Protein AF-A0AAV5GL46-F1 (afdb_monomer)

InterPro domains:
  IPR004274 FCP1 homology domain [PS50969] (1-161)
  IPR023214 HAD superfamily [G3DSA:3.40.50.1000] (2-177)
  IPR023214 HAD superfamily [G3DSA:3.40.50.1000] (284-444)
  IPR036412 HAD-like superfamily [SSF56784] (10-167)
  IPR036412 HAD-like superfamily [SSF56784] (247-428)
  IPR050365 Mitochondrial import inner membrane translocase subunit TIM50 [PTHR12210] (244-424)

Radius of gyration: 35.48 Å; Cα contacts (8 Å, |Δi|>4): 756; chains: 1; bounding box: 122×70×113 Å

Foldseek 3Di:
DDPDDDDDPALFDAFQPVLLLCLQQFPPAPAADEAEEQVFQLVVQVSCVVNVNNVSFFPDPDSPDTHGDRRYQYGGYCCQQPDDNQSDDQPDDGARAVVSVQVVSCVVPVDRDDQQPAADEEQDCRRHVNLSLRYQHDHDDDPVCLVDCQSLLVLLVSVVCSPGRGSSVVCVVQVRSVNHDPVCSVVSNVSSVVVCVVSVRPRGRDDRHPDVVVVVVCVVPDDDDDDPDPPDDAADPVLVVQLQPAKDQAQDDFFEEEEEDDQFVDDHDDPDDDDDEDDEDDGQYEYAYAAQQQVVLCNVVRNVRQQFDNGDDVRATHGRDPSHQYYHYNVLQPDDPSCSVVSDDAAPQVVSVQVVCVVVVVDRDGQFRAAYEECHQVNHSRNLLRYQHEPGQHQDQDDDPSNVVSLVDQVVLLVQLVCVVQNSIRGSSNVSVVVVSSRHDDPVRSPVSNVVSVVVCVVVVNDPPSPDPPPRVPPDDDPDDDDDDDDDDDDDDDDDDDDDDDDDDDDDDDDDDDDDDDDDDDDDDDDDDDDDDDDDDDDDDDDDDDDDDDDDDDDDDDDDDDPPPPVVPPVPPDDDDDDDDDDDDDDDDDDDDDDDDDDDDD

Structure (mmCIF, N/CA/C/O backbone):
data_AF-A0AAV5GL46-F1
#
_entry.id   AF-A0AAV5GL46-F1
#
loop_
_atom_site.group_PDB
_atom_site.id
_atom_site.type_symbol
_atom_site.label_atom_id
_atom_site.label_alt_id
_atom_site.label_comp_id
_atom_site.label_asym_id
_atom_site.label_entity_id
_atom_site.label_seq_id
_atom_site.pdbx_PDB_ins_code
_atom_site.Cartn_x
_atom_site.Cartn_y
_atom_site.Cartn_z
_atom_site.occupancy
_atom_site.B_iso_or_equiv
_atom_site.auth_seq_id
_atom_site.auth_comp_id
_atom_site.auth_asym_id
_atom_site.auth_atom_id
_atom_site.pdbx_PDB_model_num
ATOM 1 N N . MET A 1 1 ? 34.136 -0.329 28.653 1.00 35.94 1 MET A N 1
ATOM 2 C CA . MET A 1 1 ? 34.478 -1.292 27.585 1.00 35.94 1 MET A CA 1
ATOM 3 C C . MET A 1 1 ? 33.293 -2.215 27.367 1.00 35.94 1 MET A C 1
ATOM 5 O O . MET A 1 1 ? 33.027 -3.020 28.242 1.00 35.94 1 MET A O 1
ATOM 9 N N . LEU A 1 2 ? 32.571 -2.008 26.263 1.00 28.75 2 LEU A N 1
ATOM 10 C CA . LEU A 1 2 ? 31.739 -2.950 25.491 1.00 28.75 2 LEU A CA 1
ATOM 11 C C . LEU A 1 2 ? 30.967 -2.078 24.484 1.00 28.75 2 LEU A C 1
ATOM 13 O O . LEU A 1 2 ? 29.809 -1.723 24.680 1.00 28.75 2 LEU A O 1
ATOM 17 N N . HIS A 1 3 ? 31.672 -1.611 23.449 1.00 29.11 3 HIS A N 1
ATOM 18 C CA . HIS A 1 3 ? 31.042 -0.977 22.294 1.00 29.11 3 HIS A CA 1
ATOM 19 C C . HIS A 1 3 ? 30.430 -2.082 21.436 1.00 29.11 3 HIS A C 1
ATOM 21 O O . HIS A 1 3 ? 31.150 -2.842 20.793 1.00 29.11 3 HIS A O 1
ATOM 27 N N . ALA A 1 4 ? 29.103 -2.180 21.453 1.00 31.98 4 ALA A N 1
ATOM 28 C CA . ALA A 1 4 ? 28.363 -2.985 20.495 1.00 31.98 4 ALA A CA 1
ATOM 29 C C . ALA A 1 4 ? 28.577 -2.391 19.092 1.00 31.98 4 ALA A C 1
ATOM 31 O O . ALA A 1 4 ? 28.098 -1.293 18.798 1.00 31.98 4 ALA A O 1
ATOM 32 N N . SER A 1 5 ? 29.324 -3.093 18.238 1.00 31.33 5 SER A N 1
ATOM 33 C CA . SER A 1 5 ? 29.464 -2.733 16.830 1.00 31.33 5 SER A CA 1
ATOM 34 C C . SER A 1 5 ? 28.109 -2.913 16.138 1.00 31.33 5 SER A C 1
ATOM 36 O O . SER A 1 5 ? 27.543 -4.003 16.079 1.00 31.33 5 SER A O 1
ATOM 38 N N . ARG A 1 6 ? 27.534 -1.809 15.652 1.00 42.84 6 ARG A N 1
ATOM 39 C CA . ARG A 1 6 ? 26.289 -1.818 14.874 1.00 42.84 6 ARG A CA 1
ATOM 40 C C . ARG A 1 6 ? 26.639 -1.958 13.393 1.00 42.84 6 ARG A C 1
ATOM 42 O O . ARG A 1 6 ? 27.123 -1.009 12.779 1.00 42.84 6 ARG A O 1
ATOM 49 N N . ALA A 1 7 ? 26.403 -3.144 12.835 1.00 32.12 7 ALA A N 1
ATOM 50 C CA . ALA A 1 7 ? 26.636 -3.453 11.426 1.00 32.12 7 ALA A CA 1
ATOM 51 C C . ALA A 1 7 ? 25.817 -2.520 10.514 1.00 32.12 7 ALA A C 1
ATOM 53 O O . ALA A 1 7 ? 24.587 -2.550 10.519 1.00 32.12 7 ALA A O 1
ATOM 54 N N . HIS A 1 8 ? 26.500 -1.673 9.744 1.00 42.50 8 HIS A N 1
ATOM 55 C CA . HIS A 1 8 ? 25.883 -0.892 8.675 1.00 42.50 8 HIS A CA 1
ATOM 56 C C . HIS A 1 8 ? 25.532 -1.839 7.519 1.00 42.50 8 HIS A C 1
ATOM 58 O O . HIS A 1 8 ? 26.347 -2.676 7.129 1.00 42.50 8 HIS A O 1
ATOM 64 N N . ARG A 1 9 ? 24.311 -1.742 6.977 1.00 50.28 9 ARG A N 1
ATOM 65 C CA . ARG A 1 9 ? 23.935 -2.476 5.760 1.00 50.28 9 ARG A CA 1
ATOM 66 C C . ARG A 1 9 ? 24.549 -1.750 4.566 1.00 50.28 9 ARG A C 1
ATOM 68 O O . ARG A 1 9 ? 24.034 -0.730 4.124 1.00 50.28 9 ARG A O 1
ATOM 75 N N . PHE A 1 10 ? 25.677 -2.255 4.085 1.00 60.19 10 PHE A N 1
ATOM 76 C CA . PHE A 1 10 ? 26.294 -1.793 2.847 1.00 60.19 10 PHE A CA 1
ATOM 77 C C . PHE A 1 10 ? 25.357 -2.089 1.666 1.00 60.19 10 PHE A C 1
ATOM 79 O O . PHE A 1 10 ? 24.924 -3.229 1.497 1.00 60.19 10 PHE A O 1
ATOM 86 N N . LEU A 1 11 ? 25.042 -1.077 0.850 1.00 67.44 11 LEU A N 1
ATOM 87 C CA . LEU A 1 11 ? 24.404 -1.294 -0.450 1.00 67.44 11 LEU A CA 1
ATOM 88 C C . LEU A 1 11 ? 25.487 -1.705 -1.446 1.00 67.44 11 LEU A C 1
ATOM 90 O O . LEU A 1 11 ? 26.385 -0.922 -1.755 1.00 67.44 11 LEU A O 1
ATOM 94 N N . ALA A 1 12 ? 25.407 -2.940 -1.928 1.00 77.44 12 ALA A N 1
ATOM 95 C CA . ALA A 1 12 ? 26.285 -3.453 -2.969 1.00 77.44 12 ALA A CA 1
ATOM 96 C C . ALA A 1 12 ? 25.590 -3.329 -4.328 1.00 77.44 12 ALA A C 1
ATOM 98 O O . ALA A 1 12 ? 24.428 -3.716 -4.472 1.00 77.44 12 ALA A O 1
ATOM 99 N N . GLN A 1 13 ? 26.301 -2.814 -5.333 1.00 86.00 13 GLN A N 1
ATOM 100 C CA . GLN A 1 13 ? 25.808 -2.869 -6.707 1.00 86.00 13 GLN A CA 1
ATOM 101 C C . GLN A 1 13 ? 25.980 -4.285 -7.259 1.00 86.00 13 GLN A C 1
ATOM 103 O O . GLN A 1 13 ? 27.041 -4.895 -7.113 1.00 86.00 13 GLN A O 1
ATOM 108 N N . ARG A 1 14 ? 24.945 -4.800 -7.926 1.00 90.06 14 ARG A N 1
ATOM 109 C CA . ARG A 1 14 ? 25.056 -6.048 -8.684 1.00 90.06 14 ARG A CA 1
ATOM 110 C C . ARG A 1 14 ? 26.047 -5.847 -9.837 1.00 90.06 14 ARG A C 1
ATOM 112 O O . ARG A 1 14 ? 26.004 -4.786 -10.474 1.00 90.06 14 ARG A O 1
ATOM 119 N N . PRO A 1 15 ? 26.943 -6.808 -10.126 1.00 89.62 15 PRO A N 1
ATOM 120 C CA . PRO A 1 15 ? 27.860 -6.668 -11.243 1.00 89.62 15 PRO A CA 1
ATOM 121 C C . PRO A 1 15 ? 27.118 -6.361 -12.547 1.00 89.62 15 PRO A C 1
ATOM 123 O O . PRO A 1 15 ? 26.009 -6.834 -12.783 1.00 89.62 15 PRO A O 1
ATOM 126 N N . TYR A 1 16 ? 27.734 -5.533 -13.384 1.00 94.62 16 TYR A N 1
ATOM 127 C CA . TYR A 1 16 ? 27.197 -5.039 -14.653 1.00 94.62 16 TYR A CA 1
ATOM 128 C C . TYR A 1 16 ? 25.991 -4.096 -14.560 1.00 94.62 16 TYR A C 1
ATOM 130 O O . TYR A 1 16 ? 25.511 -3.678 -15.612 1.00 94.62 16 TYR A O 1
ATOM 138 N N . LEU A 1 17 ? 25.566 -3.651 -13.367 1.00 94.31 17 LEU A N 1
ATOM 139 C CA . LEU A 1 17 ? 24.438 -2.716 -13.206 1.00 94.31 17 LEU A CA 1
ATOM 140 C C . LEU A 1 17 ? 24.542 -1.483 -14.117 1.00 94.31 17 LEU A C 1
ATOM 142 O O . LEU A 1 17 ? 23.612 -1.170 -14.852 1.00 94.31 17 LEU A O 1
ATOM 146 N N . LYS A 1 18 ? 25.705 -0.824 -14.143 1.00 95.44 18 LYS A N 1
ATOM 147 C CA . LYS A 1 18 ? 25.951 0.332 -15.021 1.00 95.44 18 LYS A CA 1
ATOM 148 C C . LYS A 1 18 ? 25.818 -0.011 -16.508 1.00 95.44 18 LYS A C 1
ATOM 150 O O . LYS A 1 18 ? 25.304 0.796 -17.275 1.00 95.44 18 LYS A O 1
ATOM 155 N N . THR A 1 19 ? 26.317 -1.175 -16.920 1.00 97.44 19 THR A N 1
ATOM 156 C CA . THR A 1 19 ? 26.241 -1.639 -18.315 1.00 97.44 19 THR A CA 1
ATOM 157 C C . THR A 1 19 ? 24.789 -1.912 -18.703 1.00 97.44 19 THR A C 1
ATOM 159 O O . THR A 1 19 ? 24.346 -1.469 -19.756 1.00 97.44 19 THR A O 1
ATOM 162 N N . PHE A 1 20 ? 24.037 -2.559 -17.812 1.00 97.88 20 PHE A N 1
ATOM 163 C CA . PHE A 1 20 ? 22.622 -2.873 -17.984 1.00 97.88 20 PHE A CA 1
ATOM 164 C C . PHE A 1 20 ? 21.746 -1.619 -18.089 1.00 97.88 20 PHE A C 1
ATOM 166 O O . PHE A 1 20 ? 20.990 -1.485 -19.047 1.00 97.88 20 PHE A O 1
ATOM 173 N N . ILE A 1 21 ? 21.906 -0.654 -17.174 1.00 97.44 21 ILE A N 1
ATOM 174 C CA . ILE A 1 21 ? 21.161 0.614 -17.228 1.00 97.44 21 ILE A CA 1
ATOM 175 C C . ILE A 1 21 ? 21.493 1.395 -18.502 1.00 97.44 21 ILE A C 1
ATOM 177 O O . ILE A 1 21 ? 20.590 1.928 -19.137 1.00 97.44 21 ILE A O 1
ATOM 181 N N . LYS A 1 22 ? 22.765 1.425 -18.923 1.00 97.00 22 LYS A N 1
ATOM 182 C CA . LYS A 1 22 ? 23.147 2.053 -20.195 1.00 97.00 22 LYS A CA 1
ATOM 183 C C . LYS A 1 22 ? 22.497 1.392 -21.405 1.00 97.00 22 LYS A C 1
ATOM 185 O O . LYS A 1 22 ? 22.174 2.111 -22.335 1.00 97.00 22 LYS A O 1
ATOM 190 N N . TYR A 1 23 ? 22.348 0.066 -21.402 1.00 98.25 23 TYR A N 1
ATOM 191 C CA . TYR A 1 23 ? 21.673 -0.660 -22.475 1.00 98.25 23 TYR A CA 1
ATOM 192 C C . TYR A 1 23 ? 20.192 -0.295 -22.541 1.00 98.25 23 TYR A C 1
ATOM 194 O O . TYR A 1 23 ? 19.757 0.188 -23.575 1.00 98.25 23 TYR A O 1
ATOM 202 N N . ILE A 1 24 ? 19.447 -0.435 -21.439 1.00 97.62 24 ILE A N 1
ATOM 203 C CA . ILE A 1 24 ? 17.999 -0.157 -21.434 1.00 97.62 24 ILE A CA 1
ATOM 204 C C . ILE A 1 24 ? 17.697 1.304 -21.786 1.00 97.62 24 ILE A C 1
ATOM 206 O O . ILE A 1 24 ? 16.718 1.587 -22.461 1.00 97.62 24 ILE A O 1
ATOM 210 N N . MET A 1 25 ? 18.531 2.234 -21.322 1.00 97.38 25 MET A N 1
ATOM 211 C CA . MET A 1 25 ? 18.352 3.668 -21.563 1.00 97.38 25 MET A CA 1
ATOM 212 C C . MET A 1 25 ? 18.953 4.131 -22.903 1.00 97.38 25 MET A C 1
ATOM 214 O O . MET A 1 25 ? 18.999 5.334 -23.165 1.00 97.38 25 MET A O 1
ATOM 218 N N . HIS A 1 26 ? 19.483 3.222 -23.730 1.00 97.75 26 HIS A N 1
ATOM 219 C CA . HIS A 1 26 ? 20.103 3.587 -25.000 1.00 97.75 26 HIS A CA 1
ATOM 220 C C . HIS A 1 26 ? 19.024 3.938 -26.041 1.00 97.75 26 HIS A C 1
ATOM 222 O O . HIS A 1 26 ? 18.097 3.146 -26.218 1.00 97.75 26 HIS A O 1
ATOM 228 N N . PRO A 1 27 ? 19.148 5.057 -26.783 1.00 97.06 27 PRO A N 1
ATOM 229 C CA . PRO A 1 27 ? 18.116 5.516 -27.723 1.00 97.06 27 PRO A CA 1
ATOM 230 C C . PRO A 1 27 ? 17.827 4.533 -28.866 1.00 97.06 27 PRO A C 1
ATOM 232 O O . PRO A 1 27 ? 16.713 4.501 -29.374 1.00 97.06 27 PRO A O 1
ATOM 235 N N . ASP A 1 28 ? 18.809 3.711 -29.244 1.00 97.19 28 ASP A N 1
ATOM 236 C CA . ASP A 1 28 ? 18.645 2.688 -30.291 1.00 97.19 28 ASP A CA 1
ATOM 237 C C . ASP A 1 28 ? 18.067 1.359 -29.772 1.00 97.19 28 ASP A C 1
ATOM 239 O O . ASP A 1 28 ? 17.956 0.394 -30.530 1.00 97.19 28 ASP A O 1
ATOM 243 N N . THR A 1 29 ? 17.730 1.267 -28.482 1.00 96.75 29 THR A N 1
ATOM 244 C CA . THR A 1 29 ? 17.007 0.106 -27.946 1.00 96.75 29 THR A CA 1
ATOM 245 C C . THR A 1 29 ? 15.510 0.392 -27.898 1.00 96.75 29 THR A C 1
ATOM 247 O O . THR A 1 29 ? 15.112 1.534 -27.678 1.00 96.75 29 THR A O 1
ATOM 250 N N . PRO A 1 30 ? 14.648 -0.622 -28.085 1.00 95.62 30 PRO A N 1
ATOM 251 C CA . PRO A 1 30 ? 13.201 -0.412 -28.113 1.00 95.62 30 PRO A CA 1
ATOM 252 C C . PRO A 1 30 ? 12.584 -0.282 -26.713 1.00 95.62 30 PRO A C 1
ATOM 254 O O . PRO A 1 30 ? 11.362 -0.244 -26.584 1.00 95.62 30 PRO A O 1
ATOM 257 N N . TYR A 1 31 ? 13.402 -0.276 -25.660 1.00 96.81 31 TYR A N 1
ATOM 258 C CA . TYR A 1 31 ? 12.925 -0.342 -24.290 1.00 96.81 31 TYR A CA 1
ATOM 259 C C . TYR A 1 31 ? 12.676 1.036 -23.694 1.00 96.81 31 TYR A C 1
ATOM 261 O O . TYR A 1 31 ? 13.405 1.997 -23.926 1.00 96.81 31 TYR A O 1
ATOM 269 N N . GLN A 1 32 ? 11.655 1.086 -22.848 1.00 96.19 32 GLN A N 1
ATOM 270 C CA . GLN A 1 32 ? 11.488 2.121 -21.844 1.00 96.19 32 GLN A CA 1
ATOM 271 C C . GLN A 1 32 ? 11.575 1.464 -20.468 1.00 96.19 32 GLN A C 1
ATOM 273 O O . GLN A 1 32 ? 11.173 0.314 -20.279 1.00 96.19 32 GLN A O 1
ATOM 278 N N . LEU A 1 33 ? 12.147 2.180 -19.508 1.00 96.94 33 LEU A N 1
ATOM 279 C CA . LEU A 1 33 ? 12.385 1.705 -18.158 1.00 96.94 33 LEU A CA 1
ATOM 280 C C . LEU A 1 33 ? 11.327 2.259 -17.212 1.00 96.94 33 LEU A C 1
ATOM 282 O O . LEU A 1 33 ? 11.114 3.467 -17.137 1.00 96.94 33 LEU A O 1
ATOM 286 N N . ALA A 1 34 ? 10.748 1.377 -16.409 1.00 95.88 34 ALA A N 1
ATOM 287 C CA . ALA A 1 34 ? 10.112 1.739 -15.156 1.00 95.88 34 ALA A CA 1
ATOM 288 C C . ALA A 1 34 ? 10.838 1.035 -14.008 1.00 95.88 34 ALA A C 1
ATOM 290 O O . ALA A 1 34 ? 11.228 -0.128 -14.125 1.00 95.88 34 ALA A O 1
ATOM 291 N N . ILE A 1 35 ? 11.036 1.734 -12.892 1.00 96.31 35 ILE A N 1
ATOM 292 C CA . ILE A 1 35 ? 11.627 1.149 -11.684 1.00 96.31 35 ILE A CA 1
ATOM 293 C C . ILE A 1 35 ? 10.534 0.983 -10.646 1.00 96.31 35 ILE A C 1
ATOM 295 O O . ILE A 1 35 ? 9.906 1.967 -10.289 1.00 96.31 35 ILE A O 1
ATOM 299 N N . TRP A 1 36 ? 10.358 -0.224 -10.114 1.00 94.44 36 TRP A N 1
ATOM 300 C CA . TRP A 1 36 ? 9.331 -0.509 -9.115 1.00 94.44 36 TRP A CA 1
ATOM 301 C C . TRP A 1 36 ? 9.934 -1.129 -7.856 1.00 94.44 36 TRP A C 1
ATOM 303 O O . TRP A 1 36 ? 10.448 -2.251 -7.891 1.00 94.44 36 TRP A O 1
ATOM 313 N N . THR A 1 37 ? 9.879 -0.411 -6.735 1.00 90.69 37 THR A N 1
ATOM 314 C CA . THR A 1 37 ? 10.440 -0.850 -5.450 1.00 90.69 37 THR A CA 1
ATOM 315 C C . THR A 1 37 ? 9.377 -0.965 -4.361 1.00 90.69 37 THR A C 1
ATOM 317 O O . THR A 1 37 ? 8.517 -0.105 -4.234 1.00 90.69 37 THR A O 1
ATOM 320 N N . PHE A 1 38 ? 9.476 -1.989 -3.509 1.00 84.62 38 PHE A N 1
ATOM 321 C CA . PHE A 1 38 ? 8.648 -2.095 -2.299 1.00 84.62 38 PHE A CA 1
ATOM 322 C C . PHE A 1 38 ? 9.185 -1.296 -1.109 1.00 84.62 38 PHE A C 1
ATOM 324 O O . PHE A 1 38 ? 8.529 -1.212 -0.079 1.00 84.62 38 PHE A O 1
ATOM 331 N N . SER A 1 39 ? 10.373 -0.697 -1.218 1.00 77.19 39 SER A N 1
ATOM 332 C CA . SER A 1 39 ? 10.931 0.147 -0.152 1.00 77.19 39 SER A CA 1
ATOM 333 C C . SER A 1 39 ? 10.352 1.565 -0.140 1.00 77.19 39 SER A C 1
ATOM 335 O O . SER A 1 39 ? 10.667 2.335 0.759 1.00 77.19 39 SER A O 1
ATOM 337 N N . GLY A 1 40 ? 9.538 1.915 -1.136 1.00 81.12 40 GLY A N 1
ATOM 338 C CA . GLY A 1 40 ? 8.998 3.255 -1.342 1.00 81.12 40 GLY A CA 1
ATOM 339 C C . GLY A 1 40 ? 9.817 4.080 -2.327 1.00 81.12 40 GLY A C 1
ATOM 340 O O . GLY A 1 40 ? 11.026 3.860 -2.480 1.00 81.12 40 GLY A O 1
ATOM 341 N N . ARG A 1 41 ? 9.168 5.017 -3.022 1.00 87.06 41 ARG A N 1
ATOM 342 C CA . ARG A 1 41 ? 9.735 5.713 -4.188 1.00 87.06 41 ARG A CA 1
ATOM 343 C C . ARG A 1 41 ? 10.977 6.506 -3.810 1.00 87.06 41 ARG A C 1
ATOM 345 O O . ARG A 1 41 ? 12.031 6.343 -4.422 1.00 87.06 41 ARG A O 1
ATOM 352 N N . MET A 1 42 ? 10.877 7.298 -2.743 1.00 83.88 42 MET A N 1
ATOM 353 C CA . MET A 1 42 ? 11.981 8.121 -2.240 1.00 83.88 42 MET A CA 1
ATOM 354 C C . MET A 1 42 ? 13.210 7.271 -1.874 1.00 83.88 42 MET A C 1
ATOM 356 O O . MET A 1 42 ? 14.335 7.617 -2.239 1.00 83.88 42 MET A O 1
ATOM 360 N N . TYR A 1 43 ? 13.008 6.130 -1.204 1.00 81.44 43 TYR A N 1
ATOM 361 C CA . TYR A 1 43 ? 14.094 5.210 -0.855 1.00 81.44 43 TYR A CA 1
ATOM 362 C C . TYR A 1 43 ? 14.698 4.543 -2.094 1.00 81.44 43 TYR A C 1
ATOM 364 O O . TYR A 1 43 ? 15.920 4.435 -2.195 1.00 81.44 43 TYR A O 1
ATOM 372 N N . GLY A 1 44 ? 13.867 4.152 -3.064 1.00 86.56 44 GLY A N 1
ATOM 373 C CA . GLY A 1 44 ? 14.325 3.640 -4.356 1.00 86.56 44 GLY A CA 1
ATOM 374 C C . GLY A 1 44 ? 15.230 4.630 -5.087 1.00 86.56 44 GLY A C 1
ATOM 375 O O . GLY A 1 44 ? 16.344 4.276 -5.477 1.00 86.56 44 GLY A O 1
ATOM 376 N N . ILE A 1 45 ? 14.795 5.887 -5.209 1.00 86.75 45 ILE A N 1
ATOM 377 C CA . ILE A 1 45 ? 15.572 6.963 -5.843 1.00 86.75 45 ILE A CA 1
ATOM 378 C C . ILE A 1 45 ? 16.891 7.192 -5.095 1.00 86.75 45 ILE A C 1
ATOM 380 O O . ILE A 1 45 ? 17.953 7.272 -5.723 1.00 86.75 45 ILE A O 1
ATOM 384 N N . ALA A 1 46 ? 16.852 7.261 -3.761 1.00 81.69 46 ALA A N 1
ATOM 385 C CA . ALA A 1 46 ? 18.048 7.432 -2.940 1.00 81.69 46 ALA A CA 1
ATOM 386 C C . ALA A 1 46 ? 19.050 6.281 -3.141 1.00 81.69 46 ALA A C 1
ATOM 388 O O . ALA A 1 46 ? 20.235 6.535 -3.369 1.00 81.69 46 ALA A O 1
ATOM 389 N N . HIS A 1 47 ? 18.584 5.027 -3.147 1.00 85.62 47 HIS A N 1
ATOM 390 C CA . HIS A 1 47 ? 19.432 3.859 -3.391 1.00 85.62 47 HIS A CA 1
ATOM 391 C C . HIS A 1 47 ? 20.063 3.889 -4.784 1.00 85.62 47 HIS A C 1
ATOM 393 O O . HIS A 1 47 ? 21.270 3.684 -4.900 1.00 85.62 47 HIS A O 1
ATOM 399 N N . LEU A 1 48 ? 19.292 4.206 -5.831 1.00 89.81 48 LEU A N 1
ATOM 400 C CA . LEU A 1 48 ? 19.810 4.331 -7.199 1.00 89.81 48 LEU A CA 1
ATOM 401 C C . LEU A 1 48 ? 20.914 5.384 -7.294 1.00 89.81 48 LEU A C 1
ATOM 403 O O . LEU A 1 48 ? 21.932 5.163 -7.951 1.00 89.81 48 LEU A O 1
ATOM 407 N N . ARG A 1 49 ? 20.747 6.526 -6.623 1.00 87.62 49 ARG A N 1
ATOM 408 C CA . ARG A 1 49 ? 21.791 7.556 -6.552 1.00 87.62 49 ARG A CA 1
ATOM 409 C C . ARG A 1 49 ? 23.023 7.064 -5.809 1.00 87.62 49 ARG A C 1
ATOM 411 O O . ARG A 1 49 ? 24.128 7.246 -6.313 1.00 87.62 49 ARG A O 1
ATOM 418 N N . GLN A 1 50 ? 22.834 6.399 -4.673 1.00 84.31 50 GLN A N 1
ATOM 419 C CA . GLN A 1 50 ? 23.926 5.862 -3.865 1.00 84.31 50 GLN A CA 1
ATOM 420 C C . GLN A 1 50 ? 24.767 4.829 -4.627 1.00 84.31 50 GLN A C 1
ATOM 422 O O . GLN A 1 50 ? 25.988 4.825 -4.493 1.00 84.31 50 GLN A O 1
ATOM 427 N N . VAL A 1 51 ? 24.149 4.005 -5.479 1.00 85.75 51 VAL A N 1
ATOM 428 C CA . VAL A 1 51 ? 24.869 3.052 -6.347 1.00 85.75 51 VAL A CA 1
ATOM 429 C C . VAL A 1 51 ? 25.310 3.666 -7.687 1.00 85.75 51 VAL A C 1
ATOM 431 O O . VAL A 1 51 ? 25.641 2.955 -8.634 1.00 85.75 51 VAL A O 1
ATOM 434 N N . GLY A 1 52 ? 25.318 4.999 -7.792 1.00 88.19 52 GLY A N 1
ATOM 435 C CA . GLY A 1 52 ? 25.844 5.736 -8.943 1.00 88.19 52 GLY A CA 1
ATOM 436 C C . GLY A 1 52 ? 24.960 5.716 -10.193 1.00 88.19 52 GLY A C 1
ATOM 437 O O . GLY A 1 52 ? 25.411 6.144 -11.258 1.00 88.19 52 GLY A O 1
ATOM 438 N N . MET A 1 53 ? 23.717 5.230 -10.093 1.00 93.56 53 MET A N 1
ATOM 439 C CA . MET A 1 53 ? 22.767 5.184 -11.212 1.00 93.56 53 MET A CA 1
ATOM 440 C C . MET A 1 53 ? 22.031 6.505 -11.430 1.00 93.56 53 MET A C 1
ATOM 442 O O . MET A 1 53 ? 21.511 6.739 -12.517 1.00 93.56 53 MET A O 1
ATOM 446 N N . GLY A 1 54 ? 22.046 7.405 -10.443 1.00 90.56 54 GLY A N 1
ATOM 447 C CA . GLY A 1 54 ? 21.318 8.674 -10.501 1.00 90.56 54 GLY A CA 1
ATOM 448 C C . GLY A 1 54 ? 21.574 9.488 -11.772 1.00 90.56 54 GLY A C 1
ATOM 449 O O . GLY A 1 54 ? 20.630 9.894 -12.439 1.00 90.56 54 GLY A O 1
ATOM 450 N N . LYS A 1 55 ? 22.844 9.634 -12.171 1.00 92.31 55 LYS A N 1
ATOM 451 C CA . LYS A 1 55 ? 23.237 10.382 -13.378 1.00 92.31 55 LYS A CA 1
ATOM 452 C C . LYS A 1 55 ? 22.820 9.738 -14.702 1.00 92.31 55 LYS A C 1
ATOM 454 O O . LYS A 1 55 ? 22.945 10.379 -15.737 1.00 92.31 55 LYS A O 1
ATOM 459 N N . TYR A 1 56 ? 22.398 8.475 -14.691 1.00 94.69 56 TYR A N 1
ATOM 460 C CA . TYR A 1 56 ? 21.907 7.769 -15.878 1.00 94.69 56 TYR A CA 1
ATOM 461 C C . TYR A 1 56 ? 20.380 7.781 -15.971 1.00 94.69 56 TYR A C 1
ATOM 463 O O . TYR A 1 56 ? 19.846 7.538 -17.045 1.00 94.69 56 TYR A O 1
ATOM 471 N N . LEU A 1 57 ? 19.691 8.088 -14.870 1.00 96.44 57 LEU A N 1
ATOM 472 C CA . LEU A 1 57 ? 18.240 7.956 -14.744 1.00 96.44 57 LEU A CA 1
ATOM 473 C C . LEU A 1 57 ? 17.525 9.301 -14.565 1.00 96.44 57 LEU A C 1
ATOM 475 O O . LEU A 1 57 ? 16.390 9.456 -15.008 1.00 96.44 57 LEU A O 1
ATOM 479 N N . PHE A 1 58 ? 18.182 10.288 -13.952 1.00 95.94 58 PHE A N 1
ATOM 480 C CA . PHE A 1 58 ? 17.554 11.546 -13.553 1.00 95.94 58 PHE A CA 1
ATOM 481 C C . PHE A 1 58 ? 18.319 12.762 -14.094 1.00 95.94 58 PHE A C 1
ATOM 483 O O . PHE A 1 58 ? 19.550 12.781 -14.104 1.00 95.94 58 PHE A O 1
ATOM 490 N N . ASP A 1 59 ? 17.574 13.790 -14.500 1.00 93.38 59 ASP A N 1
ATOM 491 C CA . ASP A 1 59 ? 18.069 15.123 -14.885 1.00 93.38 59 ASP A CA 1
ATOM 492 C C . ASP A 1 59 ? 18.026 16.125 -13.721 1.00 93.38 59 ASP A C 1
ATOM 494 O O . ASP A 1 59 ? 18.320 17.307 -13.884 1.00 93.38 59 ASP A O 1
ATOM 498 N N . SER A 1 60 ? 17.638 15.670 -12.531 1.00 91.38 60 SER A N 1
ATOM 499 C CA . SER A 1 60 ? 17.549 16.514 -11.342 1.00 91.38 60 SER A CA 1
ATOM 500 C C . SER A 1 60 ? 17.961 15.764 -10.081 1.00 91.38 60 SER A C 1
ATOM 502 O O . SER A 1 60 ? 17.921 14.531 -10.020 1.00 91.38 60 SER A O 1
ATOM 504 N N . ASN A 1 61 ? 18.317 16.546 -9.060 1.00 81.19 61 ASN A N 1
ATOM 505 C CA . ASN A 1 61 ? 18.660 16.074 -7.721 1.00 81.19 61 ASN A CA 1
ATOM 506 C C . ASN A 1 61 ? 17.455 16.052 -6.760 1.00 81.19 61 ASN A C 1
ATOM 508 O O . ASN A 1 61 ? 17.632 15.787 -5.573 1.00 81.19 61 ASN A O 1
ATOM 512 N N . ASP A 1 62 ? 16.231 16.256 -7.245 1.00 79.19 62 ASP A N 1
ATOM 513 C CA . ASP A 1 62 ? 15.021 16.149 -6.423 1.00 79.19 62 ASP A CA 1
ATOM 514 C C . ASP A 1 62 ? 14.765 14.675 -6.043 1.00 79.19 62 ASP A C 1
ATOM 516 O O . ASP A 1 62 ? 14.828 13.798 -6.900 1.00 79.19 62 ASP A O 1
ATOM 520 N N . LEU A 1 63 ? 14.589 14.372 -4.754 1.00 70.31 63 LEU A N 1
ATOM 521 C CA . LEU A 1 63 ? 14.342 13.007 -4.264 1.00 70.31 63 LEU A CA 1
ATOM 522 C C . LEU A 1 63 ? 12.856 12.633 -4.243 1.00 70.31 63 LEU A C 1
ATOM 524 O O . LEU A 1 63 ? 12.545 11.444 -4.180 1.00 70.31 63 LEU A O 1
ATOM 528 N N . THR A 1 64 ? 11.956 13.614 -4.264 1.00 70.12 64 THR A N 1
ATOM 529 C CA . THR A 1 64 ? 10.507 13.395 -4.206 1.00 70.12 64 THR A CA 1
ATOM 530 C C . THR A 1 64 ? 9.897 13.438 -5.600 1.00 70.12 64 THR A C 1
ATOM 532 O O . THR A 1 64 ? 9.039 12.610 -5.908 1.00 70.12 64 THR A O 1
ATOM 535 N N . ASN A 1 65 ? 10.384 14.339 -6.458 1.00 81.56 65 ASN A N 1
ATOM 536 C CA . ASN A 1 65 ? 9.906 14.497 -7.828 1.00 81.56 65 ASN A CA 1
ATOM 537 C C . ASN A 1 65 ? 11.055 14.693 -8.839 1.00 81.56 65 ASN A C 1
ATOM 539 O O . ASN A 1 65 ? 11.191 15.763 -9.442 1.00 81.56 65 ASN A O 1
ATOM 543 N N . PRO A 1 66 ? 11.931 13.689 -9.031 1.00 88.50 66 PRO A N 1
ATOM 544 C CA . PRO A 1 66 ? 13.017 13.822 -9.985 1.00 88.50 66 PRO A CA 1
ATOM 545 C C . PRO A 1 66 ? 12.496 13.933 -11.419 1.00 88.50 66 PRO A C 1
ATOM 547 O O . PRO A 1 66 ? 11.768 13.072 -11.903 1.00 88.50 66 PRO A O 1
ATOM 550 N N . LYS A 1 67 ? 12.992 14.926 -12.156 1.00 94.62 67 LYS A N 1
ATOM 551 C CA . LYS A 1 67 ? 12.914 14.944 -13.619 1.00 94.62 67 LYS A CA 1
ATOM 552 C C . LYS A 1 67 ? 13.630 13.717 -14.196 1.00 94.62 67 LYS A C 1
ATOM 554 O O . LYS A 1 67 ? 14.829 13.540 -13.957 1.00 94.62 67 LYS A O 1
ATOM 559 N N . PHE A 1 68 ? 12.907 12.883 -14.936 1.00 96.25 68 PHE A N 1
ATOM 560 C CA . PHE A 1 68 ? 13.442 11.680 -15.575 1.00 96.25 68 PHE A CA 1
ATOM 561 C C . PHE A 1 68 ? 14.221 12.009 -16.849 1.00 96.25 68 PHE A C 1
ATOM 563 O O . PHE A 1 68 ? 13.867 12.934 -17.582 1.00 96.25 68 PHE A O 1
ATOM 570 N N . LYS A 1 69 ? 15.270 11.226 -17.118 1.00 96.94 69 LYS A N 1
ATOM 571 C CA . LYS A 1 69 ? 15.941 11.225 -18.422 1.00 96.94 69 LYS A CA 1
ATOM 572 C C . LYS A 1 69 ? 15.0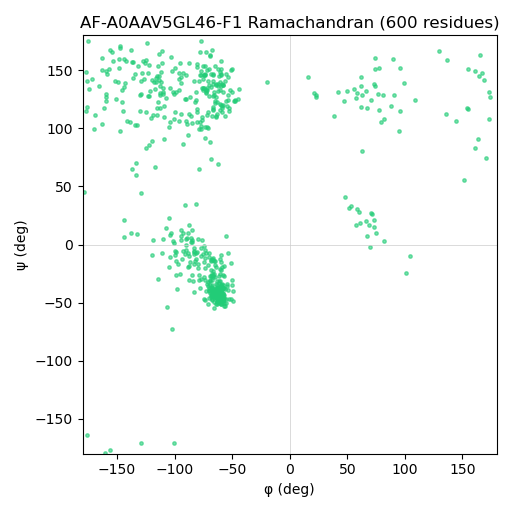83 10.512 -19.474 1.00 96.94 69 LYS A C 1
ATOM 574 O O . LYS A 1 69 ? 14.331 9.603 -19.110 1.00 96.94 69 LYS A O 1
ATOM 579 N N . PRO A 1 70 ? 15.235 10.848 -20.771 1.00 95.81 70 PRO A N 1
ATOM 580 C CA . PRO A 1 70 ? 14.597 10.101 -21.851 1.00 95.81 70 PRO A CA 1
ATOM 581 C C . PRO A 1 70 ? 14.858 8.598 -21.714 1.00 95.81 70 PRO A C 1
ATOM 583 O O . PRO A 1 70 ? 15.996 8.189 -21.493 1.00 95.81 70 PRO A O 1
ATOM 586 N N . GLY A 1 71 ? 13.797 7.798 -21.808 1.00 94.56 71 GLY A N 1
ATOM 587 C CA . GLY A 1 71 ? 13.837 6.347 -21.612 1.00 94.56 71 GLY A CA 1
ATOM 588 C C . GLY A 1 71 ? 13.346 5.878 -20.240 1.00 94.56 71 GLY A C 1
ATOM 589 O O . GLY A 1 71 ? 12.846 4.765 -20.156 1.00 94.56 71 GLY A O 1
ATOM 590 N N . LEU A 1 72 ? 13.395 6.702 -19.184 1.00 96.94 72 LEU A N 1
ATOM 591 C CA . LEU A 1 72 ? 12.804 6.373 -17.880 1.00 96.94 72 LEU A CA 1
ATOM 592 C C . LEU A 1 72 ? 11.395 6.971 -17.808 1.00 96.94 72 LEU A C 1
ATOM 594 O O . LEU A 1 72 ? 11.242 8.189 -17.763 1.00 96.94 72 LEU A O 1
ATOM 598 N N . VAL A 1 73 ? 10.372 6.119 -17.786 1.00 95.25 73 VAL A N 1
ATOM 599 C CA . VAL A 1 73 ? 8.966 6.556 -17.775 1.00 95.25 73 VAL A CA 1
ATOM 600 C C . VAL A 1 73 ? 8.356 6.634 -16.389 1.00 95.25 73 VAL A C 1
ATOM 602 O O . VAL A 1 73 ? 7.420 7.399 -16.179 1.00 95.25 73 VAL A O 1
ATOM 605 N N . ALA A 1 74 ? 8.879 5.866 -15.435 1.00 93.88 74 ALA A N 1
ATOM 606 C CA . ALA A 1 74 ? 8.358 5.862 -14.080 1.00 93.88 74 ALA A CA 1
ATOM 607 C C . ALA A 1 74 ? 9.381 5.388 -13.049 1.00 93.88 74 ALA A C 1
ATOM 609 O O . ALA A 1 74 ? 10.235 4.536 -13.309 1.00 93.88 74 ALA A O 1
ATOM 610 N N . CYS A 1 75 ? 9.232 5.900 -11.831 1.00 94.12 75 CYS A N 1
ATOM 611 C CA . CYS A 1 75 ? 9.822 5.322 -10.637 1.00 94.12 75 CYS A CA 1
ATOM 612 C C . CYS A 1 75 ? 8.721 5.206 -9.586 1.00 94.12 75 CYS A C 1
ATOM 614 O O . CYS A 1 75 ? 8.180 6.216 -9.140 1.00 94.12 75 CYS A O 1
ATOM 616 N N . TRP A 1 76 ? 8.394 3.974 -9.225 1.00 90.88 76 TRP A N 1
ATOM 617 C CA . TRP A 1 76 ? 7.308 3.614 -8.337 1.00 90.88 76 TRP A CA 1
ATOM 618 C C . TRP A 1 76 ? 7.809 3.009 -7.039 1.00 90.88 76 TRP A C 1
ATOM 620 O O . TRP A 1 76 ? 8.775 2.235 -7.006 1.00 90.88 76 TRP A O 1
ATOM 630 N N . GLY A 1 77 ? 7.125 3.382 -5.972 1.00 87.56 77 GLY A N 1
ATOM 631 C CA . GLY A 1 77 ? 7.277 2.838 -4.640 1.00 87.56 77 GLY A CA 1
ATOM 632 C C . GLY A 1 77 ? 6.204 1.815 -4.298 1.00 87.56 77 GLY A C 1
ATOM 633 O O . GLY A 1 77 ? 5.408 1.415 -5.145 1.00 87.56 77 GLY A O 1
ATOM 634 N N . TYR A 1 78 ? 6.166 1.414 -3.027 1.00 81.12 78 TYR A N 1
ATOM 635 C CA . TYR A 1 78 ? 5.051 0.611 -2.536 1.00 81.12 78 TYR A CA 1
ATOM 636 C C . TYR A 1 78 ? 3.771 1.452 -2.519 1.00 81.12 78 TYR A C 1
ATOM 638 O O . TYR A 1 78 ? 2.691 0.923 -2.684 1.00 81.12 78 TYR A O 1
ATOM 646 N N . GLU A 1 79 ? 3.873 2.769 -2.377 1.00 75.12 79 GLU A N 1
ATOM 647 C CA . GLU A 1 79 ? 2.753 3.702 -2.473 1.00 75.12 79 GLU A CA 1
ATOM 648 C C . GLU A 1 79 ? 2.038 3.665 -3.836 1.00 75.12 79 GLU A C 1
ATOM 650 O O . GLU A 1 79 ? 0.922 4.157 -3.947 1.00 75.12 79 GLU A O 1
ATOM 655 N N . ASP A 1 80 ? 2.659 3.062 -4.854 1.00 78.00 80 ASP A N 1
ATOM 656 C CA . ASP A 1 80 ? 2.138 2.987 -6.217 1.00 78.00 80 ASP A CA 1
ATOM 657 C C . ASP A 1 80 ? 1.562 1.605 -6.578 1.00 78.00 80 ASP A C 1
ATOM 659 O O . ASP A 1 80 ? 0.930 1.467 -7.623 1.00 78.00 80 ASP A O 1
ATOM 663 N N . SER A 1 81 ? 1.769 0.556 -5.764 1.00 66.81 81 SER A N 1
ATOM 664 C CA . SER A 1 81 ? 1.490 -0.829 -6.195 1.00 66.81 81 SER A CA 1
ATOM 665 C C . SER A 1 81 ? 0.053 -1.326 -6.121 1.00 66.81 81 SER A C 1
ATOM 667 O O . SER A 1 81 ? -0.171 -2.499 -5.835 1.00 66.81 81 SER A O 1
ATOM 669 N N . GLY A 1 82 ? -0.934 -0.461 -6.371 1.00 54.38 82 GLY A N 1
ATOM 670 C CA . GLY A 1 82 ? -2.351 -0.837 -6.251 1.00 54.38 82 GLY A CA 1
ATOM 671 C C . GLY A 1 82 ? -2.697 -1.356 -4.856 1.00 54.38 82 GLY A C 1
ATOM 672 O O . GLY A 1 82 ? -3.710 -2.022 -4.656 1.00 54.38 82 GLY A O 1
ATOM 673 N N . PHE A 1 83 ? -1.824 -1.082 -3.887 1.00 51.06 83 PHE A N 1
ATOM 674 C CA . PHE A 1 83 ? -2.134 -1.303 -2.504 1.00 51.06 83 PHE A CA 1
ATOM 675 C C . PHE A 1 83 ? -3.314 -0.400 -2.179 1.00 51.06 83 PHE A C 1
ATOM 677 O O . PHE A 1 83 ? -3.313 0.785 -2.524 1.00 51.06 83 PHE A O 1
ATOM 684 N N . GLU A 1 84 ? -4.283 -0.939 -1.446 1.00 45.84 84 GLU A N 1
ATOM 685 C CA . GLU A 1 84 ? -5.100 -0.076 -0.605 1.00 45.84 84 GLU A CA 1
ATOM 686 C C . GLU A 1 84 ? -4.137 0.783 0.212 1.00 45.84 84 GLU A C 1
ATOM 688 O O . GLU A 1 84 ? -3.008 0.362 0.494 1.00 45.84 84 GLU A O 1
ATOM 693 N N . THR A 1 85 ? -4.553 1.987 0.577 1.00 39.81 85 THR A N 1
ATOM 694 C CA . THR A 1 85 ? -3.709 3.103 1.024 1.00 39.81 85 THR A CA 1
ATOM 695 C C . THR A 1 85 ? -2.755 2.735 2.202 1.00 39.81 85 THR A C 1
ATOM 697 O O . THR A 1 85 ? -1.884 3.520 2.589 1.00 39.81 85 THR A O 1
ATOM 700 N N . TYR A 1 86 ? -2.882 1.534 2.786 1.00 40.69 86 TYR A N 1
ATOM 701 C CA . TYR A 1 86 ? -2.099 0.894 3.854 1.00 40.69 86 TYR A CA 1
ATOM 702 C C . TYR A 1 86 ? -1.160 -0.261 3.470 1.00 40.69 86 TYR A C 1
ATOM 704 O O . TYR A 1 86 ? -0.703 -0.994 4.355 1.00 40.69 86 TYR A O 1
ATOM 712 N N . GLY A 1 87 ? -0.846 -0.479 2.196 1.00 40.88 87 GLY A N 1
ATOM 713 C CA . GLY A 1 87 ? 0.128 -1.520 1.852 1.00 40.88 87 GLY A CA 1
ATOM 714 C C . GLY A 1 87 ? -0.414 -2.951 2.001 1.00 40.88 87 GLY A C 1
ATOM 715 O O . GLY A 1 87 ? 0.370 -3.898 2.121 1.00 40.88 87 GLY A O 1
ATOM 716 N N . ARG A 1 88 ? -1.742 -3.143 1.982 1.00 38.09 88 ARG A N 1
ATOM 717 C CA . ARG A 1 88 ? -2.365 -4.470 1.861 1.00 38.09 88 ARG A CA 1
ATOM 718 C C . ARG A 1 88 ? -3.117 -4.604 0.544 1.00 38.09 88 ARG A C 1
ATOM 720 O O . ARG A 1 88 ? -3.713 -3.665 0.040 1.00 38.09 88 ARG A O 1
ATOM 727 N N . MET A 1 89 ? -3.060 -5.819 0.017 1.00 45.50 89 MET A N 1
ATOM 728 C CA . MET A 1 89 ? -3.994 -6.311 -0.979 1.00 45.50 89 MET A CA 1
ATOM 729 C C . MET A 1 89 ? -4.998 -7.231 -0.298 1.00 45.50 89 MET A C 1
ATOM 731 O O . MET A 1 89 ? -4.610 -7.962 0.622 1.00 45.50 89 MET A O 1
ATOM 735 N N . ALA A 1 90 ? -6.226 -7.280 -0.815 1.00 41.59 90 ALA A N 1
ATOM 736 C CA . ALA A 1 90 ? -7.318 -8.136 -0.342 1.00 41.59 90 ALA A CA 1
ATOM 737 C C . ALA A 1 90 ? -6.957 -9.637 -0.185 1.00 41.59 90 ALA A C 1
ATOM 739 O O . ALA A 1 90 ? -7.666 -10.374 0.492 1.00 41.59 90 ALA A O 1
ATOM 740 N N . SER A 1 91 ? -5.844 -10.108 -0.768 1.00 41.28 91 SER A N 1
ATOM 741 C CA . SER A 1 91 ? -5.412 -11.517 -0.759 1.00 41.28 91 SER A CA 1
ATOM 742 C C . SER A 1 91 ? -4.057 -11.812 -0.089 1.00 41.28 91 SER A C 1
ATOM 744 O O . SER A 1 91 ? -3.620 -12.963 -0.082 1.00 41.28 91 SER A O 1
ATOM 746 N N . GLY A 1 92 ? -3.387 -10.826 0.518 1.00 60.62 92 GLY A N 1
ATOM 747 C CA . GLY A 1 92 ? -2.071 -11.040 1.129 1.00 60.62 92 GLY A CA 1
ATOM 748 C C . GLY A 1 92 ? -0.911 -11.107 0.120 1.00 60.62 92 GLY A C 1
ATOM 749 O O . GLY A 1 92 ? -1.070 -11.481 -1.041 1.00 60.62 92 GLY A O 1
ATOM 750 N N . LYS A 1 93 ? 0.275 -10.713 0.611 1.00 62.28 93 LYS A N 1
ATOM 751 C CA . LYS A 1 93 ? 1.519 -10.390 -0.121 1.00 62.28 93 LYS A CA 1
ATOM 752 C C . LYS A 1 93 ? 1.384 -9.201 -1.083 1.00 62.28 93 LYS A C 1
ATOM 754 O O . LYS A 1 93 ? 0.360 -9.003 -1.721 1.00 62.28 93 LYS A O 1
ATOM 759 N N . ALA A 1 94 ? 2.429 -8.397 -1.205 1.00 70.06 94 ALA A N 1
ATOM 760 C CA . ALA A 1 94 ? 2.467 -7.305 -2.172 1.00 70.06 94 ALA A CA 1
ATOM 761 C C . ALA A 1 94 ? 2.483 -7.842 -3.616 1.00 70.06 94 ALA A C 1
ATOM 763 O O . ALA A 1 94 ? 3.045 -8.912 -3.844 1.00 70.06 94 ALA A O 1
ATOM 764 N N . VAL A 1 95 ? 1.864 -7.152 -4.580 1.00 83.38 95 VAL A N 1
ATOM 765 C CA . VAL A 1 95 ? 1.987 -7.461 -6.021 1.00 83.38 95 VAL A CA 1
ATOM 766 C C . VAL A 1 95 ? 2.422 -6.217 -6.778 1.00 83.38 95 VAL A C 1
ATOM 768 O O . VAL A 1 95 ? 2.221 -5.096 -6.321 1.00 83.38 95 VAL A O 1
ATOM 771 N N . LYS A 1 96 ? 3.033 -6.434 -7.932 1.00 89.56 96 LYS A N 1
ATOM 772 C CA . LYS A 1 96 ? 3.338 -5.437 -8.944 1.00 89.56 96 LYS A CA 1
ATOM 773 C C . LYS A 1 96 ? 2.410 -5.706 -10.121 1.00 89.56 96 LYS A C 1
ATOM 775 O O . LYS A 1 96 ? 2.701 -6.554 -10.959 1.00 89.56 96 LYS A O 1
ATOM 780 N N . ASP A 1 97 ? 1.254 -5.052 -10.094 1.00 89.38 97 ASP A N 1
ATOM 781 C CA . ASP A 1 97 ? 0.200 -5.225 -11.089 1.00 89.38 97 ASP A CA 1
ATOM 782 C C . ASP A 1 97 ? 0.511 -4.418 -12.357 1.00 89.38 97 ASP A C 1
ATOM 784 O O . ASP A 1 97 ? 0.415 -3.188 -12.378 1.00 89.38 97 ASP A O 1
ATOM 788 N N . LEU A 1 98 ? 0.915 -5.106 -13.423 1.00 89.69 98 LEU A N 1
ATOM 789 C CA . LEU A 1 98 ? 1.226 -4.465 -14.696 1.00 89.69 98 LEU A CA 1
ATOM 790 C C . LEU A 1 98 ? -0.009 -3.847 -15.358 1.00 89.69 98 LEU A C 1
ATOM 792 O O . LEU A 1 98 ? 0.159 -2.877 -16.087 1.00 89.69 98 LEU A O 1
ATOM 796 N N . GLU A 1 99 ? -1.225 -4.334 -15.095 1.00 85.75 99 GLU A N 1
ATOM 797 C CA . GLU A 1 99 ? -2.443 -3.744 -15.668 1.00 85.75 99 GLU A CA 1
ATOM 798 C C . GLU A 1 99 ? -2.642 -2.314 -15.155 1.00 85.75 99 GLU A C 1
ATOM 800 O O . GLU A 1 99 ? -2.831 -1.388 -15.945 1.00 85.75 99 GLU A O 1
ATOM 805 N N . LEU A 1 100 ? -2.423 -2.103 -13.853 1.00 83.75 100 LEU A N 1
ATOM 806 C CA . LEU A 1 100 ? -2.418 -0.770 -13.248 1.00 83.75 100 LEU A CA 1
ATOM 807 C C . LEU A 1 100 ? -1.353 0.147 -13.873 1.00 83.75 100 LEU A C 1
ATOM 809 O O . LEU A 1 100 ? -1.614 1.325 -14.134 1.00 83.75 100 LEU A O 1
ATOM 813 N N . MET A 1 101 ? -0.149 -0.380 -14.130 1.00 87.50 101 MET A N 1
ATOM 814 C CA . MET A 1 101 ? 0.888 0.392 -14.821 1.00 87.50 101 MET A CA 1
ATOM 815 C C . MET A 1 101 ? 0.469 0.770 -16.235 1.00 87.50 101 MET A C 1
ATOM 817 O O . MET A 1 101 ? 0.704 1.905 -16.652 1.00 87.50 101 MET A O 1
ATOM 821 N N . TRP A 1 102 ? -0.066 -0.189 -16.992 1.00 90.50 102 TRP A N 1
ATOM 822 C CA . TRP A 1 102 ? -0.451 0.012 -18.381 1.00 90.50 102 TRP A CA 1
ATOM 823 C C . TRP A 1 102 ? -1.508 1.092 -18.472 1.00 90.50 102 TRP A C 1
ATOM 825 O O . TRP A 1 102 ? -1.319 2.036 -19.233 1.00 90.50 102 TRP A O 1
ATOM 835 N N . ASP A 1 103 ? -2.547 1.022 -17.646 1.00 85.44 103 ASP A N 1
ATOM 836 C CA . ASP A 1 103 ? -3.601 2.032 -17.612 1.00 85.44 103 ASP A CA 1
ATOM 837 C C . ASP A 1 103 ? -3.027 3.430 -17.370 1.00 85.44 103 ASP A C 1
ATOM 839 O O . ASP A 1 103 ? -3.275 4.361 -18.143 1.00 85.44 103 ASP A O 1
ATOM 843 N N . MET A 1 104 ? -2.185 3.583 -16.347 1.00 83.44 104 MET A N 1
ATOM 844 C CA . MET A 1 104 ? -1.614 4.884 -16.014 1.00 83.44 104 MET A CA 1
ATOM 845 C C . MET A 1 104 ? -0.639 5.395 -17.082 1.00 83.44 104 MET A C 1
ATOM 847 O O . MET A 1 104 ? -0.706 6.563 -17.480 1.00 83.44 104 MET A O 1
ATOM 851 N N . LEU A 1 105 ? 0.285 4.556 -17.554 1.00 87.62 105 LEU A N 1
ATOM 852 C CA . LEU A 1 105 ? 1.278 4.966 -18.546 1.00 87.62 105 LEU A CA 1
ATOM 853 C C . LEU A 1 105 ? 0.644 5.215 -19.912 1.00 87.62 105 LEU A C 1
ATOM 855 O O . LEU A 1 105 ? 1.020 6.178 -20.577 1.00 87.62 105 LEU A O 1
ATOM 859 N N . ASN A 1 106 ? -0.327 4.408 -20.335 1.00 90.44 106 ASN A N 1
ATOM 860 C CA . ASN A 1 106 ? -1.008 4.599 -21.616 1.00 90.44 106 ASN A CA 1
ATOM 861 C C . ASN A 1 106 ? -1.776 5.921 -21.630 1.00 90.44 106 ASN A C 1
ATOM 863 O O . ASN A 1 106 ? -1.684 6.668 -22.603 1.00 90.44 106 ASN A O 1
ATOM 867 N N . VAL A 1 107 ? -2.443 6.268 -20.523 1.00 82.06 107 VAL A N 1
ATOM 868 C CA . VAL A 1 107 ? -3.120 7.566 -20.378 1.00 82.06 107 VAL A CA 1
ATOM 869 C C . VAL A 1 107 ? -2.124 8.728 -20.365 1.00 82.06 107 VAL A C 1
ATOM 871 O O . VAL A 1 107 ? -2.336 9.724 -21.052 1.00 82.06 107 VAL A O 1
ATOM 874 N N . THR A 1 108 ? -1.036 8.623 -19.599 1.00 80.50 108 THR A N 1
ATOM 875 C CA . THR A 1 108 ? -0.106 9.751 -19.394 1.00 80.50 108 THR A CA 1
ATOM 876 C C . THR A 1 108 ? 0.862 9.976 -20.551 1.00 80.50 108 THR A C 1
ATOM 878 O O . THR A 1 108 ? 1.260 11.112 -20.801 1.00 80.50 108 THR A O 1
ATOM 881 N N . THR A 1 109 ? 1.242 8.920 -21.269 1.00 83.75 109 THR A N 1
ATOM 882 C CA . THR A 1 109 ? 2.250 8.986 -22.342 1.00 83.75 109 THR A CA 1
ATOM 883 C C . THR A 1 109 ? 1.668 8.781 -23.740 1.00 83.75 109 THR A C 1
ATOM 885 O O . THR A 1 109 ? 2.390 8.943 -24.721 1.00 83.75 109 THR A O 1
ATOM 888 N N . GLY A 1 110 ? 0.385 8.415 -23.856 1.00 88.00 110 GLY A N 1
ATOM 889 C CA . GLY A 1 110 ? -0.229 8.029 -25.131 1.00 88.00 110 GLY A CA 1
ATOM 890 C C . GLY A 1 110 ? 0.292 6.698 -25.688 1.00 88.00 110 GLY A C 1
ATOM 891 O O . GLY A 1 110 ? 0.135 6.426 -26.878 1.00 88.00 110 GLY A O 1
ATOM 892 N N . SER A 1 111 ? 0.948 5.891 -24.851 1.00 91.06 111 SER A N 1
ATOM 893 C CA . SER A 1 111 ? 1.480 4.578 -25.224 1.00 91.06 111 SER A CA 1
ATOM 894 C C . SER A 1 111 ? 0.384 3.507 -25.305 1.00 91.06 111 SER A C 1
ATOM 896 O O . SER A 1 111 ? -0.780 3.745 -24.985 1.00 91.06 111 SER A O 1
ATOM 898 N N . ASN A 1 112 ? 0.763 2.303 -25.738 1.00 93.94 112 ASN A N 1
ATOM 899 C CA . ASN A 1 112 ? -0.098 1.121 -25.834 1.00 93.94 112 ASN A CA 1
ATOM 900 C C . ASN A 1 112 ? 0.541 -0.107 -25.153 1.00 93.94 112 ASN A C 1
ATOM 902 O O . ASN A 1 112 ? 0.567 -1.214 -25.704 1.00 93.94 112 ASN A O 1
ATOM 906 N N . TRP A 1 113 ? 1.105 0.100 -23.965 1.00 95.00 113 TRP A N 1
ATOM 907 C CA . TRP A 1 113 ? 1.674 -0.954 -23.134 1.00 95.00 113 TRP A CA 1
ATOM 908 C C . TRP A 1 113 ? 0.618 -2.003 -22.781 1.00 95.00 113 TRP A C 1
ATOM 910 O O . TRP A 1 113 ? -0.528 -1.672 -22.476 1.00 95.00 113 TRP A O 1
ATOM 920 N N . SER A 1 114 ? 1.009 -3.270 -22.880 1.00 95.31 114 SER A N 1
ATOM 921 C CA . SER A 1 114 ? 0.201 -4.457 -22.591 1.00 95.31 114 SER A CA 1
ATOM 922 C C . SER A 1 114 ? 1.113 -5.668 -22.353 1.00 95.31 114 SER A C 1
ATOM 924 O O . SER A 1 114 ? 2.335 -5.580 -22.508 1.00 95.31 114 SER A O 1
ATOM 926 N N . ALA A 1 115 ? 0.531 -6.840 -22.085 1.00 93.94 115 ALA A N 1
ATOM 927 C CA . ALA A 1 115 ? 1.266 -8.109 -21.987 1.00 93.94 115 ALA A CA 1
ATOM 928 C C . ALA A 1 115 ? 2.067 -8.465 -23.261 1.00 93.94 115 ALA A C 1
ATOM 930 O O . ALA A 1 115 ? 2.985 -9.284 -23.230 1.00 93.94 115 ALA A O 1
ATOM 931 N N . LEU A 1 116 ? 1.735 -7.855 -24.406 1.00 96.00 116 LEU A N 1
ATOM 932 C CA . LEU A 1 116 ? 2.413 -8.123 -25.675 1.00 96.00 116 LEU A CA 1
ATOM 933 C C . LEU A 1 116 ? 3.811 -7.498 -25.753 1.00 96.00 116 LEU A C 1
ATOM 935 O O . LEU A 1 116 ? 4.658 -8.018 -26.474 1.00 96.00 116 LEU A O 1
ATOM 939 N N . ASN A 1 117 ? 4.049 -6.395 -25.043 1.00 96.00 117 ASN A N 1
ATOM 940 C CA . ASN A 1 117 ? 5.246 -5.557 -25.195 1.00 96.00 117 ASN A CA 1
ATOM 941 C C . ASN A 1 117 ? 5.835 -5.079 -23.858 1.00 96.00 117 ASN A C 1
ATOM 943 O O . ASN A 1 117 ? 6.717 -4.223 -23.845 1.00 96.00 117 ASN A O 1
ATOM 947 N N . SER A 1 118 ? 5.349 -5.615 -22.738 1.00 96.75 118 SER A N 1
ATOM 948 C CA . SER A 1 118 ? 5.822 -5.288 -21.394 1.00 96.75 118 SER A CA 1
ATOM 949 C C . SER A 1 118 ? 6.285 -6.546 -20.675 1.00 96.75 118 SER A C 1
ATOM 951 O O . SER A 1 118 ? 5.736 -7.626 -20.876 1.00 96.75 118 SER A O 1
ATOM 953 N N . LEU A 1 119 ? 7.290 -6.400 -19.817 1.00 97.06 119 LEU A N 1
ATOM 954 C CA . LEU A 1 119 ? 7.704 -7.438 -18.882 1.00 97.06 119 LEU A CA 1
ATOM 955 C C . LEU A 1 119 ? 8.116 -6.814 -17.554 1.00 97.06 119 LEU A C 1
ATOM 957 O O . LEU A 1 119 ? 8.509 -5.647 -17.501 1.00 97.06 119 LEU A O 1
ATOM 961 N N . ILE A 1 120 ? 8.083 -7.615 -16.498 1.00 95.94 120 ILE A N 1
ATOM 962 C CA . ILE A 1 120 ? 8.644 -7.285 -15.196 1.00 95.94 120 ILE A CA 1
ATOM 963 C C . ILE A 1 120 ? 9.837 -8.188 -14.897 1.00 95.94 120 ILE A C 1
ATOM 965 O O . ILE A 1 120 ? 9.785 -9.394 -15.115 1.00 95.94 120 ILE A O 1
ATOM 969 N N . GLN A 1 121 ? 10.915 -7.611 -14.373 1.00 96.62 121 GLN A N 1
ATOM 970 C CA . GLN A 1 121 ? 12.043 -8.368 -13.843 1.00 96.62 121 GLN A CA 1
ATOM 971 C C . GLN A 1 121 ? 12.067 -8.247 -12.322 1.00 96.62 121 GLN A C 1
ATOM 973 O O . GLN A 1 121 ? 12.199 -7.144 -11.790 1.00 96.62 121 GLN A O 1
ATOM 978 N N . ASP A 1 122 ? 11.952 -9.375 -11.629 1.00 95.62 122 ASP A N 1
ATOM 979 C CA . ASP A 1 122 ? 11.850 -9.425 -10.169 1.00 95.62 122 ASP A CA 1
ATOM 980 C C . ASP A 1 122 ? 12.492 -10.712 -9.632 1.00 95.62 122 ASP A C 1
ATOM 982 O O . ASP A 1 122 ? 12.575 -11.702 -10.357 1.00 95.62 122 ASP A O 1
ATOM 986 N N . ASP A 1 123 ? 13.010 -10.702 -8.404 1.00 92.50 123 ASP A N 1
ATOM 987 C CA . ASP A 1 123 ? 13.610 -11.881 -7.762 1.00 92.50 123 ASP A CA 1
ATOM 988 C C . ASP A 1 123 ? 12.588 -12.743 -7.008 1.00 92.50 123 ASP A C 1
ATOM 990 O O . ASP A 1 123 ? 12.895 -13.862 -6.585 1.00 92.50 123 ASP A O 1
ATOM 994 N N . GLN A 1 124 ? 11.360 -12.244 -6.852 1.00 90.25 124 GLN A N 1
ATOM 995 C CA . GLN A 1 124 ? 10.247 -12.991 -6.284 1.00 90.25 124 GLN A CA 1
ATOM 996 C C . GLN A 1 124 ? 9.129 -13.110 -7.315 1.00 90.25 124 GLN A C 1
ATOM 998 O O . GLN A 1 124 ? 8.426 -12.150 -7.620 1.00 90.25 124 GLN A O 1
ATOM 1003 N N . VAL A 1 125 ? 8.907 -14.331 -7.805 1.00 88.44 125 VAL A N 1
ATOM 1004 C CA . VAL A 1 125 ? 7.853 -14.631 -8.793 1.00 88.44 125 VAL A CA 1
ATOM 1005 C C . VAL A 1 125 ? 6.471 -14.169 -8.318 1.00 88.44 125 VAL A C 1
ATOM 1007 O O . VAL A 1 125 ? 5.682 -13.656 -9.107 1.00 88.44 125 VAL A O 1
ATOM 1010 N N . ASP A 1 126 ? 6.204 -14.277 -7.013 1.00 87.31 126 ASP A N 1
ATOM 1011 C CA . ASP A 1 126 ? 4.949 -13.840 -6.393 1.00 87.31 126 ASP A CA 1
ATOM 1012 C C . ASP A 1 126 ? 4.648 -12.351 -6.644 1.00 87.31 126 ASP A C 1
ATOM 1014 O O . ASP A 1 126 ? 3.475 -11.967 -6.681 1.00 87.31 126 ASP A O 1
ATOM 1018 N N . ASN A 1 127 ? 5.669 -11.512 -6.851 1.00 88.38 127 ASN A N 1
ATOM 1019 C CA . ASN A 1 127 ? 5.485 -10.088 -7.123 1.00 88.38 127 ASN A CA 1
ATOM 1020 C C . ASN A 1 127 ? 4.821 -9.849 -8.481 1.00 88.38 127 ASN A C 1
ATOM 1022 O O . ASN A 1 127 ? 4.065 -8.896 -8.605 1.00 88.38 127 ASN A O 1
ATOM 1026 N N . GLY A 1 128 ? 5.031 -10.722 -9.466 1.00 88.19 128 GLY A N 1
ATOM 1027 C CA . GLY A 1 128 ? 4.396 -10.642 -10.786 1.00 88.19 128 GLY A CA 1
ATOM 1028 C C . GLY A 1 128 ? 3.125 -11.481 -10.923 1.00 88.19 128 GLY A C 1
ATOM 1029 O O . GLY A 1 128 ? 2.674 -11.704 -12.038 1.00 88.19 128 GLY A O 1
ATOM 1030 N N . ARG A 1 129 ? 2.542 -11.997 -9.831 1.00 90.12 129 ARG A N 1
ATOM 1031 C CA . ARG A 1 129 ? 1.448 -12.990 -9.913 1.00 90.12 129 ARG A CA 1
ATOM 1032 C C . ARG A 1 129 ? 0.146 -12.494 -10.554 1.00 90.12 129 ARG A C 1
ATOM 1034 O O . ARG A 1 129 ? -0.697 -13.326 -10.868 1.00 90.12 129 ARG A O 1
ATOM 1041 N N . ALA A 1 130 ? -0.031 -11.183 -10.716 1.00 85.94 130 ALA A N 1
ATOM 1042 C CA . ALA A 1 130 ? -1.152 -10.619 -11.467 1.00 85.94 130 ALA A CA 1
ATOM 1043 C C . ALA A 1 130 ? -0.997 -10.866 -12.983 1.00 85.94 130 ALA A C 1
ATOM 1045 O O . ALA A 1 130 ? -1.980 -11.123 -13.670 1.00 85.94 130 ALA A O 1
ATOM 1046 N N . GLN A 1 131 ? 0.243 -10.889 -13.487 1.00 93.75 131 GLN A N 1
ATOM 1047 C CA . GLN A 1 131 ? 0.594 -11.200 -14.877 1.00 93.75 131 GLN A CA 1
ATOM 1048 C C . GLN A 1 131 ? 1.773 -12.192 -14.898 1.00 93.75 131 GLN A C 1
ATOM 1050 O O . GLN A 1 131 ? 2.904 -11.834 -15.246 1.00 93.75 131 GLN A O 1
ATOM 1055 N N . PRO A 1 132 ? 1.542 -13.457 -14.491 1.00 92.31 132 PRO A N 1
ATOM 1056 C CA . PRO A 1 132 ? 2.604 -14.450 -14.292 1.00 92.31 132 PRO A CA 1
ATOM 1057 C C . PRO A 1 132 ? 3.304 -14.868 -15.594 1.00 92.31 132 PRO A C 1
ATOM 1059 O O . PRO A 1 132 ? 4.329 -15.540 -15.565 1.00 92.31 132 PRO A O 1
ATOM 1062 N N . ASP A 1 133 ? 2.745 -14.499 -16.740 1.00 94.50 133 ASP A N 1
ATOM 1063 C CA . ASP A 1 133 ? 3.306 -14.700 -18.070 1.00 94.50 133 ASP A CA 1
ATOM 1064 C C . ASP A 1 133 ? 4.246 -13.572 -18.507 1.00 94.50 133 ASP A C 1
ATOM 1066 O O . ASP A 1 133 ? 5.026 -13.751 -19.436 1.00 94.50 133 ASP A O 1
ATOM 1070 N N . SER A 1 134 ? 4.213 -12.439 -17.811 1.00 96.69 134 SER A N 1
ATOM 1071 C CA . SER A 1 134 ? 4.980 -11.238 -18.131 1.00 96.69 134 SER A CA 1
ATOM 1072 C C . SER A 1 134 ? 6.191 -11.053 -17.207 1.00 96.69 134 SER A C 1
ATOM 1074 O O . SER A 1 134 ? 6.846 -10.016 -17.258 1.00 96.69 134 SER A O 1
ATOM 1076 N N . ILE A 1 135 ? 6.518 -12.035 -16.359 1.00 96.44 135 ILE A N 1
ATOM 1077 C CA . ILE A 1 135 ? 7.655 -11.975 -15.429 1.00 96.44 135 ILE A CA 1
ATOM 1078 C C . ILE A 1 135 ? 8.886 -12.718 -15.958 1.00 96.44 135 ILE A C 1
ATOM 1080 O O . ILE A 1 135 ? 8.820 -13.881 -16.346 1.00 96.44 135 ILE A O 1
ATOM 1084 N N . VAL A 1 136 ? 10.042 -12.060 -15.899 1.00 96.75 136 VAL A N 1
ATOM 1085 C CA . VAL A 1 136 ? 11.361 -12.686 -16.010 1.00 96.75 136 VAL A CA 1
ATOM 1086 C C . VAL A 1 136 ? 11.965 -12.749 -14.613 1.00 96.75 136 VAL A C 1
ATOM 1088 O O . VAL A 1 136 ? 12.393 -11.735 -14.059 1.00 96.75 136 VAL A O 1
ATOM 1091 N N . ASN A 1 137 ? 11.988 -13.942 -14.024 1.00 94.69 137 ASN A N 1
ATOM 1092 C CA . ASN A 1 137 ? 12.508 -14.116 -12.671 1.00 94.69 137 ASN A CA 1
ATOM 1093 C C . ASN A 1 137 ? 14.036 -13.968 -12.660 1.00 94.69 137 ASN A C 1
ATOM 1095 O O . ASN A 1 137 ? 14.733 -14.531 -13.509 1.00 94.69 137 ASN A O 1
ATOM 1099 N N . CYS A 1 138 ? 14.575 -13.228 -11.697 1.00 92.12 138 CYS A N 1
ATOM 1100 C CA . CYS A 1 138 ? 16.012 -13.071 -11.530 1.00 92.12 138 CYS A CA 1
ATOM 1101 C C . CYS A 1 138 ? 16.523 -13.757 -10.254 1.00 92.12 138 CYS A C 1
ATOM 1103 O O . CYS A 1 138 ? 15.830 -13.808 -9.244 1.00 92.12 138 CYS A O 1
ATOM 1105 N N . PRO A 1 139 ? 17.762 -14.276 -10.244 1.00 86.12 139 PRO A N 1
ATOM 1106 C CA . PRO A 1 139 ? 18.344 -14.816 -9.027 1.00 86.12 139 PRO A CA 1
ATOM 1107 C C . PRO A 1 139 ? 18.478 -13.715 -7.975 1.00 86.12 139 PRO A C 1
ATOM 1109 O O . PRO A 1 139 ? 18.957 -12.618 -8.299 1.00 86.12 139 PRO A O 1
ATOM 1112 N N . VAL A 1 140 ? 18.146 -14.046 -6.725 1.00 85.56 140 VAL A N 1
ATOM 1113 C CA . VAL A 1 140 ? 18.393 -13.192 -5.557 1.00 85.56 140 VAL A CA 1
ATOM 1114 C C . VAL A 1 140 ? 19.877 -12.835 -5.513 1.00 85.56 140 VAL A C 1
ATOM 1116 O O . VAL A 1 140 ? 20.744 -13.707 -5.408 1.00 85.56 140 VAL A O 1
ATOM 1119 N N . PHE A 1 141 ? 20.181 -11.541 -5.586 1.00 82.06 141 PHE A N 1
ATOM 1120 C CA . PHE A 1 141 ? 21.552 -11.061 -5.486 1.00 82.06 141 PHE A CA 1
ATOM 1121 C C . PHE A 1 141 ? 21.961 -10.958 -4.016 1.00 82.06 141 PHE A C 1
ATOM 1123 O O . PHE A 1 141 ? 21.332 -10.257 -3.224 1.00 82.06 141 PHE A O 1
ATOM 1130 N N . THR A 1 142 ? 23.036 -11.650 -3.644 1.00 75.56 142 THR A N 1
ATOM 1131 C CA . THR A 1 142 ? 23.596 -11.593 -2.290 1.00 75.56 142 THR A CA 1
ATOM 1132 C C . THR A 1 142 ? 25.080 -11.260 -2.347 1.00 75.56 142 THR A C 1
ATOM 1134 O O . THR A 1 142 ? 25.758 -11.547 -3.334 1.00 75.56 142 THR A O 1
ATOM 1137 N N . ALA A 1 143 ? 25.626 -10.741 -1.245 1.00 65.06 143 ALA A N 1
ATOM 1138 C CA . ALA A 1 143 ? 27.058 -10.453 -1.119 1.00 65.06 143 ALA A CA 1
ATOM 1139 C C . ALA A 1 143 ? 27.971 -11.692 -1.285 1.00 65.06 143 ALA A C 1
ATOM 1141 O O . ALA A 1 143 ? 29.188 -11.552 -1.358 1.00 65.06 143 ALA A O 1
ATOM 1142 N N . LYS A 1 144 ? 27.402 -12.907 -1.345 1.00 61.94 144 LYS A N 1
ATOM 1143 C CA . LYS A 1 144 ? 28.129 -14.171 -1.538 1.00 61.94 144 LYS A CA 1
ATOM 1144 C C . LYS A 1 144 ? 28.297 -14.568 -3.011 1.00 61.94 144 LYS A C 1
ATOM 1146 O O . LYS A 1 144 ? 28.898 -15.604 -3.273 1.00 61.94 144 LYS A O 1
ATOM 1151 N N . CYS A 1 145 ? 27.793 -13.772 -3.956 1.00 57.66 145 CYS A N 1
ATOM 1152 C CA . CYS A 1 145 ? 27.828 -14.077 -5.390 1.00 57.66 145 CYS A CA 1
ATOM 1153 C C . CYS A 1 145 ? 28.654 -13.034 -6.173 1.00 57.66 145 CYS A C 1
ATOM 1155 O O . CYS A 1 145 ? 28.089 -12.278 -6.961 1.00 57.66 145 CYS A O 1
ATOM 1157 N N . PRO A 1 146 ? 29.985 -12.946 -5.965 1.00 56.88 146 PRO A N 1
ATOM 1158 C CA . PRO A 1 146 ? 30.831 -11.986 -6.686 1.00 56.88 146 PRO A CA 1
ATOM 1159 C C . PRO A 1 146 ? 30.913 -12.282 -8.196 1.00 56.88 146 PRO A C 1
ATOM 1161 O O . PRO A 1 146 ? 31.087 -11.361 -9.000 1.00 56.88 146 PRO A O 1
ATOM 1164 N N . ASP A 1 147 ? 30.711 -13.544 -8.585 1.00 64.69 147 ASP A N 1
ATOM 1165 C CA . ASP A 1 147 ? 30.765 -14.040 -9.966 1.00 64.69 147 ASP A CA 1
ATOM 1166 C C . ASP A 1 147 ? 29.402 -13.996 -10.684 1.00 64.69 147 ASP A C 1
ATOM 1168 O O . ASP A 1 147 ? 29.064 -14.854 -11.492 1.00 64.69 147 ASP A O 1
ATOM 1172 N N . ASP A 1 148 ? 28.589 -12.986 -10.375 1.00 83.31 148 ASP A N 1
ATOM 1173 C CA . ASP A 1 148 ? 27.252 -12.831 -10.941 1.00 83.31 148 ASP A CA 1
ATOM 1174 C C . ASP A 1 148 ? 27.270 -12.120 -12.306 1.00 83.31 148 ASP A C 1
ATOM 1176 O O . ASP A 1 148 ? 27.427 -10.903 -12.391 1.00 83.31 148 ASP A O 1
ATOM 1180 N N . ASP A 1 149 ? 27.079 -12.887 -13.379 1.00 91.38 149 ASP A N 1
ATOM 1181 C CA . ASP A 1 149 ? 26.978 -12.377 -14.754 1.00 91.38 149 ASP A CA 1
ATOM 1182 C C . ASP A 1 149 ? 25.525 -12.142 -15.204 1.00 91.38 149 ASP A C 1
ATOM 1184 O O . ASP A 1 149 ? 25.275 -11.831 -16.372 1.00 91.38 149 ASP A O 1
ATOM 1188 N N . PHE A 1 150 ? 24.549 -12.261 -14.298 1.00 92.75 150 PHE A N 1
ATOM 1189 C CA . PHE A 1 150 ? 23.130 -12.247 -14.646 1.00 92.75 150 PHE A CA 1
ATOM 1190 C C . PHE A 1 150 ? 22.696 -10.971 -15.368 1.00 92.75 150 PHE A C 1
ATOM 1192 O O . PHE A 1 150 ? 22.056 -11.066 -16.407 1.00 92.75 150 PHE A O 1
ATOM 1199 N N . LEU A 1 151 ? 23.054 -9.779 -14.871 1.00 95.31 151 LEU A N 1
ATOM 1200 C CA . LEU A 1 151 ? 22.640 -8.529 -15.527 1.00 95.31 151 LEU A CA 1
ATOM 1201 C C . LEU A 1 151 ? 23.252 -8.366 -16.920 1.00 95.31 151 LEU A C 1
ATOM 1203 O O . LEU A 1 151 ? 22.646 -7.726 -17.772 1.00 95.31 151 LEU A O 1
ATOM 1207 N N . LEU A 1 152 ? 24.427 -8.952 -17.169 1.00 96.94 152 LEU A N 1
ATOM 1208 C CA . LEU A 1 152 ? 24.993 -8.984 -18.512 1.00 96.94 152 LEU A CA 1
ATOM 1209 C C . LEU A 1 152 ? 24.230 -9.983 -19.385 1.00 96.94 152 LEU A C 1
ATOM 1211 O O . LEU A 1 152 ? 23.810 -9.615 -20.472 1.00 96.94 152 LEU A O 1
ATOM 1215 N N . ALA A 1 153 ? 23.974 -11.202 -18.904 1.00 96.56 153 ALA A N 1
ATOM 1216 C CA . ALA A 1 153 ? 23.154 -12.181 -19.620 1.00 96.56 153 ALA A CA 1
ATOM 1217 C C . ALA A 1 153 ? 21.751 -11.643 -19.952 1.00 96.56 153 ALA A C 1
ATOM 1219 O O . ALA A 1 153 ? 21.228 -11.865 -21.041 1.00 96.56 153 ALA A O 1
ATOM 1220 N N . GLN A 1 154 ? 21.160 -10.882 -19.035 1.00 97.69 154 GLN A N 1
ATOM 1221 C CA . GLN A 1 154 ? 19.835 -10.306 -19.192 1.00 97.69 154 GLN A CA 1
ATOM 1222 C C . GLN A 1 154 ? 19.751 -9.340 -20.379 1.00 97.69 154 GLN A C 1
ATOM 1224 O O . GLN A 1 154 ? 18.715 -9.290 -21.028 1.00 97.69 154 GLN A O 1
ATOM 1229 N N . ILE A 1 155 ? 20.831 -8.630 -20.727 1.00 98.50 155 ILE A N 1
ATOM 1230 C CA . ILE A 1 155 ? 20.884 -7.834 -21.968 1.00 98.50 155 ILE A CA 1
ATOM 1231 C C . ILE A 1 155 ? 20.655 -8.734 -23.187 1.00 98.50 155 ILE A C 1
ATOM 1233 O O . ILE A 1 155 ? 19.903 -8.368 -24.082 1.00 98.50 155 ILE A O 1
ATOM 1237 N N . GLY A 1 156 ? 21.265 -9.922 -23.208 1.00 98.19 156 GLY A N 1
ATOM 1238 C CA . GLY A 1 156 ? 21.074 -10.884 -24.290 1.00 98.19 156 GLY A CA 1
ATOM 1239 C C . GLY A 1 156 ? 19.648 -11.440 -24.339 1.00 98.19 156 GLY A C 1
ATOM 1240 O O . GLY A 1 156 ? 19.080 -11.575 -25.417 1.00 98.19 156 GLY A O 1
ATOM 1241 N N . VAL A 1 157 ? 19.043 -11.707 -23.176 1.00 97.88 157 VAL A N 1
ATOM 1242 C CA . VAL A 1 157 ? 17.632 -12.123 -23.080 1.00 97.88 157 VAL A CA 1
ATOM 1243 C C . VAL A 1 157 ? 16.701 -11.036 -23.622 1.00 97.88 157 VAL A C 1
ATOM 1245 O O . VAL A 1 157 ? 15.802 -11.343 -24.401 1.00 97.88 157 VAL A O 1
ATOM 1248 N N . LEU A 1 158 ? 16.919 -9.780 -23.225 1.00 98.12 158 LEU A N 1
ATOM 1249 C CA . LEU A 1 158 ? 16.130 -8.642 -23.689 1.00 98.12 158 LEU A CA 1
ATOM 1250 C C . LEU A 1 158 ? 16.295 -8.442 -25.202 1.00 98.12 158 LEU A C 1
ATOM 1252 O O . LEU A 1 158 ? 15.303 -8.420 -25.914 1.00 98.12 158 LEU A O 1
ATOM 1256 N N . ASP A 1 159 ? 17.516 -8.415 -25.735 1.00 98.25 159 ASP A N 1
ATOM 1257 C CA . ASP A 1 159 ? 17.725 -8.260 -27.184 1.00 98.25 159 ASP A CA 1
ATOM 1258 C C . ASP A 1 159 ? 17.013 -9.354 -28.006 1.00 98.25 159 ASP A C 1
ATOM 1260 O O . ASP A 1 159 ? 16.401 -9.056 -29.027 1.00 98.25 159 ASP A O 1
ATOM 1264 N N . GLU A 1 160 ? 16.978 -10.604 -27.528 1.00 97.56 160 GLU A N 1
ATOM 1265 C CA . GLU A 1 160 ? 16.183 -11.650 -28.183 1.00 97.56 160 GLU A CA 1
ATOM 1266 C C . GLU A 1 160 ? 14.664 -11.423 -28.078 1.00 97.56 160 GLU A C 1
ATOM 1268 O O . GLU A 1 160 ? 13.948 -11.716 -29.037 1.00 97.56 160 GLU A O 1
ATOM 1273 N N . LEU A 1 161 ? 14.159 -10.940 -26.936 1.00 97.06 161 LEU A N 1
ATOM 1274 C CA . LEU A 1 161 ? 12.734 -10.634 -26.749 1.00 97.06 161 LEU A CA 1
ATOM 1275 C C . LEU A 1 161 ? 12.291 -9.423 -27.574 1.00 97.06 161 LEU A C 1
ATOM 1277 O O . LEU A 1 161 ? 11.157 -9.398 -28.039 1.00 97.06 161 LEU A O 1
ATOM 1281 N N . ALA A 1 162 ? 13.172 -8.451 -27.809 1.00 96.50 162 ALA A N 1
ATOM 1282 C CA . ALA A 1 162 ? 12.897 -7.271 -28.629 1.00 96.50 162 ALA A CA 1
ATOM 1283 C C . ALA A 1 162 ? 12.484 -7.604 -30.076 1.00 96.50 162 ALA A C 1
ATOM 1285 O O . ALA A 1 162 ? 11.893 -6.770 -30.761 1.00 96.50 162 ALA A O 1
ATOM 1286 N N . HIS A 1 163 ? 12.789 -8.816 -30.546 1.00 96.62 163 HIS A N 1
ATOM 1287 C CA . HIS A 1 163 ? 12.396 -9.317 -31.863 1.00 96.62 163 HIS A CA 1
ATOM 1288 C C . HIS A 1 163 ? 11.069 -10.090 -31.862 1.00 96.62 163 HIS A C 1
ATOM 1290 O O . HIS A 1 163 ? 10.577 -10.456 -32.932 1.00 96.62 163 HIS A O 1
ATOM 1296 N N . ASP A 1 164 ? 10.479 -10.329 -30.691 1.0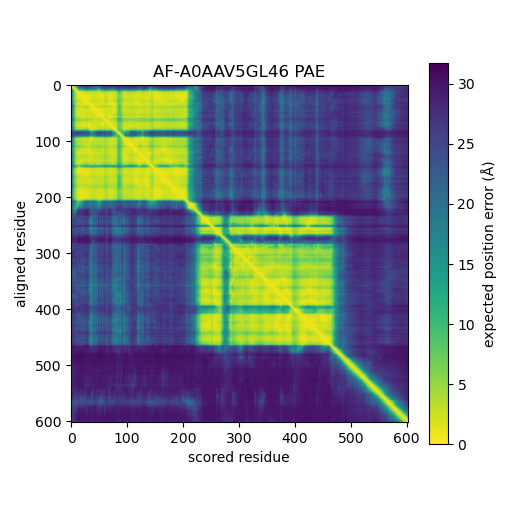0 97.19 164 ASP A N 1
ATOM 1297 C CA . ASP A 1 164 ? 9.218 -11.044 -30.540 1.00 97.19 164 ASP A CA 1
ATOM 1298 C C . ASP A 1 164 ? 8.036 -10.062 -30.479 1.00 97.19 164 ASP A C 1
ATOM 1300 O O . ASP A 1 164 ? 8.076 -9.037 -29.806 1.00 97.19 164 ASP A O 1
ATOM 1304 N N . SER A 1 165 ? 6.932 -10.397 -31.152 1.00 96.12 165 SER A N 1
ATOM 1305 C CA . SER A 1 165 ? 5.716 -9.566 -31.164 1.00 96.12 165 SER A CA 1
ATOM 1306 C C . SER A 1 165 ? 4.802 -9.776 -29.949 1.00 96.12 165 SER A C 1
ATOM 1308 O O . SER A 1 165 ? 3.755 -9.139 -29.852 1.00 96.12 165 SER A O 1
ATOM 1310 N N . ASN A 1 166 ? 5.125 -10.742 -29.085 1.00 97.31 166 ASN A N 1
ATOM 1311 C CA . ASN A 1 166 ? 4.352 -11.086 -27.895 1.00 97.31 166 ASN A CA 1
ATOM 1312 C C . ASN A 1 166 ? 5.299 -11.577 -26.793 1.00 97.31 166 ASN A C 1
ATOM 1314 O O . ASN A 1 166 ? 5.697 -12.747 -26.774 1.00 97.31 166 ASN A O 1
ATOM 1318 N N . PHE A 1 167 ? 5.653 -10.671 -25.885 1.00 97.12 167 PHE A N 1
ATOM 1319 C CA . PHE A 1 167 ? 6.579 -10.943 -24.789 1.00 97.12 167 PHE A CA 1
ATOM 1320 C C . PHE A 1 167 ? 6.071 -12.059 -23.881 1.00 97.12 167 PHE A C 1
ATOM 1322 O O . PHE A 1 167 ? 6.820 -13.004 -23.638 1.00 97.12 167 PHE A O 1
ATOM 1329 N N . ALA A 1 168 ? 4.808 -12.006 -23.452 1.00 95.56 168 ALA A N 1
ATOM 1330 C CA . ALA A 1 168 ? 4.228 -13.011 -22.566 1.00 95.56 168 ALA A CA 1
ATOM 1331 C C . ALA A 1 168 ? 4.346 -14.443 -23.125 1.00 95.56 168 ALA A C 1
ATOM 1333 O O . ALA A 1 168 ? 4.820 -15.363 -22.450 1.00 95.56 168 ALA A O 1
ATOM 1334 N N . ALA A 1 169 ? 4.005 -14.631 -24.404 1.00 96.56 169 ALA A N 1
ATOM 1335 C CA . ALA A 1 169 ? 4.130 -15.931 -25.064 1.00 96.56 169 ALA A CA 1
ATOM 1336 C C . ALA A 1 169 ? 5.593 -16.403 -25.150 1.00 96.56 169 ALA A C 1
ATOM 1338 O O . ALA A 1 169 ? 5.888 -17.586 -24.948 1.00 96.56 169 ALA A O 1
ATOM 1339 N N . SER A 1 170 ? 6.522 -15.488 -25.435 1.00 97.69 170 SER A N 1
ATOM 1340 C CA . SER A 1 170 ? 7.948 -15.803 -25.515 1.00 97.69 170 SER A CA 1
ATOM 1341 C C . SER A 1 170 ? 8.570 -16.126 -24.163 1.00 97.69 170 SER A C 1
ATOM 1343 O O . SER A 1 170 ? 9.356 -17.073 -24.082 1.00 97.69 170 SER A O 1
ATOM 1345 N N . ILE A 1 171 ? 8.203 -15.398 -23.108 1.00 97.12 171 ILE A N 1
ATOM 1346 C CA . ILE A 1 171 ? 8.636 -15.651 -21.729 1.00 97.12 171 ILE A CA 1
ATOM 1347 C C . ILE A 1 171 ? 8.247 -17.073 -21.324 1.00 97.12 171 ILE A C 1
ATOM 1349 O O . ILE A 1 171 ? 9.133 -17.861 -20.983 1.00 97.12 171 ILE A O 1
ATOM 1353 N N . GLN A 1 172 ? 6.971 -17.440 -21.490 1.00 96.31 172 GLN A N 1
ATOM 1354 C CA . GLN A 1 172 ? 6.479 -18.790 -21.193 1.00 96.31 172 GLN A CA 1
ATOM 1355 C C . GLN A 1 172 ? 7.181 -19.866 -22.030 1.00 96.31 172 GLN A C 1
ATOM 1357 O O . GLN A 1 172 ? 7.656 -20.872 -21.503 1.00 96.31 172 GLN A O 1
ATOM 1362 N N . LYS A 1 173 ? 7.287 -19.660 -23.351 1.00 96.88 173 LYS A N 1
ATOM 1363 C CA . LYS A 1 173 ? 7.914 -20.628 -24.267 1.00 96.88 173 LYS A CA 1
ATOM 1364 C C . LYS A 1 173 ? 9.376 -20.903 -23.907 1.00 96.88 173 LYS A C 1
ATOM 1366 O O . LYS A 1 173 ? 9.868 -22.013 -24.114 1.00 96.88 173 LYS A O 1
ATOM 1371 N N . ARG A 1 174 ? 10.086 -19.885 -23.421 1.00 96.50 174 ARG A N 1
ATOM 1372 C CA . ARG A 1 174 ? 11.511 -19.952 -23.076 1.00 96.50 174 ARG A CA 1
ATOM 1373 C C . ARG A 1 174 ? 11.746 -20.356 -21.612 1.00 96.50 174 ARG A C 1
ATOM 1375 O O . ARG A 1 174 ? 12.895 -20.634 -21.267 1.00 96.50 174 ARG A O 1
ATOM 1382 N N . GLY A 1 175 ? 10.696 -20.429 -20.788 1.00 95.38 175 GLY A N 1
ATOM 1383 C CA . GLY A 1 175 ? 10.783 -20.751 -19.362 1.00 95.38 175 GLY A CA 1
ATOM 1384 C C . GLY A 1 175 ? 11.398 -19.630 -18.519 1.00 95.38 175 GLY A C 1
ATOM 1385 O O . GLY A 1 175 ? 12.037 -19.910 -17.503 1.00 95.38 175 GLY A O 1
ATOM 1386 N N . LEU A 1 176 ? 11.296 -18.374 -18.972 1.00 95.94 176 LEU A N 1
ATOM 1387 C CA . LEU A 1 176 ? 11.954 -17.228 -18.332 1.00 95.94 176 LEU A CA 1
ATOM 1388 C C . LEU A 1 176 ? 11.270 -16.800 -17.025 1.00 95.94 176 LEU A C 1
ATOM 1390 O O . LEU A 1 176 ? 11.903 -16.136 -16.203 1.00 95.94 176 LEU A O 1
ATOM 1394 N N . GLU A 1 177 ? 10.042 -17.251 -16.763 1.00 93.75 177 GLU A N 1
ATOM 1395 C CA . GLU A 1 177 ? 9.342 -17.051 -15.486 1.00 93.75 177 GLU A CA 1
ATOM 1396 C C . GLU A 1 177 ? 10.036 -17.765 -14.314 1.00 93.75 177 GLU A C 1
ATOM 1398 O O . GLU A 1 177 ? 9.828 -17.439 -13.146 1.00 93.75 177 GLU A O 1
ATOM 1403 N N . ARG A 1 178 ? 10.914 -18.728 -14.620 1.00 90.88 178 ARG A N 1
ATOM 1404 C CA . ARG A 1 178 ? 11.787 -19.426 -13.656 1.00 90.88 178 ARG A CA 1
ATOM 1405 C C . ARG A 1 178 ? 13.224 -18.905 -13.679 1.00 90.88 178 ARG A C 1
ATOM 1407 O O . ARG A 1 178 ? 14.077 -19.423 -12.961 1.00 90.88 178 ARG A O 1
ATOM 1414 N N . GLY A 1 179 ? 13.466 -17.886 -14.494 1.00 90.88 179 GLY A N 1
ATOM 1415 C CA . GLY A 1 179 ? 14.759 -17.309 -14.802 1.00 90.88 179 GLY A CA 1
ATOM 1416 C C . GLY A 1 179 ? 15.446 -17.970 -16.000 1.00 90.88 179 GLY A C 1
ATOM 1417 O O . GLY A 1 179 ? 15.111 -19.095 -16.380 1.00 90.88 179 GLY A O 1
ATOM 1418 N N . PRO A 1 180 ? 16.418 -17.278 -16.622 1.00 89.44 180 PRO A N 1
ATOM 1419 C CA . PRO A 1 180 ? 17.201 -17.812 -17.726 1.00 89.44 180 PRO A CA 1
ATOM 1420 C C . PRO A 1 180 ? 17.833 -19.156 -17.337 1.00 89.44 180 PRO A C 1
ATOM 1422 O O . PRO A 1 180 ? 18.500 -19.239 -16.300 1.00 89.44 180 PRO A O 1
ATOM 1425 N N . PRO A 1 181 ? 17.665 -20.216 -18.149 1.00 86.44 181 PRO A N 1
ATOM 1426 C CA . PRO A 1 181 ? 18.249 -21.508 -17.833 1.00 86.44 181 PRO A CA 1
ATOM 1427 C C . PRO A 1 181 ? 19.767 -21.396 -17.676 1.00 86.44 181 PRO A C 1
ATOM 1429 O O . PRO A 1 181 ? 20.441 -20.854 -18.551 1.00 86.44 181 PRO A O 1
ATOM 1432 N N . VAL A 1 182 ? 20.315 -21.949 -16.591 1.00 84.44 182 VAL A N 1
ATOM 1433 C CA . VAL A 1 182 ? 21.744 -21.815 -16.238 1.00 84.44 182 VAL A CA 1
ATOM 1434 C C . VAL A 1 182 ? 22.666 -22.228 -17.392 1.00 84.44 182 VAL A C 1
ATOM 1436 O O . VAL A 1 182 ? 23.642 -21.544 -17.679 1.00 84.44 182 VAL A O 1
ATOM 1439 N N . TYR A 1 183 ? 22.318 -23.292 -18.122 1.00 88.69 183 TYR A N 1
ATOM 1440 C CA . TYR A 1 183 ? 23.096 -23.780 -19.268 1.00 88.69 183 TYR A CA 1
ATOM 1441 C C . TYR A 1 183 ? 23.098 -22.832 -20.484 1.00 88.69 183 TYR A C 1
ATOM 1443 O O . TYR A 1 183 ? 23.884 -23.031 -21.405 1.00 88.69 183 TYR A O 1
ATOM 1451 N N . LYS A 1 184 ? 22.224 -21.816 -20.514 1.00 92.94 184 LYS A N 1
ATOM 1452 C CA . LYS A 1 184 ? 22.187 -20.769 -21.549 1.00 92.94 184 LYS A CA 1
ATOM 1453 C C . LYS A 1 184 ? 22.856 -19.468 -21.115 1.00 92.94 184 LYS A C 1
ATOM 1455 O O . LYS A 1 184 ? 23.027 -18.586 -21.951 1.00 92.94 184 LYS A O 1
ATOM 1460 N N . LEU A 1 185 ? 23.235 -19.328 -19.842 1.00 89.62 185 LEU A N 1
ATOM 1461 C CA . LEU A 1 185 ? 23.742 -18.066 -19.300 1.00 89.62 185 LEU A CA 1
ATOM 1462 C C . LEU A 1 185 ? 24.979 -17.572 -20.064 1.00 89.62 185 LEU A C 1
ATOM 1464 O O . LEU A 1 185 ? 25.040 -16.408 -20.439 1.00 89.62 185 LEU A O 1
ATOM 1468 N N . GLU A 1 186 ? 25.921 -18.465 -20.373 1.00 92.19 186 GLU A N 1
ATOM 1469 C CA . GLU A 1 186 ? 27.128 -18.125 -21.137 1.00 92.19 186 GLU A CA 1
ATOM 1470 C C . GLU A 1 186 ? 26.807 -17.653 -22.565 1.00 92.19 186 GLU A C 1
ATOM 1472 O O . GLU A 1 186 ? 27.375 -16.667 -23.038 1.00 92.19 186 GLU A O 1
ATOM 1477 N N . ALA A 1 187 ? 25.849 -18.303 -23.235 1.00 96.75 187 ALA A N 1
ATOM 1478 C CA . ALA A 1 187 ? 25.396 -17.893 -24.561 1.00 96.75 187 ALA A CA 1
ATOM 1479 C C . ALA A 1 187 ? 24.761 -16.494 -24.522 1.00 96.75 187 ALA A C 1
ATOM 1481 O O . ALA A 1 187 ? 25.093 -15.648 -25.352 1.00 96.75 187 ALA A O 1
ATOM 1482 N N . TYR A 1 188 ? 23.931 -16.218 -23.512 1.00 97.62 188 TYR A N 1
ATOM 1483 C CA . TYR A 1 188 ? 23.346 -14.896 -23.299 1.00 97.62 188 TYR A CA 1
ATOM 1484 C C . TYR A 1 188 ? 24.393 -13.826 -22.974 1.00 97.62 188 TYR A C 1
ATOM 1486 O O . TYR A 1 188 ? 24.307 -12.716 -23.493 1.00 97.62 188 TYR A O 1
ATOM 1494 N N . VAL A 1 189 ? 25.413 -14.143 -22.170 1.00 97.12 189 VAL A N 1
ATOM 1495 C CA . VAL A 1 189 ? 26.535 -13.229 -21.890 1.00 97.12 189 VAL A CA 1
ATOM 1496 C C . VAL A 1 189 ? 27.321 -12.915 -23.161 1.00 97.12 189 VAL A C 1
ATOM 1498 O O . VAL A 1 189 ? 27.701 -11.761 -23.379 1.00 97.12 189 VAL A O 1
ATOM 1501 N N . LYS A 1 190 ? 27.579 -13.919 -24.006 1.00 97.94 190 LYS A N 1
ATOM 1502 C CA . LYS A 1 190 ? 28.252 -13.715 -25.292 1.00 97.94 190 LYS A CA 1
ATOM 1503 C C . LYS A 1 190 ? 27.425 -12.796 -26.195 1.00 97.94 190 LYS A C 1
ATOM 1505 O O . LYS A 1 190 ? 27.957 -11.786 -26.654 1.00 97.94 190 LYS A O 1
ATOM 1510 N N . HIS A 1 191 ? 26.136 -13.097 -26.358 1.00 98.31 191 HIS A N 1
ATOM 1511 C CA . HIS A 1 191 ? 25.202 -12.282 -27.143 1.00 98.31 191 HIS A CA 1
ATOM 1512 C C . HIS A 1 191 ? 25.147 -10.837 -26.630 1.00 98.31 191 HIS A C 1
ATOM 1514 O O . HIS A 1 191 ? 25.330 -9.885 -27.383 1.00 98.31 191 HIS A O 1
ATOM 1520 N N . ALA A 1 192 ? 25.042 -10.652 -25.314 1.00 98.38 192 ALA A N 1
ATOM 1521 C CA . ALA A 1 192 ? 25.043 -9.335 -24.685 1.00 98.38 192 ALA A CA 1
ATOM 1522 C C . ALA A 1 192 ? 26.299 -8.506 -24.988 1.00 98.38 192 ALA A C 1
ATOM 1524 O O . ALA A 1 192 ? 26.210 -7.294 -25.176 1.00 98.38 192 ALA A O 1
ATOM 1525 N N . ARG A 1 193 ? 27.482 -9.130 -25.054 1.00 98.38 193 ARG A N 1
ATOM 1526 C CA . ARG A 1 193 ? 28.724 -8.426 -25.415 1.00 98.38 193 ARG A CA 1
ATOM 1527 C C . ARG A 1 193 ? 28.709 -7.958 -26.866 1.00 98.38 193 ARG A C 1
ATOM 1529 O O . ARG A 1 193 ? 29.177 -6.853 -27.134 1.00 98.38 193 ARG A O 1
ATOM 1536 N N . GLU A 1 194 ? 28.166 -8.765 -27.771 1.00 98.50 194 GLU A N 1
ATOM 1537 C CA . GLU A 1 194 ? 27.997 -8.407 -29.184 1.00 98.50 194 GLU A CA 1
ATOM 1538 C C . GLU A 1 194 ? 27.015 -7.231 -29.327 1.00 98.50 194 GLU A C 1
ATOM 1540 O O . GLU A 1 194 ? 27.329 -6.237 -29.989 1.00 98.50 194 GLU A O 1
ATOM 1545 N N . VAL A 1 195 ? 25.886 -7.279 -28.611 1.00 98.31 195 VAL A N 1
ATOM 1546 C CA . VAL A 1 195 ? 24.894 -6.191 -28.542 1.00 98.31 195 VAL A CA 1
ATOM 1547 C C . VAL A 1 195 ? 25.511 -4.907 -27.983 1.00 98.31 195 VAL A C 1
ATOM 1549 O O . VAL A 1 195 ? 25.434 -3.859 -28.625 1.00 98.31 195 VAL A O 1
ATOM 1552 N N . CYS A 1 196 ? 26.186 -4.972 -26.832 1.00 98.44 196 CYS A N 1
ATOM 1553 C CA . CYS A 1 196 ? 26.859 -3.812 -26.251 1.00 98.44 196 CYS A CA 1
ATOM 1554 C C . CYS A 1 196 ? 27.935 -3.243 -27.186 1.00 98.44 196 CYS A C 1
ATOM 1556 O O . CYS A 1 196 ? 28.038 -2.025 -27.306 1.00 98.44 196 CYS A O 1
ATOM 1558 N N . SER A 1 197 ? 28.702 -4.090 -27.881 1.00 98.19 197 SER A N 1
ATOM 1559 C CA . SER A 1 197 ? 29.698 -3.638 -28.859 1.00 98.19 197 SER A CA 1
ATOM 1560 C C . SER A 1 197 ? 29.053 -2.885 -30.024 1.00 98.19 197 SER A C 1
ATOM 1562 O O . SER A 1 197 ? 29.567 -1.843 -30.424 1.00 98.19 197 SER A O 1
ATOM 1564 N N . ARG A 1 198 ? 27.929 -3.385 -30.554 1.00 98.38 198 ARG A N 1
ATOM 1565 C CA . ARG A 1 198 ? 27.172 -2.744 -31.643 1.00 98.38 198 ARG A CA 1
ATOM 1566 C C . ARG A 1 198 ? 26.615 -1.377 -31.236 1.00 98.38 198 ARG A C 1
ATOM 1568 O O . ARG A 1 198 ? 26.632 -0.461 -32.047 1.00 98.38 198 ARG A O 1
ATOM 1575 N N . LEU A 1 199 ? 26.175 -1.241 -29.987 1.00 97.81 199 LEU A N 1
ATOM 1576 C CA . LEU A 1 199 ? 25.645 0.007 -29.423 1.00 97.81 199 LEU A CA 1
ATOM 1577 C C . LEU A 1 199 ? 26.736 0.947 -28.873 1.00 97.81 199 LEU A C 1
ATOM 1579 O O . LEU A 1 199 ? 26.425 1.970 -28.275 1.00 97.81 199 LEU A O 1
ATOM 1583 N N . GLY A 1 200 ? 28.024 0.598 -28.989 1.00 97.94 200 GLY A N 1
ATOM 1584 C CA . GLY A 1 200 ? 29.111 1.405 -28.417 1.00 97.94 200 GLY A CA 1
ATOM 1585 C C . GLY A 1 200 ? 29.115 1.462 -26.880 1.00 97.94 200 GLY A C 1
ATOM 1586 O O . GLY A 1 200 ? 29.722 2.348 -26.276 1.00 97.94 200 GLY A O 1
ATOM 1587 N N . ILE A 1 201 ? 28.458 0.515 -26.208 1.00 97.62 201 ILE A N 1
ATOM 1588 C CA . ILE A 1 201 ? 28.386 0.440 -24.748 1.00 97.62 201 ILE A CA 1
ATOM 1589 C C . ILE A 1 201 ? 29.593 -0.342 -24.224 1.00 97.62 201 ILE A C 1
ATOM 1591 O O . ILE A 1 201 ? 29.699 -1.559 -24.376 1.00 97.62 201 ILE A O 1
ATOM 1595 N N . LYS A 1 202 ? 30.499 0.344 -23.519 1.00 97.31 202 LYS A N 1
ATOM 1596 C CA . LYS A 1 202 ? 31.610 -0.312 -22.813 1.00 97.31 202 LYS A CA 1
ATOM 1597 C C . LYS A 1 202 ? 31.079 -1.245 -21.720 1.00 97.31 202 LYS A C 1
ATOM 1599 O O . LYS A 1 202 ? 30.577 -0.781 -20.692 1.00 97.31 202 LYS A O 1
ATOM 1604 N N . VAL A 1 203 ? 31.262 -2.552 -21.911 1.00 97.12 203 VAL A N 1
ATOM 1605 C CA . VAL A 1 203 ? 30.927 -3.569 -20.907 1.00 97.12 203 VAL A CA 1
ATOM 1606 C C . VAL A 1 203 ? 31.852 -3.414 -19.704 1.00 97.12 203 VAL A C 1
ATOM 1608 O O . VAL A 1 203 ? 33.066 -3.590 -19.796 1.00 97.12 203 VAL A O 1
ATOM 1611 N N . SER A 1 204 ? 31.267 -3.087 -18.558 1.00 93.75 204 SER A N 1
ATOM 1612 C CA . SER A 1 204 ? 31.977 -2.925 -17.291 1.00 93.75 204 SER A CA 1
ATOM 1613 C C . SER A 1 204 ? 31.277 -3.715 -16.194 1.00 93.75 204 SER A C 1
ATOM 1615 O O . SER A 1 204 ? 30.068 -3.584 -15.999 1.00 93.75 204 SER A O 1
ATOM 1617 N N . ARG A 1 205 ? 32.047 -4.535 -15.473 1.00 86.56 205 ARG A N 1
ATOM 1618 C CA . ARG A 1 205 ? 31.544 -5.318 -14.336 1.00 86.56 205 ARG A CA 1
ATOM 1619 C C . ARG A 1 205 ? 31.146 -4.425 -13.157 1.00 86.56 205 ARG A C 1
ATOM 1621 O O . ARG A 1 205 ? 30.261 -4.787 -12.398 1.00 86.56 205 ARG A O 1
ATOM 1628 N N . GLY A 1 206 ? 31.737 -3.233 -13.050 1.00 79.44 206 GLY A N 1
ATOM 1629 C CA . GLY A 1 206 ? 31.621 -2.385 -11.863 1.00 79.44 206 GLY A CA 1
ATOM 1630 C C . GLY A 1 206 ? 32.459 -2.935 -10.705 1.00 79.44 206 GLY A C 1
ATOM 1631 O O . GLY A 1 206 ? 32.860 -4.097 -10.712 1.00 79.44 206 GLY A O 1
ATOM 1632 N N . ALA A 1 207 ? 32.760 -2.086 -9.723 1.00 62.59 207 ALA A N 1
ATOM 1633 C CA . ALA A 1 207 ? 33.361 -2.536 -8.474 1.00 62.59 207 ALA A CA 1
ATOM 1634 C C . ALA A 1 207 ? 32.237 -3.072 -7.571 1.00 62.59 207 ALA A C 1
ATOM 1636 O O . ALA A 1 207 ? 31.290 -2.330 -7.316 1.00 62.59 207 ALA A O 1
ATOM 1637 N N . PRO A 1 208 ? 32.290 -4.316 -7.072 1.00 55.12 208 PRO A N 1
ATOM 1638 C CA . PRO A 1 208 ? 31.233 -4.849 -6.206 1.00 55.12 208 PRO A CA 1
ATOM 1639 C C . PRO A 1 208 ? 31.042 -4.040 -4.905 1.00 55.12 208 PRO A C 1
ATOM 1641 O O . PRO A 1 208 ? 30.019 -4.189 -4.241 1.00 55.12 208 PRO A O 1
ATOM 1644 N N . TYR A 1 209 ? 31.981 -3.141 -4.577 1.00 53.75 209 TYR A N 1
ATOM 1645 C CA . TYR A 1 209 ? 31.962 -2.275 -3.402 1.00 53.75 209 TYR A CA 1
ATOM 1646 C C . TYR A 1 209 ? 32.375 -0.839 -3.768 1.00 53.75 209 TYR A C 1
ATOM 1648 O O . TYR A 1 209 ? 33.256 -0.672 -4.618 1.00 53.75 209 TYR A O 1
ATOM 1656 N N . PRO A 1 210 ? 31.770 0.200 -3.159 1.00 46.81 210 PRO A N 1
ATOM 1657 C CA . PRO A 1 210 ? 32.334 1.542 -3.222 1.00 46.81 210 PRO A CA 1
ATOM 1658 C C . PRO A 1 210 ? 33.730 1.549 -2.582 1.00 46.81 210 PRO A C 1
ATOM 1660 O O . PRO A 1 210 ? 34.009 0.765 -1.676 1.00 46.81 210 PRO A O 1
ATOM 1663 N N . ASP A 1 211 ? 34.595 2.423 -3.093 1.00 47.72 211 ASP A N 1
ATOM 1664 C CA . ASP A 1 211 ? 35.960 2.653 -2.618 1.00 47.72 211 ASP A CA 1
ATOM 1665 C C . ASP A 1 211 ? 36.008 2.746 -1.074 1.00 47.72 211 ASP A C 1
ATOM 1667 O O . ASP A 1 211 ? 35.265 3.551 -0.497 1.00 47.72 211 ASP A O 1
ATOM 1671 N N . PRO A 1 212 ? 36.846 1.940 -0.390 1.00 46.69 212 PRO A N 1
ATOM 1672 C CA . PRO A 1 212 ? 37.024 2.009 1.059 1.00 46.69 212 PRO A CA 1
ATOM 1673 C C . PRO A 1 212 ? 37.296 3.426 1.585 1.00 46.69 212 PRO A C 1
ATOM 1675 O O . PRO A 1 212 ? 36.865 3.752 2.689 1.00 46.69 212 PRO A O 1
ATOM 1678 N N . GLU A 1 213 ? 37.938 4.300 0.804 1.00 46.09 213 GLU A N 1
ATOM 1679 C CA . GLU A 1 213 ? 38.201 5.685 1.215 1.00 46.09 213 GLU A CA 1
ATOM 1680 C C . GLU A 1 213 ? 36.928 6.545 1.257 1.00 46.09 213 GLU A C 1
ATOM 1682 O O . GLU A 1 213 ? 36.758 7.372 2.160 1.00 46.09 213 GLU A O 1
ATOM 1687 N N . VAL A 1 214 ? 35.992 6.313 0.329 1.00 45.69 214 VAL A N 1
ATOM 1688 C CA . VAL A 1 214 ? 34.660 6.943 0.325 1.00 45.69 214 VAL A CA 1
ATOM 1689 C C . VAL A 1 214 ? 33.841 6.438 1.514 1.00 45.69 214 VAL A C 1
ATOM 1691 O O . VAL A 1 214 ? 33.141 7.221 2.160 1.00 45.69 214 VAL A O 1
ATOM 1694 N N . ILE A 1 215 ? 33.985 5.154 1.860 1.00 41.88 215 ILE A N 1
ATOM 1695 C CA . ILE A 1 215 ? 33.398 4.559 3.069 1.00 41.88 215 ILE A CA 1
ATOM 1696 C C . ILE A 1 215 ? 33.970 5.222 4.330 1.00 41.88 215 ILE A C 1
ATOM 1698 O O . ILE A 1 215 ? 33.202 5.644 5.192 1.00 41.88 215 ILE A O 1
ATOM 1702 N N . ASP A 1 216 ? 35.286 5.405 4.421 1.00 43.59 216 ASP A N 1
ATOM 1703 C CA . ASP A 1 216 ? 35.928 6.048 5.571 1.00 43.59 216 ASP A CA 1
ATOM 1704 C C . ASP A 1 216 ? 35.618 7.548 5.671 1.00 43.59 216 ASP A C 1
ATOM 1706 O O . ASP A 1 216 ? 35.565 8.112 6.767 1.00 43.59 216 ASP A O 1
ATOM 1710 N N . HIS A 1 217 ? 35.403 8.231 4.548 1.00 47.06 217 HIS A N 1
ATOM 1711 C CA . HIS A 1 217 ? 34.923 9.614 4.534 1.00 47.06 217 HIS A CA 1
ATOM 1712 C C . HIS A 1 217 ? 33.474 9.718 5.046 1.00 47.06 217 HIS A C 1
ATOM 1714 O O . HIS A 1 217 ? 33.174 10.579 5.874 1.00 47.06 217 HIS A O 1
ATOM 1720 N N . LEU A 1 218 ? 32.591 8.803 4.630 1.00 41.84 218 LEU A N 1
ATOM 1721 C CA . LEU A 1 218 ? 31.207 8.729 5.112 1.00 41.84 218 LEU A CA 1
ATOM 1722 C C . LEU A 1 218 ? 31.129 8.301 6.588 1.00 41.84 218 LEU A C 1
ATOM 1724 O O . LEU A 1 218 ? 30.347 8.878 7.339 1.00 41.84 218 LEU A O 1
ATOM 1728 N N . HIS A 1 219 ? 31.986 7.377 7.039 1.00 42.69 219 HIS A N 1
ATOM 1729 C CA . HIS A 1 219 ? 32.126 6.990 8.451 1.00 42.69 219 HIS A CA 1
ATOM 1730 C C . HIS A 1 219 ? 32.528 8.162 9.354 1.00 42.69 219 HIS A C 1
ATOM 1732 O O . HIS A 1 219 ? 32.104 8.229 10.506 1.00 42.69 219 HIS A O 1
ATOM 1738 N N . ARG A 1 220 ? 33.358 9.081 8.843 1.00 46.53 220 ARG A N 1
ATOM 1739 C CA . ARG A 1 220 ? 33.831 10.253 9.593 1.00 46.53 220 ARG A CA 1
ATOM 1740 C C . ARG A 1 220 ? 32.800 11.381 9.662 1.00 46.53 220 ARG A C 1
ATOM 1742 O O . ARG A 1 220 ? 32.826 12.141 10.625 1.00 46.53 220 ARG A O 1
ATOM 1749 N N . ASN A 1 221 ? 31.894 11.468 8.683 1.00 41.25 221 ASN A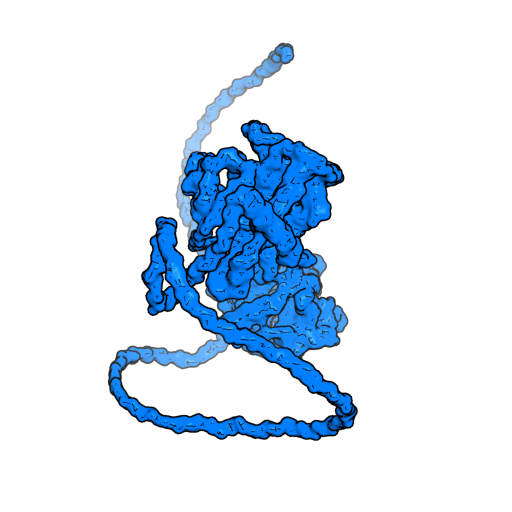 N 1
ATOM 1750 C CA . ASN A 1 221 ? 31.042 12.645 8.483 1.00 41.25 221 ASN A CA 1
ATOM 1751 C C . ASN A 1 221 ? 29.525 12.385 8.584 1.00 41.25 221 ASN A C 1
ATOM 1753 O O . ASN A 1 221 ? 28.762 13.349 8.624 1.00 41.25 221 ASN A O 1
ATOM 1757 N N . ALA A 1 222 ? 29.056 11.134 8.655 1.00 36.00 222 ALA A N 1
ATOM 1758 C CA . ALA A 1 222 ? 27.626 10.817 8.721 1.00 36.00 222 ALA A CA 1
ATOM 1759 C C . ALA A 1 222 ? 27.220 10.179 10.062 1.00 36.00 222 ALA A C 1
ATOM 1761 O O . ALA A 1 222 ? 27.713 9.122 10.452 1.00 36.00 222 ALA A O 1
ATOM 1762 N N . SER A 1 223 ? 26.261 10.801 10.757 1.00 30.61 223 SER A N 1
ATOM 1763 C CA . SER A 1 223 ? 25.573 10.189 11.903 1.00 30.61 223 SER A CA 1
ATOM 1764 C C . SER A 1 223 ? 24.452 9.251 11.414 1.00 30.61 223 SER A C 1
ATOM 1766 O O . SER A 1 223 ? 23.648 9.676 10.584 1.00 30.61 223 SER A O 1
ATOM 1768 N N . PRO A 1 224 ? 24.332 8.001 11.906 1.00 32.84 224 PRO A N 1
ATOM 1769 C CA . PRO A 1 224 ? 23.386 7.027 11.353 1.00 32.84 224 PRO A CA 1
ATOM 1770 C C . PRO A 1 224 ? 21.918 7.328 11.693 1.00 32.84 224 PRO A C 1
ATOM 1772 O O . PRO A 1 224 ? 21.552 7.509 12.857 1.00 32.84 224 PRO A O 1
ATOM 1775 N N . VAL A 1 225 ? 21.042 7.265 10.684 1.00 37.41 225 VAL A N 1
ATOM 1776 C CA . VAL A 1 225 ? 19.590 7.464 10.806 1.00 37.41 225 VAL A CA 1
ATOM 1777 C C . VAL A 1 225 ? 18.839 6.240 10.238 1.00 37.41 225 VAL A C 1
ATOM 1779 O O . VAL A 1 225 ? 18.394 6.261 9.106 1.00 37.41 225 VAL A O 1
ATOM 1782 N N . GLY A 1 226 ? 18.665 5.163 11.023 1.00 32.69 226 GLY A N 1
ATOM 1783 C CA . GLY A 1 226 ? 17.621 4.129 10.800 1.00 32.69 226 GLY A CA 1
ATOM 1784 C C . GLY A 1 226 ? 16.791 3.846 12.072 1.00 32.69 226 GLY A C 1
ATOM 1785 O O . GLY A 1 226 ? 17.371 3.961 13.158 1.00 32.69 226 GLY A O 1
ATOM 1786 N N . PRO A 1 227 ? 15.463 3.630 11.997 1.00 32.12 227 PRO A N 1
ATOM 1787 C CA . PRO A 1 227 ? 14.598 3.463 13.169 1.00 32.12 227 PRO A CA 1
ATOM 1788 C C . PRO A 1 227 ? 14.873 2.127 13.875 1.00 32.12 227 PRO A C 1
ATOM 1790 O O . PRO A 1 227 ? 15.063 1.097 13.235 1.00 32.12 227 PRO A O 1
ATOM 1793 N N . ALA A 1 228 ? 14.927 2.152 15.208 1.00 36.53 228 ALA A N 1
ATOM 1794 C CA . ALA A 1 228 ? 15.149 0.974 16.053 1.00 36.53 228 ALA A CA 1
ATOM 1795 C C . ALA A 1 228 ? 13.835 0.270 16.455 1.00 36.53 228 ALA A C 1
ATOM 1797 O O . ALA A 1 228 ? 13.872 -0.658 17.256 1.00 36.53 228 ALA A O 1
ATOM 1798 N N . HIS A 1 229 ? 12.688 0.722 15.937 1.00 40.66 229 HIS A N 1
ATOM 1799 C CA . HIS A 1 229 ? 11.379 0.444 16.533 1.00 40.66 229 HIS A CA 1
ATOM 1800 C C . HIS A 1 229 ? 10.470 -0.507 15.726 1.00 40.66 229 HIS A C 1
ATOM 1802 O O . HIS A 1 229 ? 9.346 -0.766 16.147 1.00 40.66 229 HIS A O 1
ATOM 1808 N N . ASP A 1 230 ? 10.949 -1.077 14.611 1.00 36.53 230 ASP A N 1
ATOM 1809 C CA . ASP A 1 230 ? 10.171 -2.040 13.803 1.00 36.53 230 ASP A CA 1
ATOM 1810 C C . ASP A 1 230 ? 9.953 -3.401 14.486 1.00 36.53 230 ASP A C 1
ATOM 1812 O O . ASP A 1 230 ? 9.114 -4.186 14.046 1.00 36.53 230 ASP A O 1
ATOM 1816 N N . ALA A 1 231 ? 10.633 -3.676 15.601 1.00 40.22 231 ALA A N 1
ATOM 1817 C CA . ALA A 1 231 ? 10.254 -4.766 16.493 1.00 40.22 231 ALA A CA 1
ATOM 1818 C C . ALA A 1 231 ? 9.070 -4.322 17.368 1.00 40.22 231 ALA A C 1
ATOM 1820 O O . ALA A 1 231 ? 9.217 -4.150 18.573 1.00 40.22 231 ALA A O 1
ATOM 1821 N N . ALA A 1 232 ? 7.910 -4.061 16.765 1.00 45.91 232 ALA A N 1
ATOM 1822 C CA . ALA A 1 232 ? 6.705 -3.934 17.576 1.00 45.91 232 ALA A CA 1
ATOM 1823 C C . ALA A 1 232 ? 6.259 -5.318 18.055 1.00 45.91 232 ALA A C 1
ATOM 1825 O O . ALA A 1 232 ? 6.435 -6.310 17.347 1.00 45.91 232 ALA A O 1
ATOM 1826 N N . GLU A 1 233 ? 5.704 -5.346 19.257 1.00 56.72 233 GLU A N 1
ATOM 1827 C CA . GLU A 1 233 ? 5.406 -6.551 20.019 1.00 56.72 233 GLU A CA 1
ATOM 1828 C C . GLU A 1 233 ? 4.315 -7.389 19.328 1.00 56.72 233 GLU A C 1
ATOM 1830 O O . GLU A 1 233 ? 3.266 -6.878 18.932 1.00 56.72 233 GLU A O 1
ATOM 1835 N N . GLU A 1 234 ? 4.596 -8.682 19.141 1.00 71.12 234 GLU A N 1
ATOM 1836 C CA . GLU A 1 234 ? 3.583 -9.700 18.836 1.00 71.12 234 GLU A CA 1
ATOM 1837 C C . GLU A 1 234 ? 2.547 -9.751 19.971 1.00 71.12 234 GLU A C 1
ATOM 1839 O O . GLU A 1 234 ? 2.877 -9.356 21.096 1.00 71.12 234 GLU A O 1
ATOM 1844 N N . PRO A 1 235 ? 1.322 -10.260 19.729 1.00 76.94 235 PRO A N 1
ATOM 1845 C CA . PRO A 1 235 ? 0.311 -10.364 20.770 1.00 76.94 235 PRO A CA 1
ATOM 1846 C C . PRO A 1 235 ? 0.866 -10.984 22.049 1.00 76.94 235 PRO A C 1
ATOM 1848 O O . PRO A 1 235 ? 1.406 -12.096 22.043 1.00 76.94 235 PRO A O 1
ATOM 1851 N N . LEU A 1 236 ? 0.717 -10.269 23.166 1.00 83.62 236 LEU A N 1
ATOM 1852 C CA . LEU A 1 236 ? 1.144 -10.783 24.459 1.00 83.62 236 LEU A CA 1
ATOM 1853 C C . LEU A 1 236 ? 0.390 -12.083 24.768 1.00 83.62 236 LEU A C 1
ATOM 1855 O O . LEU A 1 236 ? -0.788 -12.260 24.438 1.00 83.62 236 LEU A O 1
ATOM 1859 N N . ALA A 1 237 ? 1.065 -13.009 25.449 1.00 85.12 237 ALA A N 1
ATOM 1860 C CA . ALA A 1 237 ? 0.451 -14.274 25.842 1.00 85.12 237 ALA A CA 1
ATOM 1861 C C . ALA A 1 237 ? -0.805 -14.056 26.706 1.00 85.12 237 ALA A C 1
ATOM 1863 O O . ALA A 1 237 ? -1.771 -14.803 26.568 1.00 85.12 237 ALA A O 1
ATOM 1864 N N . LEU A 1 238 ? -0.804 -13.016 27.551 1.00 88.31 238 LEU A N 1
ATOM 1865 C CA . LEU A 1 238 ? -1.954 -12.633 28.372 1.00 88.31 238 LEU A CA 1
ATOM 1866 C C . LEU A 1 238 ? -3.143 -12.200 27.507 1.00 88.31 238 LEU A C 1
ATOM 1868 O O . LEU A 1 238 ? -4.217 -12.779 27.634 1.00 88.31 238 LEU A O 1
ATOM 1872 N N . TYR A 1 239 ? -2.922 -11.276 26.566 1.00 91.81 239 TYR A N 1
ATOM 1873 C CA . TYR A 1 239 ? -3.945 -10.849 25.610 1.00 91.81 239 TYR A CA 1
ATOM 1874 C C . TYR A 1 239 ? -4.563 -12.044 24.878 1.00 91.81 239 TYR A C 1
ATOM 1876 O O . TYR A 1 239 ? -5.780 -12.178 24.788 1.00 91.81 239 TYR A O 1
ATOM 1884 N N . THR A 1 240 ? -3.718 -12.954 24.387 1.00 90.00 240 THR A N 1
ATOM 1885 C CA . THR A 1 240 ? -4.175 -14.135 23.644 1.00 90.00 240 THR A CA 1
ATOM 1886 C C . THR A 1 240 ? -5.052 -15.044 24.510 1.00 90.00 240 THR A C 1
ATOM 1888 O O . THR A 1 240 ? -6.031 -15.602 24.018 1.00 90.00 240 THR A O 1
ATOM 1891 N N . GLN A 1 241 ? -4.736 -15.182 25.802 1.00 91.62 241 GLN A N 1
ATOM 1892 C CA . GLN A 1 241 ? -5.554 -15.948 26.747 1.00 91.62 241 GLN A CA 1
ATOM 1893 C C . GLN A 1 241 ? -6.905 -15.275 27.009 1.00 91.62 241 GLN A C 1
ATOM 1895 O O . GLN A 1 241 ? -7.931 -15.951 26.971 1.00 91.62 241 GLN A O 1
ATOM 1900 N N . GLU A 1 242 ? -6.922 -13.961 27.231 1.00 91.81 242 GLU A N 1
ATOM 1901 C CA . GLU A 1 242 ? -8.145 -13.187 27.481 1.00 91.81 242 GLU A CA 1
ATOM 1902 C C . GLU A 1 242 ? -9.065 -13.163 26.253 1.00 91.81 242 GLU A C 1
ATOM 1904 O O . GLU A 1 242 ? -10.266 -13.423 26.360 1.00 91.81 242 GLU A O 1
ATOM 1909 N N . ALA A 1 243 ? -8.501 -12.945 25.063 1.00 93.62 243 ALA A N 1
ATOM 1910 C CA . ALA A 1 243 ? -9.233 -12.960 23.800 1.00 93.62 243 ALA A CA 1
ATOM 1911 C C . ALA A 1 243 ? -9.772 -14.355 23.430 1.00 93.62 243 ALA A C 1
ATOM 1913 O O . ALA A 1 243 ? -10.733 -14.458 22.670 1.00 93.62 243 ALA A O 1
ATOM 1914 N N . ALA A 1 244 ? -9.187 -15.433 23.965 1.00 92.94 244 ALA A N 1
ATOM 1915 C CA . ALA A 1 244 ? -9.655 -16.801 23.741 1.00 92.94 244 ALA A CA 1
ATOM 1916 C C . ALA A 1 244 ? -10.836 -17.205 24.643 1.00 92.94 244 ALA A C 1
ATOM 1918 O O . ALA A 1 244 ? -11.455 -18.245 24.398 1.00 92.94 244 ALA A O 1
ATOM 1919 N N . VAL A 1 245 ? -11.166 -16.423 25.680 1.00 94.31 245 VAL A N 1
ATOM 1920 C CA . VAL A 1 245 ? -12.308 -16.715 26.561 1.00 94.31 245 VAL A CA 1
ATOM 1921 C C . VAL A 1 245 ? -13.613 -16.562 25.768 1.00 94.31 245 VAL A C 1
ATOM 1923 O O . VAL A 1 245 ? -13.914 -15.453 25.330 1.00 94.31 245 VAL A O 1
ATOM 1926 N N . PRO A 1 246 ? -14.431 -17.619 25.599 1.00 95.12 246 PRO A N 1
ATOM 1927 C CA . PRO A 1 246 ? -15.630 -17.545 24.770 1.00 95.12 246 PRO A CA 1
ATOM 1928 C C . PRO A 1 246 ? -16.605 -16.461 25.225 1.00 95.12 246 PRO A C 1
ATOM 1930 O O . PRO A 1 246 ? -16.900 -16.334 26.416 1.00 95.12 246 PRO A O 1
ATOM 1933 N N . SER A 1 247 ? -17.152 -15.733 24.257 1.00 94.06 247 SER A N 1
ATOM 1934 C CA . SER A 1 247 ? -18.160 -14.712 24.516 1.00 94.06 247 SER A CA 1
ATOM 1935 C C . SER A 1 247 ? -19.539 -15.318 24.776 1.00 94.06 247 SER A C 1
ATOM 1937 O O . SER A 1 247 ? -19.897 -16.357 24.213 1.00 94.06 247 SER A O 1
ATOM 1939 N N . ARG A 1 248 ? -20.316 -14.680 25.651 1.00 93.25 248 ARG A N 1
ATOM 1940 C CA . ARG A 1 248 ? -21.697 -15.041 25.994 1.00 93.25 248 ARG A CA 1
ATOM 1941 C C . ARG A 1 248 ? -22.537 -13.777 26.053 1.00 93.25 248 ARG A C 1
ATOM 1943 O O . ARG A 1 248 ? -22.007 -12.709 26.324 1.00 93.25 248 ARG A O 1
ATOM 1950 N N . LEU A 1 249 ? -23.848 -13.901 25.879 1.00 92.88 249 LEU A N 1
ATOM 1951 C CA . LEU A 1 249 ? -24.741 -12.771 26.115 1.00 92.88 249 LEU A CA 1
ATOM 1952 C C . LEU A 1 249 ? -24.749 -12.428 27.613 1.00 92.88 249 LEU A C 1
ATOM 1954 O O . LEU A 1 249 ? -25.241 -13.216 28.422 1.00 92.88 249 LEU A O 1
ATOM 1958 N N . ASP A 1 250 ? -24.180 -11.279 27.971 1.00 85.69 250 ASP A N 1
ATOM 1959 C CA . ASP A 1 250 ? -24.135 -10.738 29.332 1.00 85.69 250 ASP A CA 1
ATOM 1960 C C . ASP A 1 250 ? -24.026 -9.205 29.294 1.00 85.69 250 ASP A C 1
ATOM 1962 O O . ASP A 1 250 ? -23.587 -8.603 28.312 1.00 85.69 250 ASP A O 1
ATOM 1966 N N . LYS A 1 251 ? -24.422 -8.532 30.374 1.00 72.81 251 LYS A N 1
ATOM 1967 C CA . LYS A 1 251 ? -24.361 -7.073 30.442 1.00 72.81 251 LYS A CA 1
ATOM 1968 C C . LYS A 1 251 ? -22.914 -6.611 30.613 1.00 72.81 251 LYS A C 1
ATOM 1970 O O . LYS A 1 251 ? -22.394 -6.572 31.732 1.00 72.81 251 LYS A O 1
ATOM 1975 N N . VAL A 1 252 ? -22.303 -6.160 29.521 1.00 69.88 252 VAL A N 1
ATOM 1976 C CA . VAL A 1 252 ? -20.981 -5.529 29.561 1.00 69.88 252 VAL A CA 1
ATOM 1977 C C . VAL A 1 252 ? -21.005 -4.282 30.426 1.00 69.88 252 VAL A C 1
ATOM 1979 O O . VAL A 1 252 ? -21.877 -3.412 30.328 1.00 69.88 252 VAL A O 1
ATOM 1982 N N . ARG A 1 253 ? -20.010 -4.183 31.306 1.00 67.62 253 ARG A N 1
ATOM 1983 C CA . ARG A 1 253 ? -19.806 -3.005 32.140 1.00 67.62 253 ARG A CA 1
ATOM 1984 C C . ARG A 1 253 ? -18.913 -2.033 31.379 1.00 67.62 253 ARG A C 1
ATOM 1986 O O . ARG A 1 253 ? -17.705 -2.218 31.352 1.00 67.62 253 ARG A O 1
ATOM 1993 N N . LYS A 1 254 ? -19.536 -0.978 30.840 1.00 83.44 254 LYS A N 1
ATOM 1994 C CA . LYS A 1 254 ? -18.879 0.183 30.210 1.00 83.44 254 LYS A CA 1
ATOM 1995 C C . LYS A 1 254 ? -18.067 -0.197 28.956 1.00 83.44 254 LYS A C 1
ATOM 1997 O O . LYS A 1 254 ? -16.854 -0.337 29.063 1.00 83.44 254 LYS A O 1
ATOM 2002 N N . PRO A 1 255 ? -18.717 -0.365 27.791 1.00 92.62 255 PRO A N 1
ATOM 2003 C CA . PRO A 1 255 ? -17.995 -0.591 26.542 1.00 92.62 255 PRO A CA 1
ATOM 2004 C C . PRO A 1 255 ? -17.109 0.613 26.195 1.00 92.62 255 PRO A C 1
ATOM 2006 O O . PRO A 1 255 ? -17.445 1.741 26.558 1.00 92.62 255 PRO A O 1
ATOM 2009 N N . LEU A 1 256 ? -16.006 0.374 25.490 1.00 95.75 256 LEU A N 1
ATOM 2010 C CA . LEU A 1 256 ? -15.148 1.395 24.893 1.00 95.75 256 LEU A CA 1
ATOM 2011 C C . LEU A 1 256 ? -15.047 1.153 23.391 1.00 95.75 256 LEU A C 1
ATOM 2013 O O . LEU A 1 256 ? -14.682 0.057 22.965 1.00 95.75 256 LEU A O 1
ATOM 2017 N N . VAL A 1 257 ? -15.323 2.191 22.605 1.00 96.19 257 VAL A N 1
ATOM 2018 C CA . VAL A 1 257 ? -15.056 2.195 21.163 1.00 96.19 257 VAL A CA 1
ATOM 2019 C C . VAL A 1 257 ? -13.912 3.161 20.884 1.00 96.19 257 VAL A C 1
ATOM 2021 O O . VAL A 1 257 ? -13.929 4.301 21.348 1.00 96.19 257 VAL A O 1
ATOM 2024 N N . ILE A 1 258 ? -12.904 2.709 20.150 1.00 96.38 258 ILE A N 1
ATOM 2025 C CA . ILE A 1 258 ? -11.773 3.533 19.722 1.00 96.38 258 ILE A CA 1
ATOM 2026 C C . ILE A 1 258 ? -11.859 3.694 18.208 1.00 96.38 258 ILE A C 1
ATOM 2028 O O . ILE A 1 258 ? -11.988 2.695 17.513 1.00 96.38 258 ILE A O 1
ATOM 2032 N N . PHE A 1 259 ? -11.768 4.912 17.689 1.00 94.19 259 PHE A N 1
ATOM 2033 C CA . PHE A 1 259 ? -11.745 5.154 16.245 1.00 94.19 259 PHE A CA 1
ATOM 2034 C C . PHE A 1 259 ? -10.366 5.622 15.789 1.00 94.19 259 PHE A C 1
ATOM 2036 O O . PHE A 1 259 ? -9.772 6.511 16.409 1.00 94.19 259 PHE A O 1
ATOM 2043 N N . ASP A 1 260 ? -9.869 5.050 14.693 1.00 92.88 260 ASP A N 1
ATOM 2044 C CA . ASP A 1 260 ? -8.918 5.758 13.841 1.00 92.88 260 ASP A CA 1
ATOM 2045 C C . ASP A 1 260 ? -9.612 6.913 13.111 1.00 92.88 260 ASP A C 1
ATOM 2047 O O . ASP A 1 260 ? -10.837 6.971 13.016 1.00 92.88 260 ASP A O 1
ATOM 2051 N N . LEU A 1 261 ? -8.813 7.847 12.611 1.00 86.69 261 LEU A N 1
ATOM 2052 C CA . LEU A 1 261 ? -9.287 9.000 11.860 1.00 86.69 261 LEU A CA 1
ATOM 2053 C C . LEU A 1 261 ? -9.064 8.810 10.363 1.00 86.69 261 LEU A C 1
ATOM 2055 O O . LEU A 1 261 ? -10.010 8.577 9.610 1.00 86.69 261 LEU A O 1
ATOM 2059 N N . ASP A 1 262 ? -7.800 8.896 9.955 1.00 79.12 262 ASP A N 1
ATOM 2060 C CA . ASP A 1 262 ? -7.389 8.920 8.559 1.00 79.12 262 ASP A CA 1
ATOM 2061 C C . ASP A 1 262 ? -7.779 7.613 7.870 1.00 79.12 262 ASP A C 1
ATOM 2063 O O . ASP A 1 262 ? -7.390 6.543 8.326 1.00 79.12 262 ASP A O 1
ATOM 2067 N N . GLY A 1 263 ? -8.556 7.712 6.792 1.00 75.25 263 GLY A N 1
ATOM 2068 C CA . GLY A 1 263 ? -9.085 6.587 6.018 1.00 75.25 263 GLY A CA 1
ATOM 2069 C C . GLY A 1 263 ? -10.156 5.742 6.729 1.00 75.25 263 GLY A C 1
ATOM 2070 O O . GLY A 1 263 ? -10.700 4.833 6.112 1.00 75.25 263 GLY A O 1
ATOM 2071 N N . THR A 1 264 ? -10.503 6.040 7.986 1.00 85.31 264 THR A N 1
ATOM 2072 C CA . THR A 1 264 ? -11.587 5.356 8.717 1.00 85.31 264 THR A CA 1
ATOM 2073 C C . THR A 1 264 ? -12.822 6.242 8.850 1.00 85.31 264 THR A C 1
ATOM 2075 O O . THR A 1 264 ? -13.913 5.831 8.467 1.00 85.31 264 THR A O 1
ATOM 2078 N N . LEU A 1 265 ? -12.666 7.461 9.378 1.00 81.62 265 LEU A N 1
ATOM 2079 C CA . LEU A 1 265 ? -13.763 8.426 9.527 1.00 81.62 265 LEU A CA 1
ATOM 2080 C C . LEU A 1 265 ? -13.785 9.479 8.414 1.00 81.62 265 LEU A C 1
ATOM 2082 O O . LEU A 1 265 ? -14.840 10.032 8.125 1.00 81.62 265 LEU A O 1
ATOM 2086 N N . TYR A 1 266 ? -12.641 9.771 7.792 1.00 73.62 266 TYR A N 1
ATOM 2087 C CA . TYR A 1 266 ? -12.550 10.706 6.669 1.00 73.62 266 TYR A CA 1
ATOM 2088 C C . TYR A 1 266 ? -11.438 10.306 5.695 1.00 73.62 266 TYR A C 1
ATOM 2090 O O . TYR A 1 266 ? -10.531 9.547 6.041 1.00 73.62 266 TYR A O 1
ATOM 2098 N N . THR A 1 267 ? -11.516 10.800 4.454 1.00 66.00 267 THR A N 1
ATOM 2099 C CA . THR A 1 267 ? -10.532 10.457 3.418 1.00 66.00 267 THR A CA 1
ATOM 2100 C C . THR A 1 267 ? -9.186 11.027 3.799 1.00 66.00 267 THR A C 1
ATOM 2102 O O . THR A 1 267 ? -9.120 12.165 4.255 1.00 66.00 267 THR A O 1
ATOM 2105 N N . ARG A 1 268 ? -8.092 10.301 3.569 1.00 63.84 268 ARG A N 1
ATOM 2106 C CA . ARG A 1 268 ? -6.776 10.900 3.805 1.00 63.84 268 ARG A CA 1
ATOM 2107 C C . ARG A 1 268 ? -6.652 12.162 2.953 1.00 63.84 268 ARG A C 1
ATOM 2109 O O . ARG A 1 268 ? -6.741 12.052 1.726 1.00 63.84 268 ARG A O 1
ATOM 2116 N N . PRO A 1 269 ? -6.452 13.347 3.548 1.00 46.38 269 PRO A N 1
ATOM 2117 C CA . PRO A 1 269 ? -6.203 14.519 2.738 1.00 46.38 269 PRO A CA 1
ATOM 2118 C C . PRO A 1 269 ? -4.918 14.264 1.928 1.00 46.38 269 PRO A C 1
ATOM 2120 O O . PRO A 1 269 ? -3.946 13.712 2.467 1.00 46.38 269 PRO A O 1
ATOM 2123 N N . PRO A 1 270 ? -4.847 14.665 0.642 1.00 40.75 270 PRO A N 1
ATOM 2124 C CA . PRO A 1 270 ? -3.546 14.954 0.047 1.00 40.75 270 PRO A CA 1
ATOM 2125 C C . PRO A 1 270 ? -2.825 15.916 0.999 1.00 40.75 270 PRO A C 1
ATOM 2127 O O . PRO A 1 270 ? -3.495 16.703 1.661 1.00 40.75 270 PRO A O 1
ATOM 2130 N N . GLN A 1 271 ? -1.489 15.906 1.068 1.00 42.25 271 GLN A N 1
ATOM 2131 C CA . GLN A 1 271 ? -0.699 16.719 2.023 1.00 42.25 271 GLN A CA 1
ATOM 2132 C C . GLN A 1 271 ? -0.960 18.254 1.988 1.00 42.25 271 GLN A C 1
ATOM 2134 O O . GLN A 1 271 ? -0.215 19.009 2.601 1.00 42.25 271 GLN A O 1
ATOM 2139 N N . HIS A 1 272 ? -1.952 18.742 1.241 1.00 35.56 272 HIS A N 1
ATOM 2140 C CA . HIS A 1 272 ? -2.197 20.139 0.929 1.00 35.56 272 HIS A CA 1
ATOM 2141 C C . HIS A 1 272 ? -3.678 20.577 0.832 1.00 35.56 272 HIS A C 1
ATOM 2143 O O . HIS A 1 272 ? -3.872 21.732 0.466 1.00 35.56 272 HIS A O 1
ATOM 2149 N N . LEU A 1 273 ? -4.717 19.775 1.134 1.00 31.17 273 LEU A N 1
ATOM 2150 C CA . LEU A 1 273 ? -6.111 20.273 1.028 1.00 31.17 273 LEU A CA 1
ATOM 2151 C C . LEU A 1 273 ? -7.094 19.750 2.097 1.00 31.17 273 LEU A C 1
ATOM 2153 O O . LEU A 1 273 ? -7.131 18.556 2.385 1.00 31.17 273 LEU A O 1
ATOM 2157 N N . GLU A 1 274 ? -7.893 20.691 2.618 1.00 32.00 274 GLU A N 1
ATOM 2158 C CA . GLU A 1 274 ? -8.884 20.616 3.708 1.00 32.00 274 GLU A CA 1
ATOM 2159 C C . GLU A 1 274 ? -10.354 20.566 3.195 1.00 32.00 274 GLU A C 1
ATOM 2161 O O . GLU A 1 274 ? -10.641 21.017 2.082 1.00 32.00 274 GLU A O 1
ATOM 2166 N N . HIS A 1 275 ? -11.260 20.109 4.084 1.00 31.92 275 HIS A N 1
ATOM 2167 C CA . HIS A 1 275 ? -12.732 20.316 4.181 1.00 31.92 275 HIS A CA 1
ATOM 2168 C C . HIS A 1 275 ? -13.767 19.372 3.496 1.00 31.92 275 HIS A C 1
ATOM 2170 O O . HIS A 1 275 ? -13.752 19.193 2.277 1.00 31.92 275 HIS A O 1
ATOM 2176 N N . ILE A 1 276 ? -14.761 18.885 4.288 1.00 33.81 276 ILE A N 1
ATOM 2177 C CA . ILE A 1 276 ? -16.234 19.215 4.357 1.00 33.81 276 ILE A CA 1
ATOM 2178 C C . ILE A 1 276 ? -17.002 18.140 5.220 1.00 33.81 276 ILE A C 1
ATOM 2180 O O . ILE A 1 276 ? -16.578 16.985 5.184 1.00 33.81 276 ILE A O 1
ATOM 2184 N N . PRO A 1 277 ? -18.091 18.469 5.980 1.00 36.03 277 PRO A N 1
ATOM 2185 C CA . PRO A 1 277 ? -18.598 17.714 7.154 1.00 36.03 277 PRO A CA 1
ATOM 2186 C C . PRO A 1 277 ? -19.959 16.981 7.000 1.00 36.03 277 PRO A C 1
ATOM 2188 O O . PRO A 1 277 ? -20.680 17.240 6.038 1.00 36.03 277 PRO A O 1
ATOM 2191 N N . ASP A 1 278 ? -20.278 16.082 7.960 1.00 29.80 278 ASP A N 1
ATOM 2192 C CA . ASP A 1 278 ? -21.517 16.042 8.792 1.00 29.80 278 ASP A CA 1
ATOM 2193 C C . ASP A 1 278 ? -21.602 14.753 9.668 1.00 29.80 278 ASP A C 1
ATOM 2195 O O . ASP A 1 278 ? -21.464 13.641 9.159 1.00 29.80 278 ASP A O 1
ATOM 2199 N N . GLY A 1 279 ? -21.886 14.875 10.979 1.00 29.50 279 GLY A N 1
ATOM 2200 C CA . GLY A 1 279 ? -22.349 13.754 11.828 1.00 29.50 279 GLY A CA 1
ATOM 2201 C C . GLY A 1 279 ? -22.194 13.933 13.354 1.00 29.50 279 GLY A C 1
ATOM 2202 O O . GLY A 1 279 ? -21.262 14.556 13.831 1.00 29.50 279 GLY A O 1
ATOM 2203 N N . GLU A 1 280 ? -23.076 13.348 14.170 1.00 31.02 280 GLU A N 1
ATOM 2204 C CA . GLU A 1 280 ? -22.935 13.304 15.643 1.00 31.02 280 GLU A CA 1
ATOM 2205 C C . GLU A 1 280 ? -22.694 11.854 16.126 1.00 31.02 280 GLU A C 1
ATOM 2207 O O . GLU A 1 280 ? -23.478 10.965 15.788 1.00 31.02 280 GLU A O 1
ATOM 2212 N N . PRO A 1 281 ? -21.663 11.564 16.948 1.00 37.97 281 PRO A N 1
ATOM 2213 C CA . PRO A 1 281 ? -21.409 10.209 17.453 1.00 37.97 281 PRO A CA 1
ATOM 2214 C C . PRO A 1 281 ? -22.031 9.920 18.837 1.00 37.97 281 PRO A C 1
ATOM 2216 O O . PRO A 1 281 ? -22.012 10.741 19.757 1.00 37.97 281 PRO A O 1
ATOM 2219 N N . SER A 1 282 ? -22.502 8.681 19.048 1.00 33.38 282 SER A N 1
ATOM 2220 C CA . SER A 1 282 ? -23.088 8.222 20.318 1.00 33.38 282 SER A CA 1
ATOM 2221 C C . SER A 1 282 ? -22.277 7.106 21.002 1.00 33.38 282 SER A C 1
ATOM 2223 O O . SER A 1 282 ? -22.200 5.994 20.497 1.00 33.38 282 SER A O 1
ATOM 2225 N N . GLY A 1 283 ? -21.747 7.362 22.206 1.00 43.19 283 GLY A N 1
ATOM 2226 C CA . GLY A 1 283 ? -21.132 6.343 23.086 1.00 43.19 283 GLY A CA 1
ATOM 2227 C C . GLY A 1 283 ? -19.812 6.810 23.724 1.00 43.19 283 GLY A C 1
ATOM 2228 O O . GLY A 1 283 ? -19.248 7.783 23.230 1.00 43.19 283 GLY A O 1
ATOM 2229 N N . PRO A 1 284 ? -19.351 6.214 24.849 1.00 47.72 284 PRO A N 1
ATOM 2230 C CA . PRO A 1 284 ? -17.993 6.428 25.362 1.00 47.72 284 PRO A CA 1
ATOM 2231 C C . PRO A 1 284 ? -16.968 6.007 24.308 1.00 47.72 284 PRO A C 1
ATOM 2233 O O . PRO A 1 284 ? -16.918 4.849 23.894 1.00 47.72 284 PRO A O 1
ATOM 2236 N N . MET A 1 285 ? -16.179 6.975 23.865 1.00 75.12 285 MET A N 1
ATOM 2237 C CA . MET A 1 285 ? -15.341 6.877 22.683 1.00 75.12 285 MET A CA 1
ATOM 2238 C C . MET A 1 285 ? -13.942 7.406 22.983 1.00 75.12 285 MET A C 1
ATOM 2240 O O . MET A 1 285 ? -13.786 8.352 23.756 1.00 75.12 285 MET A O 1
ATOM 2244 N N . ALA A 1 286 ? -12.929 6.825 22.356 1.00 68.50 286 ALA A N 1
ATOM 2245 C CA . ALA A 1 286 ? -11.617 7.443 22.227 1.00 68.50 286 ALA A CA 1
ATOM 2246 C C . ALA A 1 286 ? -11.251 7.570 20.749 1.00 68.50 286 ALA A C 1
ATOM 2248 O O . ALA A 1 286 ? -11.720 6.803 19.909 1.00 68.50 286 ALA A O 1
ATOM 2249 N N . ILE A 1 287 ? -10.399 8.535 20.439 1.00 82.12 287 ILE A N 1
ATOM 2250 C CA . ILE A 1 287 ? -9.827 8.696 19.105 1.00 82.12 287 ILE A CA 1
ATOM 2251 C C . ILE A 1 287 ? -8.352 8.348 19.199 1.00 82.12 287 ILE A C 1
ATOM 2253 O O . ILE A 1 287 ? -7.667 8.829 20.101 1.00 82.12 287 ILE A O 1
ATOM 2257 N N . TRP A 1 288 ? -7.867 7.509 18.289 1.00 82.50 288 TRP A N 1
ATOM 2258 C CA . TRP A 1 288 ? -6.457 7.163 18.205 1.00 82.50 288 TRP A CA 1
ATOM 2259 C C . TRP A 1 288 ? -5.985 7.221 16.758 1.00 82.50 288 TRP A C 1
ATOM 2261 O O . TRP A 1 288 ? -6.213 6.282 16.002 1.00 82.50 288 TRP A O 1
ATOM 2271 N N . THR A 1 289 ? -5.270 8.287 16.395 1.00 73.19 289 THR A N 1
ATOM 2272 C CA . THR A 1 289 ? -4.718 8.491 15.044 1.00 73.19 289 THR A CA 1
ATOM 2273 C C . THR A 1 289 ? -3.187 8.395 14.997 1.00 73.19 289 THR A C 1
ATOM 2275 O O . THR A 1 289 ? -2.493 8.571 16.001 1.00 73.19 289 THR A O 1
ATOM 2278 N N . GLY A 1 290 ? -2.648 8.079 13.813 1.00 52.56 290 GLY A N 1
ATOM 2279 C CA . GLY A 1 290 ? -1.216 8.183 13.508 1.00 52.56 290 GLY A CA 1
ATOM 2280 C C . GLY A 1 290 ? -0.750 9.585 13.090 1.00 52.56 290 GLY A C 1
ATOM 2281 O O . GLY A 1 290 ? 0.466 9.792 12.962 1.00 52.56 290 GLY A O 1
ATOM 2282 N N . SER A 1 291 ? -1.691 10.512 12.887 1.00 68.62 291 SER A N 1
ATOM 2283 C CA . SER A 1 291 ? -1.467 11.930 12.589 1.00 68.62 291 SER A CA 1
ATOM 2284 C C . SER A 1 291 ? -1.103 12.736 13.836 1.00 68.62 291 SER A C 1
ATOM 2286 O O . SER A 1 291 ? -1.246 12.264 14.961 1.00 68.62 291 SER A O 1
ATOM 2288 N N . GLN A 1 292 ? -0.589 13.951 13.639 1.00 76.56 292 GLN A N 1
ATOM 2289 C CA . GLN A 1 292 ? -0.248 14.863 14.736 1.00 76.56 292 GLN A CA 1
ATOM 2290 C C . GLN A 1 292 ? -1.509 15.395 15.424 1.00 76.56 292 GLN A C 1
ATOM 2292 O O . GLN A 1 292 ? -2.550 15.562 14.781 1.00 76.56 292 GLN A O 1
ATOM 2297 N N . LYS A 1 293 ? -1.412 15.708 16.719 1.00 80.62 293 LYS A N 1
ATOM 2298 C CA . LYS A 1 293 ? -2.556 16.132 17.545 1.00 80.62 293 LYS A CA 1
ATOM 2299 C C . LYS A 1 293 ? -3.232 17.396 17.008 1.00 80.62 293 LYS A C 1
ATOM 2301 O O . LYS A 1 293 ? -4.454 17.471 16.993 1.00 80.62 293 LYS A O 1
ATOM 2306 N N . ALA A 1 294 ? -2.446 18.354 16.511 1.00 70.50 294 ALA A N 1
ATOM 2307 C CA . ALA A 1 294 ? -2.969 19.575 15.896 1.00 70.50 294 ALA A CA 1
ATOM 2308 C C . ALA A 1 294 ? -3.813 19.274 14.645 1.00 70.50 294 ALA A C 1
ATOM 2310 O O . ALA A 1 294 ? -4.922 19.783 14.527 1.00 70.50 294 ALA A O 1
ATOM 2311 N N . THR A 1 295 ? -3.325 18.394 13.764 1.00 72.19 295 THR A N 1
ATOM 2312 C CA . THR A 1 295 ? -4.060 17.940 12.573 1.00 72.19 295 THR A CA 1
ATOM 2313 C C . THR A 1 295 ? -5.341 17.210 12.965 1.00 72.19 295 THR A C 1
ATOM 2315 O O . THR A 1 295 ? -6.400 17.512 12.434 1.00 72.19 295 THR A O 1
ATOM 2318 N N . ALA A 1 296 ? -5.270 16.300 13.941 1.00 77.69 296 ALA A N 1
ATOM 2319 C CA . ALA A 1 296 ? -6.437 15.566 14.423 1.00 77.69 296 ALA A CA 1
ATOM 2320 C C . ALA A 1 296 ? -7.524 16.500 14.981 1.00 77.69 296 ALA A C 1
ATOM 2322 O O . ALA A 1 296 ? -8.697 16.334 14.660 1.00 77.69 296 ALA A O 1
ATOM 2323 N N . VAL A 1 297 ? -7.136 17.492 15.792 1.00 79.81 297 VAL A N 1
ATOM 2324 C CA . VAL A 1 297 ? -8.065 18.493 16.339 1.00 79.81 297 VAL A CA 1
ATOM 2325 C C . VAL A 1 297 ? -8.674 19.343 15.236 1.00 79.81 297 VAL A C 1
ATOM 2327 O O . VAL A 1 297 ? -9.888 19.516 15.227 1.00 79.81 297 VAL A O 1
ATOM 2330 N N . GLN A 1 298 ? -7.862 19.819 14.292 1.00 75.69 298 GLN A N 1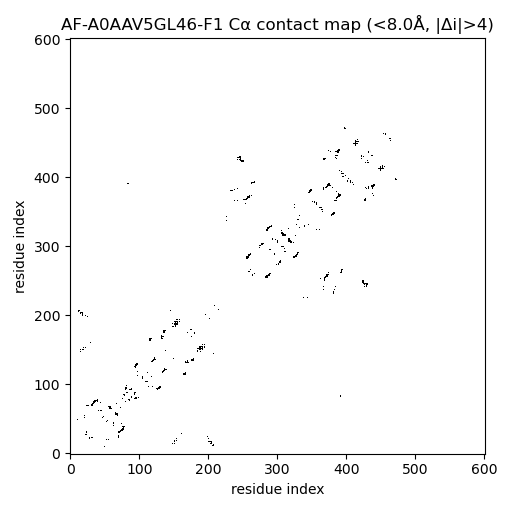
ATOM 2331 C CA . GLN A 1 298 ? -8.351 20.592 13.158 1.00 75.69 298 GLN A CA 1
ATOM 2332 C C . GLN A 1 298 ? -9.375 19.791 12.341 1.00 75.69 298 GLN A C 1
ATOM 2334 O O . GLN A 1 298 ? -10.486 20.269 12.141 1.00 75.69 298 GLN A O 1
ATOM 2339 N N . CYS A 1 299 ? -9.057 18.552 11.954 1.00 72.69 299 CYS A N 1
ATOM 2340 C CA . CYS A 1 299 ? -9.982 17.702 11.201 1.00 72.69 299 CYS A CA 1
ATOM 2341 C C . CYS A 1 299 ? -11.284 17.445 11.972 1.00 72.69 299 CYS A C 1
ATOM 2343 O O . CYS A 1 299 ? -12.364 17.571 11.410 1.00 72.69 299 CYS A O 1
ATOM 2345 N N . LEU A 1 300 ? -11.210 17.117 13.265 1.00 76.50 300 LEU A N 1
ATOM 2346 C CA . LEU A 1 300 ? -12.402 16.853 14.078 1.00 76.50 300 LEU A CA 1
ATOM 2347 C C . LEU A 1 300 ? -13.264 18.095 14.315 1.00 76.50 300 LEU A C 1
ATOM 2349 O O . LEU A 1 300 ? -14.486 17.971 14.387 1.00 76.50 300 LEU A O 1
ATOM 2353 N N . TYR A 1 301 ? -12.641 19.266 14.453 1.00 78.25 301 TYR A N 1
ATOM 2354 C CA . TYR A 1 301 ? -13.350 20.536 14.553 1.00 78.25 301 TYR A CA 1
ATOM 2355 C C . TYR A 1 301 ? -14.027 20.898 13.226 1.00 78.25 301 TYR A C 1
ATOM 2357 O O . TYR A 1 301 ? -15.188 21.290 13.218 1.00 78.25 301 TYR A O 1
ATOM 2365 N N . GLU A 1 302 ? -13.336 20.710 12.100 1.00 69.62 302 GLU A N 1
ATOM 2366 C CA . GLU A 1 302 ? -13.883 20.960 10.760 1.00 69.62 302 GLU A CA 1
ATOM 2367 C C . GLU A 1 302 ? -15.008 19.998 10.370 1.00 69.62 302 GLU A C 1
ATOM 2369 O O . GLU A 1 302 ? -15.881 20.380 9.595 1.00 69.62 302 GLU A O 1
ATOM 2374 N N . LEU A 1 303 ? -15.008 18.777 10.914 1.00 70.56 303 LEU A N 1
ATOM 2375 C CA . LEU A 1 303 ? -16.122 17.833 10.788 1.00 70.56 303 LEU A CA 1
ATOM 2376 C C . LEU A 1 303 ? -17.368 18.262 11.588 1.00 70.56 303 LEU A C 1
ATOM 2378 O O . LEU A 1 303 ? -18.403 17.614 11.466 1.00 70.56 303 LEU A O 1
ATOM 2382 N N . ASP A 1 304 ? -17.266 19.313 12.409 1.00 72.12 304 ASP A N 1
ATOM 2383 C CA . ASP A 1 304 ? -18.335 19.883 13.242 1.00 72.12 304 ASP A CA 1
ATOM 2384 C C . ASP A 1 304 ? -19.059 18.851 14.129 1.00 72.12 304 ASP A C 1
ATOM 2386 O O . ASP A 1 304 ? -20.232 18.979 14.465 1.00 72.12 304 ASP A O 1
ATOM 2390 N N . LEU A 1 305 ? -18.338 17.812 14.570 1.00 73.44 305 LEU A N 1
ATOM 2391 C CA . LEU A 1 305 ? -18.903 16.722 15.382 1.00 73.44 305 LEU A CA 1
ATOM 2392 C C . LEU A 1 305 ? -19.174 17.139 16.846 1.00 73.44 305 LEU A C 1
ATOM 2394 O O . LEU A 1 305 ? -19.540 16.306 17.679 1.00 73.44 305 LEU A O 1
ATOM 2398 N N . GLY A 1 306 ? -18.861 18.388 17.218 1.00 80.75 306 GLY A N 1
ATOM 2399 C CA . GLY A 1 306 ? -18.925 18.880 18.602 1.00 80.75 306 GLY A CA 1
ATOM 2400 C C . GLY A 1 306 ? -18.004 18.138 19.585 1.00 80.75 306 GLY A C 1
ATOM 2401 O O . GLY A 1 306 ? -18.225 18.173 20.797 1.00 80.75 306 GLY A O 1
ATOM 2402 N N . LEU A 1 307 ? -16.990 17.426 19.082 1.00 84.00 307 LEU A N 1
ATOM 2403 C CA . LEU A 1 307 ? -16.133 16.549 19.882 1.00 84.00 307 LEU A CA 1
ATOM 2404 C C . LEU A 1 307 ? -14.996 17.285 20.592 1.00 84.00 307 LEU A C 1
ATOM 2406 O O . LEU A 1 307 ? -14.688 16.965 21.744 1.00 84.00 307 LEU A O 1
ATOM 2410 N N . VAL A 1 308 ? -14.374 18.244 19.907 1.00 86.62 308 VAL A N 1
ATOM 2411 C CA . VAL A 1 308 ? -13.173 18.952 20.364 1.00 86.62 308 VAL A CA 1
ATOM 2412 C C . VAL A 1 308 ? -13.265 20.455 20.106 1.00 86.62 308 VAL A C 1
ATOM 2414 O O . VAL A 1 308 ? -14.013 20.893 19.233 1.00 86.62 308 VAL A O 1
ATOM 2417 N N . GLY A 1 309 ? -12.504 21.244 20.867 1.00 86.19 309 GLY A N 1
ATOM 2418 C CA . GLY A 1 309 ? -12.330 22.677 20.625 1.00 86.19 309 GLY A CA 1
ATOM 2419 C C . GLY A 1 309 ? -11.552 22.973 19.332 1.00 86.19 309 GLY A C 1
ATOM 2420 O O . GLY A 1 309 ? -10.921 22.078 18.774 1.00 86.19 309 GLY A O 1
ATOM 2421 N N . PRO A 1 310 ? -11.547 24.234 18.858 1.00 85.56 310 PRO A N 1
ATOM 2422 C CA . PRO A 1 310 ? -10.938 24.623 17.577 1.00 85.56 310 PRO A CA 1
ATOM 2423 C C . PRO A 1 310 ? -9.409 24.525 17.536 1.00 85.56 310 PRO A C 1
ATOM 2425 O O . PRO A 1 310 ? -8.805 24.637 16.473 1.00 85.56 310 PRO A O 1
ATOM 2428 N N . GLN A 1 311 ? -8.760 24.396 18.692 1.00 82.94 311 GLN A N 1
ATOM 2429 C CA . GLN A 1 311 ? -7.309 24.435 18.813 1.00 82.94 311 GLN A CA 1
ATOM 2430 C C . GLN A 1 311 ? -6.844 23.666 20.048 1.00 82.94 311 GLN A C 1
ATOM 2432 O O . GLN A 1 311 ? -7.624 23.365 20.952 1.00 82.94 311 GLN A O 1
ATOM 2437 N N . LEU A 1 312 ? -5.543 23.386 20.101 1.00 84.44 312 LEU A N 1
ATOM 2438 C CA . LEU A 1 312 ? -4.917 22.824 21.291 1.00 84.44 312 LEU A CA 1
ATOM 2439 C C . LEU A 1 312 ? -4.841 23.869 22.410 1.00 84.44 312 LEU A C 1
ATOM 2441 O O . LEU A 1 312 ? -4.496 25.028 22.172 1.00 84.44 312 LEU A O 1
ATOM 2445 N N . VAL A 1 313 ? -5.084 23.426 23.639 1.00 87.31 313 VAL A N 1
ATOM 2446 C CA . VAL A 1 313 ? -4.860 24.188 24.869 1.00 87.31 313 VAL A CA 1
ATOM 2447 C C . VAL A 1 313 ? -3.723 23.501 25.616 1.00 87.31 313 VAL A C 1
ATOM 2449 O O . VAL A 1 313 ? -3.814 22.323 25.946 1.00 87.31 313 VAL A O 1
ATOM 2452 N N . ASP A 1 314 ? -2.609 24.210 25.813 1.00 88.00 314 ASP A N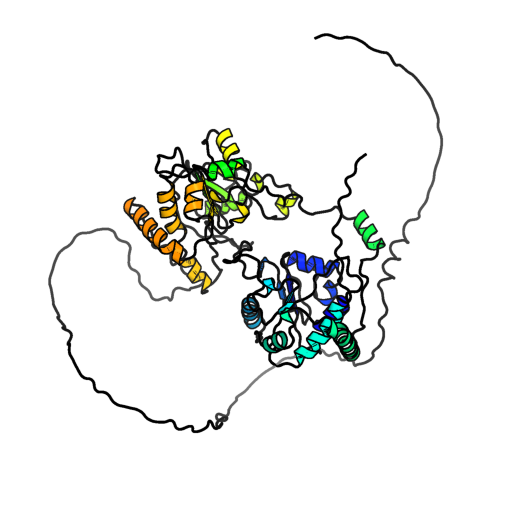 1
ATOM 2453 C CA . ASP A 1 314 ? -1.384 23.677 26.433 1.00 88.00 314 ASP A CA 1
ATOM 2454 C C . ASP A 1 314 ? -0.847 22.386 25.779 1.00 88.00 314 ASP A C 1
ATOM 2456 O O . ASP A 1 314 ? -0.266 21.521 26.433 1.00 88.00 314 ASP A O 1
ATOM 2460 N N . GLY A 1 315 ? -1.023 22.262 24.459 1.00 81.50 315 GLY A N 1
ATOM 2461 C CA . GLY A 1 315 ? -0.585 21.097 23.683 1.00 81.50 315 GLY A CA 1
ATOM 2462 C C . GLY A 1 315 ? -1.538 19.899 23.737 1.00 81.50 315 GLY A C 1
ATOM 2463 O O . GLY A 1 315 ? -1.241 18.872 23.132 1.00 81.50 315 GLY A O 1
ATOM 2464 N N . GLU A 1 316 ? -2.685 20.031 24.403 1.00 86.75 316 GLU A N 1
ATOM 2465 C CA . GLU A 1 316 ? -3.717 19.000 24.499 1.00 86.75 316 GLU A CA 1
ATOM 2466 C C . GLU A 1 316 ? -5.013 19.422 23.803 1.00 86.75 316 GLU A C 1
ATOM 2468 O O . GLU A 1 316 ? -5.316 20.607 23.666 1.00 86.75 316 GLU A O 1
ATOM 2473 N N . ALA A 1 317 ? -5.789 18.440 23.347 1.00 87.00 317 ALA A N 1
ATOM 2474 C CA . ALA A 1 317 ? -7.108 18.695 22.782 1.00 87.00 317 ALA A CA 1
ATOM 2475 C C . ALA A 1 317 ? -8.099 19.060 23.897 1.00 87.00 317 ALA A C 1
ATOM 2477 O O . ALA A 1 317 ? -8.228 18.333 24.885 1.00 87.00 317 ALA A O 1
ATOM 2478 N N . GLU A 1 318 ? -8.838 20.154 23.724 1.00 90.69 318 GLU A N 1
ATOM 2479 C CA . GLU A 1 318 ? -10.009 20.431 24.552 1.00 90.69 318 GLU A CA 1
ATOM 2480 C C . GLU A 1 318 ? -11.126 19.461 24.151 1.00 90.69 318 GLU A C 1
ATOM 2482 O O . GLU A 1 318 ? -11.645 19.548 23.043 1.00 90.69 318 GLU A O 1
ATOM 2487 N N . LEU A 1 319 ? -11.481 18.516 25.024 1.00 90.69 319 LEU A N 1
ATOM 2488 C CA . LEU A 1 319 ? -12.551 17.551 24.762 1.00 90.69 319 LEU A CA 1
ATOM 2489 C C . LEU A 1 319 ? -13.891 18.172 25.172 1.00 90.69 319 LEU A C 1
ATOM 2491 O O . LEU A 1 319 ? -14.151 18.362 26.360 1.00 90.69 319 LEU A O 1
ATOM 2495 N N . LEU A 1 320 ? -14.736 18.489 24.193 1.00 88.62 320 LEU A N 1
ATOM 2496 C CA . LEU A 1 320 ? -16.027 19.144 24.427 1.00 88.62 320 LEU A CA 1
ATOM 2497 C C . LEU A 1 320 ? -17.141 18.137 24.714 1.00 88.62 320 LEU A C 1
ATOM 2499 O O . LEU A 1 320 ? -18.068 18.425 25.474 1.00 88.62 320 LEU A O 1
ATOM 2503 N N . HIS A 1 321 ? -17.046 16.936 24.140 1.00 86.81 321 HIS A N 1
ATOM 2504 C CA . HIS A 1 321 ? -18.081 15.927 24.299 1.00 86.81 321 HIS A CA 1
ATOM 2505 C C . HIS A 1 321 ? -17.817 15.028 25.523 1.00 86.81 321 HIS A C 1
ATOM 2507 O O . HIS A 1 321 ? -16.779 14.369 25.587 1.00 86.81 321 HIS A O 1
ATOM 2513 N N . PRO A 1 322 ? -18.766 14.883 26.472 1.00 83.81 322 PRO A N 1
ATOM 2514 C CA . PRO A 1 322 ? -18.544 14.170 27.737 1.00 83.81 322 PRO A CA 1
ATOM 2515 C C . PRO A 1 322 ? -18.313 12.662 27.580 1.00 83.81 322 PRO A C 1
ATOM 2517 O O . PRO A 1 322 ? -17.920 11.993 28.536 1.00 83.81 322 PRO A O 1
ATOM 2520 N N . LYS A 1 323 ? -18.591 12.105 26.395 1.00 84.94 323 LYS A N 1
ATOM 2521 C CA . LYS A 1 323 ? -18.295 10.704 26.087 1.00 84.94 323 LYS A CA 1
ATOM 2522 C C . LYS A 1 323 ? -16.939 10.506 25.400 1.00 84.94 323 LYS A C 1
ATOM 2524 O O . LYS A 1 323 ? -16.491 9.369 25.328 1.00 84.94 323 LYS A O 1
ATOM 2529 N N . LEU A 1 324 ? -16.285 11.564 24.914 1.00 89.44 324 LEU A N 1
ATOM 2530 C CA . LEU A 1 324 ? -14.930 11.464 24.377 1.00 89.44 324 LEU A CA 1
ATOM 2531 C C . LEU A 1 324 ? -13.945 11.402 25.551 1.00 89.44 324 LEU A C 1
ATOM 2533 O O . LEU A 1 324 ? -13.727 12.388 26.247 1.00 89.44 324 LEU A O 1
ATOM 2537 N N . LEU A 1 325 ? -13.397 10.216 25.811 1.00 92.75 325 LEU A N 1
ATOM 2538 C CA . LEU A 1 325 ? -12.555 9.952 26.981 1.00 92.75 325 LEU A CA 1
ATOM 2539 C C . LEU A 1 325 ? -11.093 10.350 26.759 1.00 92.75 325 LEU A C 1
ATOM 2541 O O . LEU A 1 325 ? -10.401 10.693 27.717 1.00 92.75 325 LEU A O 1
ATOM 2545 N N . ALA A 1 326 ? -10.620 10.250 25.516 1.00 93.31 326 ALA A N 1
ATOM 2546 C CA . ALA A 1 326 ? -9.254 10.569 25.126 1.00 93.31 326 ALA A CA 1
ATOM 2547 C C . ALA A 1 326 ? -9.154 10.838 23.617 1.00 93.31 326 ALA A C 1
ATOM 2549 O O . ALA A 1 326 ? -9.863 10.222 22.819 1.00 93.31 326 ALA A O 1
ATOM 2550 N N . LEU A 1 327 ? -8.214 11.707 23.245 1.00 92.19 327 LEU A N 1
ATOM 2551 C CA . LEU A 1 327 ? -7.708 11.864 21.885 1.00 92.19 327 LEU A CA 1
ATOM 2552 C C . LEU A 1 327 ? -6.206 11.589 21.931 1.00 92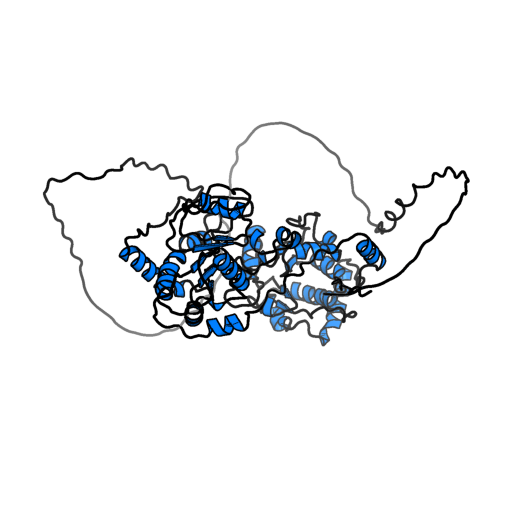.19 327 LEU A C 1
ATOM 2554 O O . LEU A 1 327 ? -5.449 12.367 22.510 1.00 92.19 327 LEU A O 1
ATOM 2558 N N . TRP A 1 328 ? -5.797 10.453 21.374 1.00 93.12 328 TRP A N 1
ATOM 2559 C CA . TRP A 1 328 ? -4.402 10.075 21.197 1.00 93.12 328 TRP A CA 1
ATOM 2560 C C . TRP A 1 328 ? -3.988 10.258 19.745 1.00 93.12 328 TRP A C 1
ATOM 2562 O O . TRP A 1 328 ? -4.681 9.865 18.805 1.00 93.12 328 TRP A O 1
ATOM 2572 N N . ALA A 1 329 ? -2.826 10.857 19.582 1.00 86.50 329 ALA A N 1
ATOM 2573 C CA . ALA A 1 329 ? -2.223 11.178 18.312 1.00 86.50 329 ALA A CA 1
ATOM 2574 C C . ALA A 1 329 ? -0.780 10.669 18.275 1.00 86.50 329 ALA A C 1
ATOM 2576 O O . ALA A 1 329 ? -0.324 9.923 19.151 1.00 86.50 329 ALA A O 1
ATOM 2577 N N . ARG A 1 330 ? -0.040 11.059 17.240 1.00 82.56 330 ARG A N 1
ATOM 2578 C CA . ARG A 1 330 ? 1.343 10.633 17.017 1.00 82.56 330 ARG A CA 1
ATOM 2579 C C . ARG A 1 330 ? 2.259 10.917 18.210 1.00 82.56 330 ARG A C 1
ATOM 2581 O O . ARG A 1 330 ? 3.184 10.150 18.477 1.00 82.56 330 ARG A O 1
ATOM 2588 N N . GLU A 1 331 ? 2.001 12.009 18.914 1.00 86.19 331 GLU A N 1
ATOM 2589 C CA . GLU A 1 331 ? 2.716 12.460 20.105 1.00 86.19 331 GLU A CA 1
ATOM 2590 C C . GLU A 1 331 ? 2.577 11.469 21.273 1.00 86.19 331 GLU A C 1
ATOM 2592 O O . GLU A 1 331 ? 3.515 11.297 22.053 1.00 86.19 331 GLU A O 1
ATOM 2597 N N . ASP A 1 332 ? 1.449 10.762 21.356 1.00 86.38 332 ASP A N 1
ATOM 2598 C CA . ASP A 1 332 ? 1.107 9.873 22.474 1.00 86.38 332 ASP A CA 1
ATOM 2599 C C . ASP A 1 332 ? 1.642 8.439 22.280 1.00 86.38 332 ASP A C 1
ATOM 2601 O O . ASP A 1 332 ? 1.622 7.612 23.192 1.00 86.38 332 ASP A O 1
ATOM 2605 N N . LEU A 1 333 ? 2.193 8.137 21.100 1.00 77.88 333 LEU A N 1
ATOM 2606 C CA . LEU A 1 333 ? 2.714 6.813 20.738 1.00 77.88 333 LEU A CA 1
ATOM 2607 C C . LEU A 1 333 ? 4.068 6.476 21.385 1.00 77.88 333 LEU A C 1
ATOM 2609 O O . LEU A 1 333 ? 4.545 5.343 21.271 1.00 77.88 333 LEU A O 1
ATOM 2613 N N . GLY A 1 334 ? 4.700 7.446 22.055 1.00 80.56 334 GLY A N 1
ATOM 2614 C CA . GLY A 1 334 ? 6.031 7.285 22.647 1.00 80.56 334 GLY A CA 1
ATOM 2615 C C . GLY A 1 334 ? 7.147 7.188 21.603 1.00 80.56 334 GLY A C 1
ATOM 2616 O O . GLY A 1 334 ? 8.170 6.551 21.848 1.00 80.56 334 GLY A O 1
ATOM 2617 N N . LEU A 1 335 ? 6.946 7.791 20.427 1.00 70.81 335 LEU A N 1
ATOM 2618 C CA . LEU A 1 335 ? 7.936 7.791 19.353 1.00 70.81 335 LEU A CA 1
ATOM 2619 C C . LEU A 1 335 ? 9.177 8.592 19.744 1.00 70.81 335 LEU A C 1
ATOM 2621 O O . LEU A 1 335 ? 9.104 9.631 20.403 1.00 70.81 335 LEU A O 1
ATOM 2625 N N . THR A 1 336 ? 10.338 8.156 19.257 1.00 74.56 336 THR A N 1
ATOM 2626 C CA . THR A 1 336 ? 11.524 9.013 19.309 1.00 74.56 336 THR A CA 1
ATOM 2627 C C . THR A 1 336 ? 11.300 10.241 18.427 1.00 74.56 336 THR A C 1
ATOM 2629 O O . THR A 1 336 ? 10.584 10.171 17.431 1.00 74.56 336 THR A O 1
ATOM 2632 N N . LYS A 1 337 ? 11.967 11.367 18.720 1.00 68.31 337 LYS A N 1
ATOM 2633 C CA . LYS A 1 337 ? 11.882 12.581 17.879 1.00 68.31 337 LYS A CA 1
ATOM 2634 C C . LYS A 1 337 ? 12.134 12.286 16.394 1.00 68.31 337 LYS A C 1
ATOM 2636 O O . LYS A 1 337 ? 11.540 12.902 15.520 1.00 68.31 337 LYS A O 1
ATOM 2641 N N . LYS A 1 338 ? 13.025 11.340 16.112 1.00 64.81 338 LYS A N 1
ATOM 2642 C CA . LYS A 1 338 ? 13.338 10.911 14.754 1.00 64.81 338 LYS A CA 1
ATOM 2643 C C . LYS A 1 338 ? 12.191 10.128 14.124 1.00 64.81 338 LYS A C 1
ATOM 2645 O O . LYS A 1 338 ? 11.779 10.492 13.034 1.00 64.81 338 LYS A O 1
ATOM 2650 N N . ASP A 1 339 ? 11.679 9.106 14.804 1.00 57.19 339 ASP A N 1
ATOM 2651 C CA . ASP A 1 339 ? 10.577 8.274 14.297 1.00 57.19 339 ASP A CA 1
ATOM 2652 C C . ASP A 1 339 ? 9.292 9.095 14.132 1.00 57.19 339 ASP A C 1
ATOM 2654 O O . ASP A 1 339 ? 8.518 8.897 13.192 1.00 57.19 339 ASP A O 1
ATOM 2658 N N . PHE A 1 340 ? 9.101 10.069 15.024 1.00 67.31 340 PHE A N 1
ATOM 2659 C CA . PHE A 1 340 ? 8.058 11.078 14.932 1.00 67.31 340 PHE A CA 1
ATOM 2660 C C . PHE A 1 340 ? 8.154 11.844 13.607 1.00 67.31 340 PHE A C 1
ATOM 2662 O O . PHE A 1 340 ? 7.185 11.859 12.854 1.00 67.31 340 PHE A O 1
ATOM 2669 N N . VAL A 1 341 ? 9.329 12.398 13.281 1.00 58.78 341 VAL A N 1
ATOM 2670 C CA . VAL A 1 341 ? 9.553 13.189 12.056 1.00 58.78 341 VAL A CA 1
ATOM 2671 C C . VAL A 1 341 ? 9.607 12.327 10.790 1.00 58.78 341 VAL A C 1
ATOM 2673 O O . VAL A 1 341 ? 9.226 12.794 9.721 1.00 58.78 341 VAL A O 1
ATOM 2676 N N . SER A 1 342 ? 10.063 11.076 10.874 1.00 51.66 342 SER A N 1
ATOM 2677 C CA . SER A 1 342 ? 10.246 10.207 9.705 1.00 51.66 342 SER A CA 1
ATOM 2678 C C . SER A 1 342 ? 9.006 9.400 9.317 1.00 51.66 342 SER A C 1
ATOM 2680 O O . SER A 1 342 ? 9.132 8.490 8.504 1.00 51.66 342 SER A O 1
ATOM 2682 N N . TYR A 1 343 ? 7.840 9.687 9.908 1.00 64.31 343 TYR A N 1
ATOM 2683 C CA . TYR A 1 343 ? 6.560 9.045 9.576 1.00 64.31 343 TYR A CA 1
ATOM 2684 C C . TYR A 1 343 ? 6.629 7.511 9.498 1.00 64.31 343 TYR A C 1
ATOM 2686 O O . TYR A 1 343 ? 6.030 6.890 8.625 1.00 64.31 343 TYR A O 1
ATOM 2694 N N . VAL A 1 344 ? 7.366 6.882 10.424 1.00 60.16 344 VAL A N 1
ATOM 2695 C CA . VAL A 1 344 ? 7.440 5.413 10.476 1.00 60.16 344 VAL A CA 1
ATOM 2696 C C . VAL A 1 344 ? 6.050 4.812 10.678 1.00 60.16 344 VAL A C 1
ATOM 2698 O O . VAL A 1 344 ? 5.201 5.433 11.331 1.00 60.16 344 VAL A O 1
ATOM 2701 N N . SER A 1 345 ? 5.844 3.595 10.165 1.00 67.00 345 SER A N 1
ATOM 2702 C CA . SER A 1 345 ? 4.660 2.800 10.492 1.00 67.00 345 SER A CA 1
ATOM 2703 C C . SER A 1 345 ? 4.603 2.565 12.000 1.00 67.00 345 SER A C 1
ATOM 2705 O O . SER A 1 345 ? 5.612 2.268 12.635 1.00 67.00 345 SER A O 1
ATOM 2707 N N . ILE A 1 346 ? 3.409 2.675 12.573 1.00 77.12 346 ILE A N 1
ATOM 2708 C CA . ILE A 1 346 ? 3.190 2.605 14.021 1.00 77.12 346 ILE A CA 1
ATOM 2709 C C . ILE A 1 346 ? 2.379 1.365 14.404 1.00 77.12 346 ILE A C 1
ATOM 2711 O O . ILE A 1 346 ? 1.726 0.753 13.557 1.00 77.12 346 ILE A O 1
ATOM 2715 N N . VAL A 1 347 ? 2.406 1.023 15.692 1.00 82.88 347 VAL A N 1
ATOM 2716 C CA . VAL A 1 347 ? 1.444 0.117 16.335 1.00 82.88 347 VAL A CA 1
ATOM 2717 C C . VAL A 1 347 ? 0.680 0.897 17.391 1.00 82.88 347 VAL A C 1
ATOM 2719 O O . VAL A 1 347 ? 1.280 1.629 18.180 1.00 82.88 347 VAL A O 1
ATOM 2722 N N . LYS A 1 348 ? -0.638 0.732 17.393 1.00 90.06 348 LYS A N 1
ATOM 2723 C CA . LYS A 1 348 ? -1.565 1.249 18.392 1.00 90.06 348 LYS A CA 1
ATOM 2724 C C . LYS A 1 348 ? -1.758 0.172 19.449 1.00 90.06 348 LYS A C 1
ATOM 2726 O O . LYS A 1 348 ? -2.620 -0.690 19.343 1.00 90.06 348 LYS A O 1
ATOM 2731 N N . ASP A 1 349 ? -0.853 0.191 20.414 1.00 91.19 349 ASP A N 1
ATOM 2732 C CA . ASP A 1 349 ? -0.799 -0.778 21.500 1.00 91.19 349 ASP A CA 1
ATOM 2733 C C . ASP A 1 349 ? -1.846 -0.452 22.576 1.00 91.19 349 ASP A C 1
ATOM 2735 O O . ASP A 1 349 ? -1.637 0.432 23.416 1.00 91.19 349 ASP A O 1
ATOM 2739 N N . LEU A 1 350 ? -2.980 -1.155 22.545 1.00 94.44 350 LEU A N 1
ATOM 2740 C CA . LEU A 1 350 ? -4.133 -0.866 23.399 1.00 94.44 350 LEU A CA 1
ATOM 2741 C C . LEU A 1 350 ? -3.830 -0.967 24.898 1.00 94.44 350 LEU A C 1
ATOM 2743 O O . LEU A 1 350 ? -4.444 -0.230 25.672 1.00 94.44 350 LEU A O 1
ATOM 2747 N N . ASP A 1 351 ? -2.830 -1.750 25.311 1.00 92.88 351 ASP A N 1
ATOM 2748 C CA . ASP A 1 351 ? -2.411 -1.838 26.715 1.00 92.88 351 ASP A CA 1
ATOM 2749 C C . ASP A 1 351 ? -1.971 -0.474 27.271 1.00 92.88 351 ASP A C 1
ATOM 2751 O O . ASP A 1 351 ? -2.235 -0.141 28.438 1.00 92.88 351 ASP A O 1
ATOM 2755 N N . LYS A 1 352 ? -1.367 0.376 26.428 1.00 92.31 352 LYS A N 1
ATOM 2756 C CA . LYS A 1 352 ? -0.996 1.749 26.801 1.00 92.31 352 LYS A CA 1
ATOM 2757 C C . LYS A 1 352 ? -2.228 2.615 27.046 1.00 92.31 352 LYS A C 1
ATOM 2759 O O . LYS A 1 352 ? -2.265 3.343 28.043 1.00 92.31 352 LYS A O 1
ATOM 2764 N N . MET A 1 353 ? -3.232 2.527 26.173 1.00 93.19 353 MET A N 1
ATOM 2765 C CA . MET A 1 353 ? -4.480 3.287 26.299 1.00 93.19 353 MET A CA 1
ATOM 2766 C C . MET A 1 353 ? -5.283 2.823 27.513 1.00 93.19 353 MET A C 1
ATOM 2768 O O . MET A 1 353 ? -5.682 3.649 28.336 1.00 93.19 353 MET A O 1
ATOM 2772 N N . TRP A 1 354 ? -5.457 1.513 27.694 1.00 95.25 354 TRP A N 1
ATOM 2773 C CA . TRP A 1 354 ? -6.131 0.945 28.864 1.00 95.25 354 TRP A CA 1
ATOM 2774 C C . TRP A 1 354 ? -5.459 1.383 30.164 1.00 95.25 354 TRP A C 1
ATOM 2776 O O . TRP A 1 354 ? -6.121 1.896 31.070 1.00 95.25 354 TRP A O 1
ATOM 2786 N N . SER A 1 355 ? -4.127 1.300 30.221 1.00 94.06 355 SER A N 1
ATOM 2787 C CA . SER A 1 355 ? -3.341 1.781 31.360 1.00 94.06 355 SER A CA 1
ATOM 2788 C C . SER A 1 355 ? -3.532 3.278 31.617 1.00 94.06 355 SER A C 1
ATOM 2790 O O . SER A 1 355 ? -3.604 3.707 32.773 1.00 94.06 355 SER A O 1
ATOM 2792 N N . HIS A 1 356 ? -3.602 4.098 30.566 1.00 93.50 356 HIS A N 1
ATOM 2793 C CA . HIS A 1 356 ? -3.836 5.536 30.684 1.00 93.50 356 HIS A CA 1
ATOM 2794 C C . HIS A 1 356 ? -5.232 5.847 31.238 1.00 93.50 356 HIS A C 1
ATOM 2796 O O . HIS A 1 356 ? -5.354 6.592 32.216 1.00 93.50 356 HIS A O 1
ATOM 2802 N N . LEU A 1 357 ? -6.275 5.242 30.667 1.00 93.88 357 LEU A N 1
ATOM 2803 C CA . LEU A 1 357 ? -7.664 5.442 31.086 1.00 93.88 357 LEU A CA 1
ATOM 2804 C C . LEU A 1 357 ? -7.901 4.951 32.524 1.00 93.88 357 LEU A C 1
ATOM 2806 O O . LEU A 1 357 ? -8.571 5.638 33.304 1.00 93.88 357 LEU A O 1
ATOM 2810 N N . ALA A 1 358 ? -7.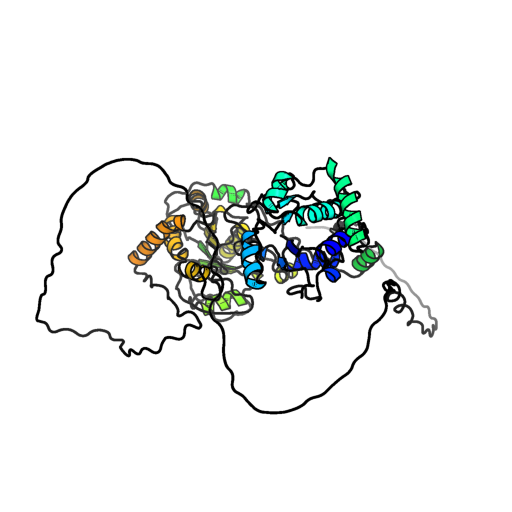274 3.837 32.914 1.00 93.88 358 ALA A N 1
ATOM 2811 C CA . ALA A 1 358 ? -7.294 3.340 34.288 1.00 93.88 358 ALA A CA 1
ATOM 2812 C C . ALA A 1 358 ? -6.617 4.323 35.261 1.00 93.88 358 ALA A C 1
ATOM 2814 O O . ALA A 1 358 ? -7.192 4.664 36.299 1.00 93.88 358 ALA A O 1
ATOM 2815 N N . LYS A 1 359 ? -5.438 4.867 34.911 1.00 95.12 359 LYS A N 1
ATOM 2816 C CA . LYS A 1 359 ? -4.743 5.899 35.715 1.00 95.12 359 LYS A CA 1
ATOM 2817 C C . LYS A 1 359 ? -5.580 7.170 35.881 1.00 95.12 359 LYS A C 1
ATOM 2819 O O . LYS A 1 359 ? -5.579 7.765 36.958 1.00 95.12 359 LYS A O 1
ATOM 2824 N N . LYS A 1 360 ? -6.320 7.566 34.842 1.00 92.56 360 LYS A N 1
ATOM 2825 C CA . LYS A 1 360 ? -7.262 8.698 34.871 1.00 92.56 360 LYS A CA 1
ATOM 2826 C C . LYS A 1 360 ? -8.587 8.370 35.575 1.00 92.56 360 LYS A C 1
ATOM 2828 O O . LYS A 1 360 ? -9.405 9.267 35.751 1.00 92.56 360 LYS A O 1
ATOM 2833 N N . LYS A 1 361 ? -8.789 7.121 36.017 1.00 93.44 361 LYS A N 1
ATOM 2834 C CA . LYS A 1 361 ? -10.023 6.614 36.646 1.00 93.44 361 LYS A CA 1
ATOM 2835 C C . LYS A 1 361 ? -11.262 6.754 35.748 1.00 93.44 361 LYS A C 1
ATOM 2837 O O . LYS A 1 361 ? -12.375 6.902 36.252 1.00 93.44 361 LYS A O 1
ATOM 2842 N N . LEU A 1 362 ? -11.072 6.691 34.429 1.00 89.81 362 LEU A N 1
ATOM 2843 C CA . LEU A 1 362 ? -12.143 6.819 33.430 1.00 89.81 362 LEU A CA 1
ATOM 2844 C C . LEU A 1 362 ? -12.825 5.478 33.118 1.00 89.81 362 LEU A C 1
ATOM 2846 O O . LEU A 1 362 ? -13.964 5.447 32.659 1.00 89.81 362 LEU A O 1
ATOM 2850 N N . GLY A 1 363 ? -12.175 4.363 33.445 1.00 88.94 363 GLY A N 1
ATOM 2851 C CA . GLY A 1 363 ? -12.727 3.020 33.320 1.00 88.94 363 GLY A CA 1
ATOM 2852 C C . GLY A 1 363 ? -11.637 1.962 33.426 1.00 88.94 363 GLY A C 1
ATOM 2853 O O . GLY A 1 363 ? -10.456 2.274 33.296 1.00 88.94 363 GLY A O 1
ATOM 2854 N N . ASN A 1 364 ? -12.053 0.723 33.680 1.00 92.31 364 ASN A N 1
ATOM 2855 C CA . ASN A 1 364 ? -11.192 -0.445 33.541 1.00 92.31 364 ASN A CA 1
ATOM 2856 C C . ASN A 1 364 ? -11.567 -1.082 32.207 1.00 92.31 364 ASN A C 1
ATOM 2858 O O . ASN A 1 364 ? -12.676 -1.603 32.066 1.00 92.31 364 ASN A O 1
ATOM 2862 N N . PHE A 1 365 ? -10.675 -0.937 31.239 1.00 96.00 365 PHE A N 1
ATOM 2863 C CA . PHE A 1 365 ? -10.863 -1.408 29.878 1.00 96.00 365 PHE A CA 1
ATOM 2864 C C . PHE A 1 365 ? -9.827 -2.482 29.578 1.00 96.00 365 PHE A C 1
ATOM 2866 O O . PHE A 1 365 ? -8.702 -2.398 30.072 1.00 96.00 365 PHE A O 1
ATOM 2873 N N . ASP A 1 366 ? -10.241 -3.482 28.816 1.00 95.69 366 ASP A N 1
ATOM 2874 C CA . ASP A 1 366 ? -9.452 -4.652 28.442 1.00 95.69 366 ASP A CA 1
ATOM 2875 C C . ASP A 1 366 ? -10.029 -5.246 27.128 1.00 95.69 366 ASP A C 1
ATOM 2877 O O . ASP A 1 366 ? -10.964 -4.664 26.548 1.00 95.69 366 ASP A O 1
ATOM 2881 N N . PRO A 1 367 ? -9.513 -6.378 26.608 1.00 96.31 367 PRO A N 1
ATOM 2882 C CA . PRO A 1 367 ? -10.028 -6.982 25.377 1.00 96.31 367 PRO A CA 1
ATOM 2883 C C . PRO A 1 367 ? -11.511 -7.382 25.434 1.00 96.31 367 PRO A C 1
ATOM 2885 O O . PRO A 1 367 ? -12.145 -7.529 24.388 1.00 96.31 367 PRO A O 1
ATOM 2888 N N . SER A 1 368 ? -12.082 -7.579 26.626 1.00 95.75 368 SER A N 1
ATOM 2889 C CA . SER A 1 368 ? -13.456 -8.060 26.796 1.00 95.75 368 SER A CA 1
ATOM 2890 C C . SER A 1 368 ? -14.513 -6.970 26.611 1.00 95.75 368 SER A C 1
ATOM 2892 O O . SER A 1 368 ? -15.660 -7.301 26.314 1.00 95.75 368 SER A O 1
ATOM 2894 N N . ASN A 1 369 ? -14.147 -5.691 26.739 1.00 96.44 369 ASN A N 1
ATOM 2895 C CA . ASN A 1 369 ? -15.073 -4.557 26.642 1.00 96.44 369 ASN A CA 1
ATOM 2896 C C . ASN A 1 369 ? -14.579 -3.411 25.744 1.00 96.44 369 ASN A C 1
ATOM 2898 O O . ASN A 1 369 ? -15.202 -2.347 25.719 1.00 96.44 369 ASN A O 1
ATOM 2902 N N . THR A 1 370 ? -13.485 -3.616 25.011 1.00 97.50 370 THR A N 1
ATOM 2903 C CA . THR A 1 370 ? -12.947 -2.648 24.049 1.00 97.50 370 THR A CA 1
ATOM 2904 C C . THR A 1 370 ? -13.106 -3.176 22.632 1.00 97.50 370 THR A C 1
ATOM 2906 O O . THR A 1 370 ? -12.863 -4.355 22.387 1.00 97.50 370 THR A O 1
ATOM 2909 N N . VAL A 1 371 ? -13.475 -2.301 21.700 1.00 97.44 371 VAL A N 1
ATOM 2910 C CA . VAL A 1 371 ? -13.269 -2.492 20.259 1.00 97.44 371 VAL A CA 1
ATOM 2911 C C . VAL A 1 371 ? -12.577 -1.271 19.680 1.00 97.44 371 VAL A C 1
ATOM 2913 O O . VAL A 1 371 ? -12.786 -0.148 20.139 1.00 97.44 371 VAL A O 1
ATOM 2916 N N . MET A 1 372 ? -11.759 -1.491 18.662 1.00 97.06 372 MET A N 1
ATOM 2917 C CA . MET A 1 372 ? -11.159 -0.427 17.879 1.00 97.06 372 MET A CA 1
ATOM 2918 C C . MET A 1 372 ? -11.541 -0.577 16.412 1.00 97.06 372 MET A C 1
ATOM 2920 O O . MET A 1 372 ? -11.416 -1.658 15.849 1.00 97.06 372 MET A O 1
ATOM 2924 N N . VAL A 1 373 ? -11.984 0.518 15.812 1.00 97.25 373 VAL A N 1
ATOM 2925 C CA . VAL A 1 373 ? -12.312 0.638 14.398 1.00 97.25 373 VAL A CA 1
ATOM 2926 C C . VAL A 1 373 ? -11.130 1.306 13.709 1.00 97.25 373 VAL A C 1
ATOM 2928 O O . VAL A 1 373 ? -10.791 2.446 14.025 1.00 97.25 373 VAL A O 1
ATOM 2931 N N . ASP A 1 374 ? -10.464 0.574 12.827 1.00 94.62 374 ASP A N 1
ATOM 2932 C CA . ASP A 1 374 ? -9.274 1.034 12.109 1.00 94.62 374 ASP A CA 1
ATOM 2933 C C . ASP A 1 374 ? -9.257 0.354 10.738 1.00 94.62 374 ASP A C 1
ATOM 2935 O O . ASP A 1 374 ? -9.578 -0.829 10.606 1.00 94.62 374 ASP A O 1
ATOM 2939 N N . ASP A 1 375 ? -8.887 1.093 9.711 1.00 89.25 375 ASP A N 1
ATOM 2940 C CA . ASP A 1 375 ? -8.752 0.610 8.337 1.00 89.25 375 ASP A CA 1
ATOM 2941 C C . ASP A 1 375 ? -7.406 -0.082 8.058 1.00 89.25 375 ASP A C 1
ATOM 2943 O O . ASP A 1 375 ? -7.154 -0.617 6.975 1.00 89.25 375 ASP A O 1
ATOM 2947 N N . THR A 1 376 ? -6.525 -0.102 9.056 1.00 83.25 376 THR A N 1
ATOM 2948 C CA . THR A 1 376 ? -5.159 -0.605 8.981 1.00 83.25 376 THR A CA 1
ATOM 2949 C C . THR A 1 376 ? -4.918 -1.714 9.999 1.00 83.25 376 THR A C 1
ATOM 2951 O O . THR A 1 376 ? -4.321 -1.498 11.061 1.00 83.25 376 THR A O 1
ATOM 2954 N N . PRO A 1 377 ? -5.243 -2.976 9.675 1.00 86.25 377 PRO A N 1
ATOM 2955 C CA . PRO A 1 377 ? -5.111 -4.052 10.651 1.00 86.25 377 PRO A CA 1
ATOM 2956 C C . PRO A 1 377 ? -3.694 -4.246 11.218 1.00 86.25 377 PRO A C 1
ATOM 2958 O O . PRO A 1 377 ? -3.525 -4.727 12.335 1.00 86.25 377 PRO A O 1
ATOM 2961 N N . SER A 1 378 ? -2.646 -3.859 10.479 1.00 80.12 378 SER A N 1
ATOM 2962 C CA . SER A 1 378 ? -1.255 -3.935 10.955 1.00 80.12 378 SER A CA 1
ATOM 2963 C C . SER A 1 378 ? -0.926 -2.959 12.091 1.00 80.12 378 SER A C 1
ATOM 2965 O O . SER A 1 378 ? 0.027 -3.228 12.835 1.00 80.12 378 SER A O 1
ATOM 2967 N N . LYS A 1 379 ? -1.695 -1.871 12.257 1.00 82.38 379 LYS A N 1
ATOM 2968 C CA . LYS A 1 379 ? -1.571 -0.957 13.402 1.00 82.38 379 LYS A CA 1
ATOM 2969 C C . LYS A 1 379 ? -2.034 -1.634 14.691 1.00 82.38 379 LYS A C 1
ATOM 2971 O O . LYS A 1 379 ? -1.505 -1.308 15.742 1.00 82.38 379 LYS A O 1
ATOM 2976 N N . LEU A 1 380 ? -2.945 -2.607 14.616 1.00 89.56 380 LEU A N 1
ATOM 2977 C CA . LEU A 1 380 ? -3.481 -3.338 15.772 1.00 89.56 380 LEU A CA 1
ATOM 2978 C C . LEU A 1 380 ? -2.912 -4.751 15.912 1.00 89.56 380 LEU A C 1
ATOM 2980 O O . LEU A 1 380 ? -3.497 -5.608 16.568 1.00 89.56 380 LEU A O 1
ATOM 2984 N N . ARG A 1 381 ? -1.734 -5.011 15.333 1.00 84.25 381 ARG A N 1
ATOM 2985 C CA . ARG A 1 381 ? -1.123 -6.347 15.369 1.00 84.25 381 ARG A CA 1
ATOM 2986 C C . ARG A 1 381 ? -0.822 -6.880 16.776 1.00 84.25 381 ARG A C 1
ATOM 2988 O O . ARG A 1 381 ? -0.711 -8.088 16.916 1.00 84.25 381 ARG A O 1
ATOM 2995 N N . ALA A 1 382 ? -0.720 -6.012 17.786 1.00 86.31 382 ALA A N 1
ATOM 2996 C CA . ALA A 1 382 ? -0.554 -6.412 19.184 1.00 86.31 382 ALA A CA 1
ATOM 2997 C C . ALA A 1 382 ? -1.872 -6.897 19.826 1.00 86.31 382 ALA A C 1
ATOM 2999 O O . ALA A 1 382 ? -1.848 -7.777 20.682 1.00 86.31 382 ALA A O 1
ATOM 3000 N N . GLN A 1 383 ? -3.027 -6.382 19.382 1.00 95.81 383 GLN A N 1
ATOM 3001 C CA . GLN A 1 383 ? -4.357 -6.764 19.873 1.00 95.81 383 GLN A CA 1
ATOM 3002 C C . GLN A 1 383 ? -5.355 -7.012 18.712 1.00 95.81 383 GLN A C 1
ATOM 3004 O O . GLN A 1 383 ? -6.393 -6.349 18.617 1.00 95.81 383 GLN A O 1
ATOM 3009 N N . PRO A 1 384 ? -5.082 -7.975 17.806 1.00 94.94 384 PRO A N 1
ATOM 3010 C CA . PRO A 1 384 ? -5.797 -8.107 16.534 1.00 94.94 384 PRO A CA 1
ATOM 3011 C C . PRO A 1 384 ? -7.265 -8.522 16.672 1.00 94.94 384 PRO A C 1
ATOM 3013 O O . PRO A 1 384 ? -8.069 -8.193 15.809 1.00 94.94 384 PRO A O 1
ATOM 3016 N N . SER A 1 385 ? -7.642 -9.238 17.731 1.00 97.19 385 SER A N 1
ATOM 3017 C CA . SER A 1 385 ? -9.033 -9.649 17.969 1.00 97.19 385 SER A CA 1
ATOM 3018 C C . SER A 1 385 ? -9.908 -8.511 18.497 1.00 97.19 385 SER A C 1
ATOM 3020 O O . SER A 1 385 ? -11.118 -8.661 18.554 1.00 97.19 385 SER A O 1
ATOM 3022 N N . THR A 1 386 ? -9.325 -7.370 18.868 1.00 97.19 386 THR A N 1
ATOM 3023 C CA . THR A 1 386 ? -10.054 -6.171 19.316 1.00 97.19 386 THR A CA 1
ATOM 3024 C C . THR A 1 386 ? -10.394 -5.234 18.144 1.00 97.19 386 THR A C 1
ATOM 3026 O O . THR A 1 386 ? -11.094 -4.239 18.322 1.00 97.19 386 THR A O 1
ATOM 3029 N N . LEU A 1 387 ? -9.925 -5.555 16.937 1.00 97.62 387 LEU A N 1
ATOM 3030 C CA . LEU A 1 387 ? -10.112 -4.763 15.728 1.00 97.62 387 LEU A CA 1
ATOM 3031 C C . LEU A 1 387 ? -11.428 -5.101 15.013 1.00 97.62 387 LEU A C 1
ATOM 3033 O O . LEU A 1 387 ? -11.638 -6.247 14.623 1.00 97.62 387 LEU A O 1
ATOM 3037 N N . ILE A 1 388 ? -12.239 -4.084 14.732 1.00 97.81 388 ILE A N 1
ATOM 3038 C CA . ILE A 1 388 ? -13.202 -4.087 13.628 1.00 97.81 388 ILE A CA 1
ATOM 3039 C C . ILE A 1 388 ? -12.514 -3.381 12.454 1.00 97.81 388 ILE A C 1
ATOM 3041 O O . ILE A 1 388 ? -12.295 -2.171 12.485 1.00 97.81 388 ILE A O 1
ATOM 3045 N N . ALA A 1 389 ? -12.103 -4.153 11.454 1.00 95.12 389 ALA A N 1
ATOM 3046 C CA . ALA A 1 389 ? -11.337 -3.679 10.316 1.00 95.12 389 ALA A CA 1
ATOM 3047 C C . ALA A 1 389 ? -12.260 -2.939 9.345 1.00 95.12 389 ALA A C 1
ATOM 3049 O O . ALA A 1 389 ? -13.098 -3.553 8.683 1.00 95.12 389 ALA A O 1
ATOM 3050 N N . ALA A 1 390 ? -12.100 -1.622 9.263 1.00 91.31 390 ALA A N 1
ATOM 3051 C CA . ALA A 1 390 ? -12.837 -0.808 8.311 1.00 91.31 390 ALA A CA 1
ATOM 3052 C C . ALA A 1 390 ? -12.260 -0.988 6.894 1.00 91.31 390 ALA A C 1
ATOM 3054 O O . ALA A 1 390 ? -11.041 -1.091 6.733 1.00 91.31 390 ALA A O 1
ATOM 3055 N N . PRO A 1 391 ? -13.086 -1.006 5.837 1.00 88.25 391 PRO A N 1
ATOM 3056 C CA . PRO A 1 391 ? -12.613 -0.655 4.506 1.00 88.25 391 PRO A CA 1
ATOM 3057 C C . PRO A 1 391 ? -12.007 0.749 4.544 1.00 88.25 391 PRO A C 1
ATOM 3059 O O . PRO A 1 391 ? -12.535 1.634 5.215 1.00 88.25 391 PRO A O 1
ATOM 3062 N N . THR A 1 392 ? -10.901 0.966 3.833 1.00 81.81 392 THR A N 1
ATOM 3063 C CA . THR A 1 392 ? -10.337 2.313 3.723 1.00 81.81 392 THR A CA 1
ATOM 3064 C C . THR A 1 392 ? -11.304 3.217 2.969 1.00 81.81 392 THR A C 1
ATOM 3066 O O . THR A 1 392 ? -11.625 2.963 1.806 1.00 81.81 392 THR A O 1
ATOM 3069 N N . TYR A 1 393 ? -11.716 4.303 3.609 1.00 77.69 393 TYR A N 1
ATOM 3070 C CA . TYR A 1 393 ? -12.427 5.391 2.971 1.00 77.69 393 TYR A CA 1
ATOM 3071 C C . TYR A 1 393 ? -11.432 6.253 2.187 1.00 77.69 393 TYR A C 1
ATOM 3073 O O . TYR A 1 393 ? -10.672 7.046 2.748 1.00 77.69 393 TYR A O 1
ATOM 3081 N N . ASP A 1 394 ? -11.415 6.053 0.872 1.00 67.19 394 ASP A N 1
ATOM 3082 C CA . ASP A 1 394 ? -10.620 6.822 -0.081 1.00 67.19 394 ASP A CA 1
ATOM 3083 C C . ASP A 1 394 ? -11.564 7.594 -1.004 1.00 67.19 394 ASP A C 1
ATOM 3085 O O . ASP A 1 394 ? -12.299 7.000 -1.795 1.00 67.19 394 ASP A O 1
ATOM 3089 N N . TYR A 1 395 ? -11.578 8.918 -0.874 1.00 61.78 395 TYR A N 1
ATOM 3090 C CA . TYR A 1 395 ? -12.369 9.820 -1.700 1.00 61.78 395 TYR A CA 1
ATOM 3091 C C . TYR A 1 395 ? -11.446 10.521 -2.709 1.00 61.78 395 TYR A C 1
ATOM 3093 O O . TYR A 1 395 ? -10.762 11.489 -2.359 1.00 61.78 395 TYR A O 1
ATOM 3101 N N . PRO A 1 396 ? -11.420 10.080 -3.980 1.00 56.69 396 PRO A N 1
ATOM 3102 C CA . PRO A 1 396 ? -10.598 10.711 -4.997 1.00 56.69 396 PRO A CA 1
ATOM 3103 C C . PRO A 1 396 ? -11.090 12.126 -5.295 1.00 56.69 396 PRO A C 1
ATOM 3105 O O . PRO A 1 396 ? -12.286 12.377 -5.474 1.00 56.69 396 PRO A O 1
ATOM 3108 N N . LEU A 1 397 ? -10.147 13.056 -5.440 1.00 49.78 397 LEU A N 1
ATOM 3109 C CA . LEU A 1 397 ? -10.442 14.412 -5.889 1.00 49.78 397 LEU A CA 1
ATOM 3110 C C . LEU A 1 397 ? -10.807 14.406 -7.386 1.00 49.78 397 LEU A C 1
ATOM 3112 O O . LEU A 1 397 ? -9.937 14.336 -8.250 1.00 49.78 397 LEU A O 1
ATOM 3116 N N . GLY A 1 398 ? -12.106 14.486 -7.694 1.00 46.28 398 GLY A N 1
ATOM 3117 C CA . GLY A 1 398 ? -12.647 14.639 -9.055 1.00 46.28 398 GLY A CA 1
ATOM 3118 C C . GLY A 1 398 ? -13.740 13.619 -9.397 1.00 46.28 398 GLY A C 1
ATOM 3119 O O . GLY A 1 398 ? -13.925 12.660 -8.660 1.00 46.28 398 GLY A O 1
ATOM 3120 N N . PRO A 1 399 ? -14.514 13.792 -10.483 1.00 46.00 399 PRO A N 1
ATOM 3121 C CA . PRO A 1 399 ? -15.504 12.802 -10.902 1.00 46.00 399 PRO A CA 1
ATOM 3122 C C . PRO A 1 399 ? -14.812 11.550 -11.465 1.00 46.00 399 PRO A C 1
ATOM 3124 O O . PRO A 1 399 ? -14.181 11.599 -12.518 1.00 46.00 399 PRO A O 1
ATOM 3127 N N . SER A 1 400 ? -14.947 10.416 -10.779 1.00 55.41 400 SER A N 1
ATOM 3128 C CA . SER A 1 400 ? -14.409 9.123 -11.219 1.00 55.41 400 SER A CA 1
ATOM 3129 C C . SER A 1 400 ? -15.306 7.962 -10.769 1.00 55.41 400 SER A C 1
ATOM 3131 O O . SER A 1 400 ? -16.215 8.139 -9.951 1.00 55.41 400 SER A O 1
ATOM 3133 N N . ILE A 1 401 ? -15.061 6.754 -11.291 1.00 55.38 401 ILE A N 1
ATOM 3134 C CA . ILE A 1 401 ? -15.725 5.533 -10.799 1.00 55.38 401 ILE A CA 1
ATOM 3135 C C . ILE A 1 401 ? -15.399 5.325 -9.315 1.00 55.38 401 ILE A C 1
ATOM 3137 O O . ILE A 1 401 ? -16.269 4.919 -8.549 1.00 55.38 401 ILE A O 1
ATOM 3141 N N . GLN A 1 402 ? -14.175 5.644 -8.905 1.00 54.59 402 GLN A N 1
ATOM 3142 C CA . GLN A 1 402 ? -13.698 5.567 -7.531 1.00 54.59 402 GLN A CA 1
ATOM 3143 C C . GLN A 1 402 ? -14.432 6.578 -6.636 1.00 54.59 402 GLN A C 1
ATOM 3145 O O . GLN A 1 402 ? -14.859 6.223 -5.547 1.00 54.59 402 GLN A O 1
ATOM 3150 N N . THR A 1 403 ? -14.715 7.781 -7.136 1.00 56.47 403 THR A N 1
ATOM 3151 C CA . THR A 1 403 ? -15.482 8.812 -6.414 1.00 56.47 403 THR A CA 1
ATOM 3152 C C . THR A 1 403 ? -16.931 8.399 -6.231 1.00 56.47 403 THR A C 1
ATOM 3154 O O . THR A 1 403 ? -17.471 8.510 -5.137 1.00 56.47 403 THR A O 1
ATOM 3157 N N . ASN A 1 404 ? -17.552 7.835 -7.270 1.00 58.06 404 ASN A N 1
ATOM 3158 C CA . ASN A 1 404 ? -18.889 7.256 -7.140 1.00 58.06 404 ASN A CA 1
ATOM 3159 C C . ASN A 1 404 ? -18.901 6.074 -6.158 1.00 58.06 404 ASN A C 1
ATOM 3161 O O . ASN A 1 404 ? -19.888 5.882 -5.460 1.00 58.06 404 ASN A O 1
ATOM 3165 N N . ARG A 1 405 ? -17.828 5.273 -6.092 1.00 62.41 405 ARG A N 1
ATOM 3166 C CA . ARG A 1 405 ? -17.705 4.184 -5.110 1.00 62.41 405 ARG A CA 1
ATOM 3167 C C . ARG A 1 405 ? -17.573 4.718 -3.685 1.00 62.41 405 ARG A C 1
ATOM 3169 O O . ARG A 1 405 ? -18.287 4.218 -2.827 1.00 62.41 405 ARG A O 1
ATOM 3176 N N . ALA A 1 406 ? -16.748 5.739 -3.462 1.00 62.97 406 ALA A N 1
ATOM 3177 C CA . ALA A 1 406 ? -16.583 6.394 -2.165 1.00 62.97 406 ALA A CA 1
ATOM 3178 C C . ALA A 1 406 ? -17.893 7.033 -1.675 1.00 62.97 406 ALA A C 1
ATOM 3180 O O . ALA A 1 406 ? -18.274 6.866 -0.526 1.00 62.97 406 ALA A O 1
ATOM 3181 N N . GLN A 1 407 ? -18.659 7.664 -2.572 1.00 64.38 407 GLN A N 1
ATOM 3182 C CA . GLN A 1 407 ? -20.003 8.188 -2.269 1.00 64.38 407 GLN A CA 1
ATOM 3183 C C . GLN A 1 407 ? -21.040 7.103 -1.938 1.00 64.38 407 GLN A C 1
ATOM 3185 O O . GLN A 1 407 ? -22.136 7.412 -1.478 1.00 64.38 407 GLN A O 1
ATOM 3190 N N . MET A 1 408 ? -20.740 5.840 -2.237 1.00 66.88 408 MET A N 1
ATOM 3191 C CA . MET A 1 408 ? -21.565 4.691 -1.873 1.00 66.88 408 MET A CA 1
ATOM 3192 C C . MET A 1 408 ? -20.990 3.926 -0.679 1.00 66.88 408 MET A C 1
ATOM 3194 O O . MET A 1 408 ? -21.459 2.808 -0.415 1.00 66.88 408 MET A O 1
ATOM 3198 N N . ASP A 1 409 ? -19.976 4.475 -0.000 1.00 76.81 409 ASP A N 1
ATOM 3199 C CA . ASP A 1 409 ? -19.509 3.899 1.248 1.00 76.81 409 ASP A CA 1
ATOM 3200 C C . ASP A 1 409 ? -20.674 3.848 2.236 1.00 76.81 409 ASP A C 1
ATOM 3202 O O . ASP A 1 409 ? -21.541 4.718 2.291 1.00 76.81 409 ASP A O 1
ATOM 3206 N N . SER A 1 410 ? -20.765 2.731 2.936 1.00 86.31 410 SER A N 1
ATOM 3207 C CA . SER A 1 410 ? -21.839 2.493 3.890 1.00 86.31 410 SER A CA 1
ATOM 3208 C C . SER A 1 410 ? -21.338 1.707 5.091 1.00 86.31 410 SER A C 1
ATOM 3210 O O . SER A 1 410 ? -22.128 1.085 5.806 1.00 86.31 410 SER A O 1
ATOM 3212 N N . PHE A 1 411 ? -20.021 1.740 5.320 1.00 91.12 411 PHE A N 1
ATOM 3213 C CA . PHE A 1 411 ? -19.397 1.015 6.410 1.00 91.12 411 PHE A CA 1
ATOM 3214 C C . PHE A 1 411 ? -19.837 1.570 7.762 1.00 91.12 411 PHE A C 1
ATOM 3216 O O . PHE A 1 411 ? -20.181 0.783 8.633 1.00 91.12 411 PHE A O 1
ATOM 3223 N N . LEU A 1 412 ? -19.928 2.894 7.937 1.00 90.50 412 LEU A N 1
ATOM 3224 C CA . LEU A 1 412 ? -20.390 3.473 9.208 1.00 90.50 412 LEU A CA 1
ATOM 3225 C C . LEU A 1 412 ? -21.829 3.060 9.552 1.00 90.50 412 LEU A C 1
ATOM 3227 O O . LEU A 1 412 ? -22.141 2.837 10.718 1.00 90.50 412 LEU A O 1
ATOM 3231 N N . LEU A 1 413 ? -22.689 2.869 8.546 1.00 91.06 413 LEU A N 1
ATOM 3232 C CA . LEU A 1 413 ? -24.029 2.313 8.747 1.00 91.06 413 LEU A CA 1
ATOM 3233 C C . LEU A 1 413 ? -23.971 0.832 9.141 1.00 91.06 413 LEU A C 1
ATOM 3235 O O . LEU A 1 413 ? -24.703 0.422 10.034 1.00 91.06 413 LEU A O 1
ATOM 3239 N N . ALA A 1 414 ? -23.099 0.035 8.518 1.00 94.38 414 ALA A N 1
ATOM 3240 C CA . ALA A 1 414 ? -22.878 -1.359 8.912 1.00 94.38 414 ALA A CA 1
ATOM 3241 C C . ALA A 1 414 ? -22.296 -1.479 10.328 1.00 94.38 414 ALA A C 1
ATOM 3243 O O . ALA A 1 414 ? -22.695 -2.346 11.104 1.00 94.38 414 ALA A O 1
ATOM 3244 N N . LEU A 1 415 ? -21.406 -0.560 10.699 1.00 95.69 415 LEU A N 1
ATOM 3245 C CA . LEU A 1 415 ? -20.781 -0.505 12.010 1.00 95.69 415 LEU A CA 1
ATOM 3246 C C . LEU A 1 415 ? -21.816 -0.325 13.128 1.00 95.69 415 LEU A C 1
ATOM 3248 O O . LEU A 1 415 ? -21.611 -0.855 14.215 1.00 95.69 415 LEU A O 1
ATOM 3252 N N . VAL A 1 416 ? -22.937 0.361 12.876 1.00 95.06 416 VAL A N 1
ATOM 3253 C CA . VAL A 1 416 ? -24.029 0.468 13.859 1.00 95.06 416 VAL A CA 1
ATOM 3254 C C . VAL A 1 416 ? -24.554 -0.913 14.257 1.00 95.06 416 VAL A C 1
ATOM 3256 O O . VAL A 1 416 ? -24.658 -1.190 15.450 1.00 95.06 416 VAL A O 1
ATOM 3259 N N . ASP A 1 417 ? -24.832 -1.789 13.288 1.00 96.69 417 ASP A N 1
ATOM 3260 C CA . ASP A 1 417 ? -25.259 -3.166 13.569 1.00 96.69 417 ASP A CA 1
ATOM 3261 C C . ASP A 1 417 ? -24.147 -3.970 14.248 1.00 96.69 417 ASP A C 1
ATOM 3263 O O . ASP A 1 417 ? -24.376 -4.637 15.257 1.00 96.69 417 ASP A O 1
ATOM 3267 N N . MET A 1 418 ? -22.906 -3.838 13.771 1.00 97.12 418 MET A N 1
ATOM 3268 C CA . MET A 1 418 ? -21.766 -4.526 14.382 1.00 97.12 418 MET A CA 1
ATOM 3269 C C . MET A 1 418 ? -21.597 -4.161 15.865 1.00 97.12 418 MET A C 1
ATOM 3271 O O . MET A 1 418 ? -21.371 -5.038 16.706 1.00 97.12 418 MET A O 1
ATOM 3275 N N . LEU A 1 419 ? -21.738 -2.877 16.206 1.00 95.62 419 LEU A N 1
ATOM 3276 C CA . LEU A 1 419 ? -21.666 -2.390 17.581 1.00 95.62 419 LEU A CA 1
ATOM 3277 C C . LEU A 1 419 ? -22.884 -2.818 18.414 1.00 95.62 419 LEU A C 1
ATOM 3279 O O . LEU A 1 419 ? -22.696 -3.176 19.578 1.00 95.62 419 LEU A O 1
ATOM 3283 N N . ASP A 1 420 ? -24.095 -2.846 17.847 1.00 95.25 420 ASP A N 1
ATOM 3284 C CA . ASP A 1 420 ? -25.304 -3.357 18.524 1.00 95.25 420 ASP A CA 1
ATOM 3285 C C . ASP A 1 420 ? -25.171 -4.856 18.847 1.00 95.25 420 ASP A C 1
ATOM 3287 O O . ASP A 1 420 ? -25.479 -5.286 19.959 1.00 95.25 420 ASP A O 1
ATOM 3291 N N . LEU A 1 421 ? -24.598 -5.640 17.927 1.00 95.81 421 LEU A N 1
ATOM 3292 C CA . LEU A 1 421 ? -24.320 -7.068 18.109 1.00 95.81 421 LEU A CA 1
ATOM 3293 C C . LEU A 1 421 ? -23.216 -7.350 19.133 1.00 95.81 421 LEU A C 1
ATOM 3295 O O . LEU A 1 421 ? -23.288 -8.367 19.834 1.00 95.81 421 LEU A O 1
ATOM 3299 N N . VAL A 1 422 ? -22.201 -6.482 19.214 1.00 95.38 422 VAL A N 1
ATOM 3300 C CA . VAL A 1 422 ? -21.093 -6.579 20.180 1.00 95.38 422 VAL A CA 1
ATOM 3301 C C . VAL A 1 422 ? -21.510 -6.112 21.569 1.00 95.38 422 VAL A C 1
ATOM 3303 O O . VAL A 1 422 ? -21.118 -6.735 22.548 1.00 95.38 422 VAL A O 1
ATOM 3306 N N . ALA A 1 423 ? -22.336 -5.074 21.692 1.00 93.50 423 ALA A N 1
ATOM 3307 C CA . ALA A 1 423 ? -22.727 -4.491 22.976 1.00 93.50 423 ALA A CA 1
ATOM 3308 C C . ALA A 1 423 ? -23.219 -5.491 24.055 1.00 93.50 423 ALA A C 1
ATOM 3310 O O . ALA A 1 423 ? -22.854 -5.308 25.222 1.00 93.50 423 ALA A O 1
ATOM 3311 N N . PRO A 1 424 ? -24.006 -6.543 23.738 1.00 94.44 424 PRO A N 1
ATOM 3312 C CA . PRO A 1 424 ? -24.445 -7.533 24.722 1.00 94.44 424 PRO A CA 1
ATOM 3313 C C . PRO A 1 424 ? -23.439 -8.676 24.956 1.00 94.44 424 PRO A C 1
ATOM 3315 O O . PRO A 1 424 ? -23.780 -9.639 25.637 1.00 94.44 424 PRO A O 1
ATOM 3318 N N . GLN A 1 425 ? -22.241 -8.638 24.368 1.00 94.94 425 GLN A N 1
ATOM 3319 C CA . GLN A 1 425 ? -21.272 -9.738 24.404 1.00 94.94 425 GLN A CA 1
ATOM 3320 C C . GLN A 1 425 ? -20.315 -9.610 25.588 1.00 94.94 425 GLN A C 1
ATOM 3322 O O . GLN A 1 425 ? -19.594 -8.632 25.694 1.00 94.94 425 GLN A O 1
ATOM 3327 N N . SER A 1 426 ? -20.209 -10.631 26.434 1.00 95.38 426 SER A N 1
ATOM 3328 C CA . SER A 1 426 ? -19.344 -10.638 27.623 1.00 95.38 426 SER A CA 1
ATOM 3329 C C . SER A 1 426 ? -17.845 -10.536 27.318 1.00 95.38 426 SER A C 1
ATOM 3331 O O . SER A 1 426 ? -17.059 -10.265 28.220 1.00 95.38 426 SER A O 1
ATOM 3333 N N . ASN A 1 427 ? -17.441 -10.840 26.082 1.00 96.38 427 ASN A N 1
ATOM 3334 C CA . ASN A 1 427 ? -16.076 -10.695 25.589 1.00 96.38 427 ASN A CA 1
ATOM 3335 C C . ASN A 1 427 ? -16.089 -10.200 24.137 1.00 96.38 427 ASN A C 1
ATOM 3337 O O . ASN A 1 427 ? -16.411 -10.960 23.214 1.00 96.38 427 ASN A O 1
ATOM 3341 N N . PHE A 1 428 ? -15.745 -8.929 23.950 1.00 97.06 428 PHE A N 1
ATOM 3342 C CA . PHE A 1 428 ? -15.698 -8.268 22.650 1.00 97.06 428 PHE A CA 1
ATOM 3343 C C . PHE A 1 428 ? -14.660 -8.914 21.735 1.00 97.06 428 PHE A C 1
ATOM 3345 O O . PHE A 1 428 ? -15.017 -9.330 20.634 1.00 97.06 428 PHE A O 1
ATOM 3352 N N . ALA A 1 429 ? -13.420 -9.090 22.203 1.00 97.19 429 ALA A N 1
ATOM 3353 C CA . ALA A 1 429 ? -12.350 -9.662 21.391 1.00 97.19 429 ALA A CA 1
ATOM 3354 C C . ALA A 1 429 ? -12.685 -11.068 20.865 1.00 97.19 429 ALA A C 1
ATOM 3356 O O . ALA A 1 429 ? -12.503 -11.360 19.681 1.00 97.19 429 ALA A O 1
ATOM 3357 N N . ALA A 1 430 ? -13.237 -11.933 21.719 1.00 97.19 430 ALA A N 1
ATOM 3358 C CA . ALA A 1 430 ? -13.647 -13.273 21.303 1.00 97.19 430 ALA A CA 1
ATOM 3359 C C . ALA A 1 430 ? -14.779 -13.240 20.261 1.00 97.19 430 ALA A C 1
ATOM 3361 O O . ALA A 1 430 ? -14.776 -14.029 19.314 1.00 97.19 430 ALA A O 1
ATOM 3362 N N . PHE A 1 431 ? -15.748 -12.331 20.420 1.00 97.50 431 PHE A N 1
ATOM 3363 C CA . PHE A 1 431 ? -16.869 -12.197 19.490 1.00 97.50 431 PHE A CA 1
ATOM 3364 C C . PHE A 1 431 ? -16.431 -11.636 18.132 1.00 97.50 431 PHE A C 1
ATOM 3366 O O . PHE A 1 431 ? -16.778 -12.205 17.098 1.00 97.50 431 PHE A O 1
ATOM 3373 N N . VAL A 1 432 ? -15.619 -10.579 18.132 1.00 97.12 432 VAL A N 1
ATOM 3374 C CA . VAL A 1 432 ? -15.039 -9.969 16.926 1.00 97.12 432 VAL A CA 1
ATOM 3375 C C . VAL A 1 432 ? -14.206 -10.989 16.147 1.00 97.12 432 VAL A C 1
ATOM 3377 O O . VAL A 1 432 ? -14.395 -11.140 14.939 1.00 97.12 432 VAL A O 1
ATOM 3380 N N . ALA A 1 433 ? -13.354 -11.762 16.831 1.00 96.00 433 ALA A N 1
ATOM 3381 C CA . ALA A 1 433 ? -12.582 -12.835 16.203 1.00 96.00 433 ALA A CA 1
ATOM 3382 C C . ALA A 1 433 ? -13.479 -13.940 15.620 1.00 96.00 433 ALA A C 1
ATOM 3384 O O . ALA A 1 433 ? -13.234 -14.411 14.50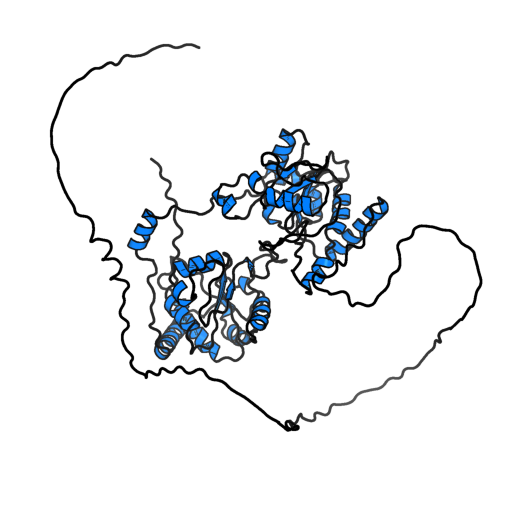9 1.00 96.00 433 ALA A O 1
ATOM 3385 N N . HIS A 1 434 ? -14.539 -14.336 16.333 1.00 96.56 434 HIS A N 1
ATOM 3386 C CA . HIS A 1 434 ? -15.499 -15.332 15.849 1.00 96.56 434 HIS A CA 1
ATOM 3387 C C . HIS A 1 434 ? -16.247 -14.859 14.594 1.00 96.56 434 HIS A C 1
ATOM 3389 O O . HIS A 1 434 ? -16.418 -15.632 13.651 1.00 96.56 434 HIS A O 1
ATOM 3395 N N . LYS A 1 435 ? -16.652 -13.585 14.568 1.00 96.25 435 LYS A N 1
ATOM 3396 C CA . LYS A 1 435 ? -17.277 -12.935 13.409 1.00 96.25 435 LYS A CA 1
ATOM 3397 C C . LYS A 1 435 ? -16.299 -12.626 12.278 1.00 96.25 435 LYS A C 1
ATOM 3399 O O . LYS A 1 435 ? -16.739 -12.337 11.173 1.00 96.25 435 LYS A O 1
ATOM 3404 N N . ARG A 1 436 ? -14.991 -12.737 12.538 1.00 95.56 436 ARG A N 1
ATOM 3405 C CA . ARG A 1 436 ? -13.900 -12.393 11.616 1.00 95.56 436 ARG A CA 1
ATOM 3406 C C . ARG A 1 436 ? -13.904 -10.926 11.183 1.00 95.56 436 ARG A C 1
ATOM 3408 O O . ARG A 1 436 ? -13.389 -10.602 10.119 1.00 95.56 436 ARG A O 1
ATOM 3415 N N . TRP A 1 437 ? -14.425 -10.035 12.024 1.00 95.94 437 TRP A N 1
ATOM 3416 C CA . TRP A 1 437 ? -14.438 -8.595 11.745 1.00 95.94 437 TRP A CA 1
ATOM 3417 C C . TRP A 1 437 ? -13.062 -7.941 11.868 1.00 95.94 437 TRP A C 1
ATOM 3419 O O . TRP A 1 437 ? -12.895 -6.797 11.479 1.00 95.94 437 TRP A O 1
ATOM 3429 N N . ASN A 1 438 ? -12.049 -8.667 12.340 1.00 92.81 438 ASN A N 1
ATOM 3430 C CA . ASN A 1 438 ? -10.650 -8.239 12.310 1.00 92.81 438 ASN A CA 1
ATOM 3431 C C . ASN A 1 438 ? -9.991 -8.358 10.921 1.00 92.81 438 ASN A C 1
ATOM 3433 O O . ASN A 1 438 ? -8.788 -8.122 1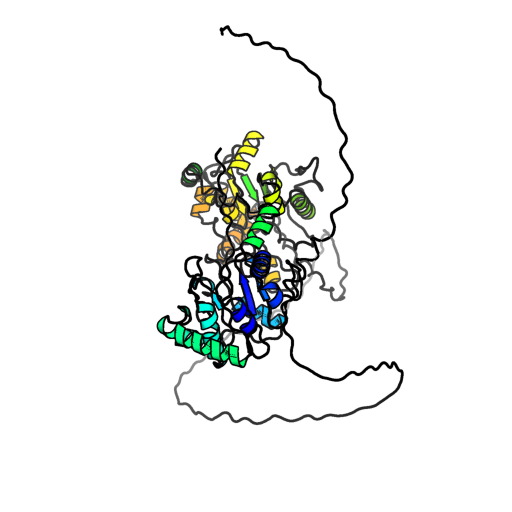0.771 1.00 92.81 438 ASN A O 1
ATOM 3437 N N . VAL A 1 439 ? -10.762 -8.752 9.909 1.00 90.25 439 VAL A N 1
ATOM 3438 C CA . VAL A 1 439 ? -10.396 -8.747 8.493 1.00 90.25 439 VAL A CA 1
ATOM 3439 C C . VAL A 1 439 ? -11.333 -7.778 7.785 1.00 90.25 439 VAL A C 1
ATOM 3441 O O . VAL A 1 439 ? -12.516 -7.746 8.102 1.00 90.25 439 VAL A O 1
ATOM 3444 N N . VAL A 1 440 ? -10.799 -6.991 6.847 1.00 87.88 440 VAL A N 1
ATOM 3445 C CA . VAL A 1 440 ? -11.591 -6.015 6.089 1.00 87.88 440 VAL A CA 1
ATOM 3446 C C . VAL A 1 440 ? -12.712 -6.758 5.353 1.00 87.88 440 VAL A C 1
ATOM 3448 O O . VAL A 1 440 ? -12.402 -7.639 4.543 1.00 87.88 440 VAL A O 1
ATOM 3451 N N . PRO A 1 441 ? -13.988 -6.450 5.636 1.00 84.38 441 PRO A N 1
ATOM 3452 C CA . PRO A 1 441 ? -15.104 -7.117 4.992 1.00 84.38 441 PRO A CA 1
ATOM 3453 C C . PRO A 1 441 ? -15.255 -6.622 3.551 1.00 84.38 441 PRO A C 1
ATOM 3455 O O . PRO A 1 441 ? -15.020 -5.454 3.230 1.00 84.38 441 PRO A O 1
ATOM 3458 N N . THR A 1 442 ? -15.669 -7.515 2.662 1.00 83.81 442 THR A N 1
ATOM 3459 C CA . THR A 1 442 ? -16.063 -7.157 1.300 1.00 83.81 442 THR A CA 1
ATOM 3460 C C . THR A 1 442 ? -17.368 -6.363 1.305 1.00 83.81 442 THR A C 1
ATOM 3462 O O . THR A 1 442 ? -18.147 -6.377 2.257 1.00 83.81 442 THR A O 1
ATOM 3465 N N . ARG A 1 443 ? -17.653 -5.682 0.193 1.00 76.75 443 ARG A N 1
ATOM 3466 C CA . ARG A 1 443 ? -18.887 -4.901 0.043 1.00 76.75 443 ARG A CA 1
ATOM 3467 C C . ARG A 1 443 ? -20.156 -5.743 0.217 1.00 76.75 443 ARG A C 1
ATOM 3469 O O . ARG A 1 443 ? -21.139 -5.254 0.766 1.00 76.75 443 ARG A O 1
ATOM 3476 N N . ASP A 1 444 ? -20.132 -6.977 -0.272 1.00 80.94 444 ASP A N 1
ATOM 3477 C CA . ASP A 1 444 ? -21.273 -7.884 -0.163 1.00 80.94 444 ASP A CA 1
ATOM 3478 C C . ASP A 1 444 ? -21.441 -8.369 1.283 1.00 80.94 444 ASP A C 1
ATOM 3480 O O . ASP A 1 444 ? -22.568 -8.485 1.757 1.00 80.94 444 ASP A O 1
ATOM 3484 N N . GLU A 1 445 ? -20.332 -8.552 2.008 1.00 84.81 445 GLU A N 1
ATOM 3485 C CA . GLU A 1 445 ? -20.321 -8.931 3.425 1.00 84.81 445 GLU A CA 1
ATOM 3486 C C . GLU A 1 445 ? -20.782 -7.822 4.375 1.00 84.81 445 GLU A C 1
ATOM 3488 O O . GLU A 1 445 ? -21.100 -8.156 5.501 1.00 84.81 445 GLU A O 1
ATOM 3493 N N . ILE A 1 446 ? -20.821 -6.542 3.973 1.00 89.12 446 ILE A N 1
ATOM 3494 C CA . ILE A 1 446 ? -21.345 -5.446 4.824 1.00 89.12 446 ILE A CA 1
ATOM 3495 C C . ILE A 1 446 ? -22.778 -5.034 4.476 1.00 89.12 446 ILE A C 1
ATOM 3497 O O . ILE A 1 446 ? -23.349 -4.148 5.117 1.00 89.12 446 ILE A O 1
ATOM 3501 N N . ALA A 1 447 ? -23.360 -5.592 3.411 1.00 89.44 447 ALA A N 1
ATOM 3502 C CA . ALA A 1 447 ? -24.645 -5.129 2.898 1.00 89.44 447 ALA A CA 1
ATOM 3503 C C . ALA A 1 447 ? -25.805 -5.427 3.862 1.00 89.44 447 ALA A C 1
ATOM 3505 O O . ALA A 1 447 ? -26.725 -4.606 3.978 1.00 89.44 447 ALA A O 1
ATOM 3506 N N . ASP A 1 448 ? -25.759 -6.573 4.542 1.00 91.31 448 ASP A N 1
ATOM 3507 C CA . ASP A 1 448 ? -26.781 -6.999 5.497 1.00 91.31 448 ASP A CA 1
ATOM 3508 C C . ASP A 1 448 ? -26.675 -6.206 6.805 1.00 91.31 448 ASP A C 1
ATOM 3510 O O . ASP A 1 448 ? -27.672 -5.614 7.233 1.00 91.31 448 ASP A O 1
ATOM 3514 N N . GLU A 1 449 ? -25.467 -6.073 7.352 1.00 94.19 449 GLU A N 1
ATOM 3515 C CA . GLU A 1 449 ? -25.135 -5.255 8.523 1.00 94.19 449 GLU A CA 1
ATOM 3516 C C . GLU A 1 449 ? -25.539 -3.798 8.289 1.00 94.19 449 GLU A C 1
ATOM 3518 O O . GLU A 1 449 ? -26.166 -3.172 9.140 1.00 94.19 449 GLU A O 1
ATOM 3523 N N . ARG A 1 450 ? -25.272 -3.245 7.098 1.00 93.62 450 ARG A N 1
ATOM 3524 C CA . ARG A 1 450 ? -25.724 -1.894 6.732 1.00 93.62 450 ARG A CA 1
ATOM 3525 C C . ARG A 1 450 ? -27.239 -1.768 6.817 1.00 93.62 450 ARG A C 1
ATOM 3527 O O . ARG A 1 450 ? -27.757 -0.781 7.342 1.00 93.62 450 ARG A O 1
ATOM 3534 N N . ASN A 1 451 ? -27.966 -2.715 6.225 1.00 93.06 451 ASN A N 1
ATOM 3535 C CA . ASN A 1 451 ? -29.426 -2.661 6.213 1.00 93.06 451 ASN A CA 1
ATOM 3536 C C . ASN A 1 451 ? -29.982 -2.724 7.638 1.00 93.06 451 ASN A C 1
ATOM 3538 O O . ASN A 1 451 ? -30.954 -2.024 7.934 1.00 93.06 451 ASN A O 1
ATOM 3542 N N . GLU A 1 452 ? -29.368 -3.530 8.503 1.00 95.81 452 GLU A N 1
ATOM 3543 C CA . GLU A 1 452 ? -29.769 -3.641 9.899 1.00 95.81 452 GLU A CA 1
ATOM 3544 C C . GLU A 1 452 ? -29.382 -2.411 10.722 1.00 95.81 452 GLU A C 1
ATOM 3546 O O . GLU A 1 452 ? -30.224 -1.883 11.445 1.00 95.81 452 GLU A O 1
ATOM 3551 N N . GLY A 1 453 ? -28.203 -1.833 10.499 1.00 94.31 453 GLY A N 1
ATOM 3552 C CA . GLY A 1 453 ? -27.795 -0.574 11.117 1.00 94.31 453 GLY A CA 1
ATOM 3553 C C . GLY A 1 453 ? -28.762 0.566 10.797 1.00 94.31 453 GLY A C 1
ATOM 3554 O O . GLY A 1 453 ? -29.200 1.291 11.690 1.00 94.31 453 GLY A O 1
ATOM 3555 N N . VAL A 1 454 ? -29.230 0.661 9.547 1.00 92.19 454 VAL A N 1
ATOM 3556 C CA . VAL A 1 454 ? -30.293 1.611 9.166 1.00 92.19 454 VAL A CA 1
ATOM 3557 C C . VAL A 1 454 ? -31.609 1.325 9.902 1.00 92.19 454 VAL A C 1
ATOM 3559 O O . VAL A 1 454 ? -32.332 2.267 10.244 1.00 92.19 454 VAL A O 1
ATOM 3562 N N . ARG A 1 455 ? -31.965 0.055 10.144 1.00 94.69 455 ARG A N 1
ATOM 3563 C CA . ARG A 1 455 ? -33.158 -0.286 10.940 1.00 94.69 455 ARG A CA 1
ATOM 3564 C C . ARG A 1 455 ? -32.991 0.112 12.401 1.00 94.69 455 ARG A C 1
ATOM 3566 O O . ARG A 1 455 ? -33.938 0.670 12.952 1.00 94.69 455 ARG A O 1
ATOM 3573 N N . ILE A 1 456 ? -31.822 -0.125 12.990 1.00 95.00 456 ILE A N 1
ATOM 3574 C CA . ILE A 1 456 ? -31.479 0.259 14.364 1.00 95.00 456 ILE A CA 1
ATOM 3575 C C . ILE A 1 456 ? -31.588 1.778 14.534 1.00 95.00 456 ILE A C 1
ATOM 3577 O O . ILE A 1 456 ? -32.339 2.237 15.391 1.00 95.00 456 ILE A O 1
ATOM 3581 N N . LEU A 1 457 ? -30.959 2.563 13.652 1.00 90.75 457 LEU A N 1
ATOM 3582 C CA . LEU A 1 457 ? -31.043 4.029 13.696 1.00 90.75 457 LEU A CA 1
ATOM 3583 C C . LEU A 1 457 ? -32.494 4.519 13.590 1.00 90.75 457 LEU A C 1
ATOM 3585 O O . LEU A 1 457 ? -32.941 5.329 14.401 1.00 90.75 457 LEU A O 1
ATOM 3589 N N . LYS A 1 458 ? -33.277 3.966 12.651 1.00 91.38 458 LYS A N 1
ATOM 3590 C CA . LYS A 1 458 ? -34.705 4.305 12.501 1.00 91.38 458 LYS A CA 1
ATOM 3591 C C . LYS A 1 458 ? -35.537 3.928 13.725 1.00 91.38 458 LYS A C 1
ATOM 3593 O O . LYS A 1 458 ? -36.419 4.696 14.107 1.00 91.38 458 LYS A O 1
ATOM 3598 N N . ARG A 1 459 ? -35.289 2.754 14.314 1.00 94.62 459 ARG A N 1
ATOM 3599 C CA . ARG A 1 459 ? -35.944 2.280 15.544 1.00 94.62 459 ARG A CA 1
ATOM 3600 C C . ARG A 1 459 ? -35.683 3.245 16.697 1.00 94.62 459 ARG A C 1
ATOM 3602 O O . ARG A 1 459 ? -36.609 3.548 17.445 1.00 94.62 459 ARG A O 1
ATOM 3609 N N . ASP A 1 460 ? -34.459 3.754 16.784 1.00 92.00 460 ASP A N 1
ATOM 3610 C CA . ASP A 1 460 ? -34.006 4.612 17.879 1.00 92.00 460 ASP A CA 1
ATOM 3611 C C . ASP A 1 460 ? -34.269 6.107 17.603 1.00 92.00 460 ASP A C 1
ATOM 3613 O O . ASP A 1 460 ? -33.911 6.972 18.401 1.00 92.00 460 ASP A O 1
ATOM 3617 N N . GLY A 1 461 ? -34.956 6.420 16.497 1.00 90.81 461 GLY A N 1
ATOM 3618 C CA . GLY A 1 461 ? -35.351 7.779 16.130 1.00 90.81 461 GLY A CA 1
ATOM 3619 C C . GLY A 1 461 ? -34.196 8.653 15.641 1.00 90.81 461 GLY A C 1
ATOM 3620 O O . GLY A 1 461 ? -34.362 9.870 15.562 1.00 90.81 461 GLY A O 1
ATOM 3621 N N . VAL A 1 462 ? -33.052 8.055 15.302 1.00 85.69 462 VAL A N 1
ATOM 3622 C CA . VAL A 1 462 ? -31.915 8.754 14.703 1.00 85.69 462 VAL A CA 1
ATOM 3623 C C . VAL A 1 462 ? -32.192 8.910 13.204 1.00 85.69 462 VAL A C 1
ATOM 3625 O O . VAL A 1 462 ? -32.341 7.903 12.500 1.00 85.69 462 VAL A O 1
ATOM 3628 N N . PRO A 1 463 ? -32.325 10.146 12.690 1.00 81.69 463 PRO A N 1
ATOM 3629 C CA . PRO A 1 463 ? -32.559 10.357 11.273 1.00 81.69 463 PRO A CA 1
ATOM 3630 C C . PRO A 1 463 ? -31.343 9.870 10.483 1.00 81.69 463 PRO A C 1
ATOM 3632 O O . PRO A 1 463 ? -30.226 10.323 10.695 1.00 81.69 463 PRO A O 1
ATOM 3635 N N . VAL A 1 464 ? -31.576 8.949 9.550 1.00 80.31 464 VAL A N 1
ATOM 3636 C CA . VAL A 1 464 ? -30.606 8.640 8.498 1.00 80.31 464 VAL A CA 1
ATOM 3637 C C . VAL A 1 464 ? -30.918 9.597 7.365 1.00 80.31 464 VAL A C 1
ATOM 3639 O O . VAL A 1 464 ? -31.851 9.364 6.586 1.00 80.31 464 VAL A O 1
ATOM 3642 N N . GLU A 1 465 ? -30.215 10.723 7.333 1.00 70.50 465 GLU A N 1
ATOM 3643 C CA . GLU A 1 465 ? -30.299 11.618 6.190 1.00 70.50 465 GLU A CA 1
ATOM 3644 C C . GLU A 1 465 ? -29.805 10.870 4.947 1.00 70.50 465 GLU A C 1
ATOM 3646 O O . GLU A 1 465 ? -28.932 10.004 5.020 1.00 70.50 465 GLU A O 1
ATOM 3651 N N . ALA A 1 466 ? -30.402 11.149 3.788 1.00 54.53 466 ALA A N 1
ATOM 3652 C CA . ALA A 1 466 ? -29.780 10.744 2.538 1.00 54.53 466 ALA A CA 1
ATOM 3653 C C . ALA A 1 466 ? -28.537 11.623 2.393 1.00 54.53 466 ALA A C 1
ATOM 3655 O O . ALA A 1 466 ? -28.649 12.728 1.861 1.00 54.53 466 ALA A O 1
ATOM 3656 N N . GLU A 1 467 ? -27.414 11.171 2.958 1.00 47.97 467 GLU A N 1
ATOM 3657 C CA . GLU A 1 467 ? -26.145 11.891 2.937 1.00 47.97 467 GLU A CA 1
ATOM 3658 C C . GLU A 1 467 ? -25.893 12.454 1.541 1.00 47.97 467 GLU A C 1
ATOM 3660 O O . GLU A 1 467 ? -26.153 11.820 0.507 1.00 47.97 467 GLU A O 1
ATOM 3665 N N . GLY A 1 468 ? -25.496 13.722 1.542 1.00 42.09 468 GLY A N 1
ATOM 3666 C CA . GLY A 1 468 ? -25.493 14.578 0.382 1.00 42.09 468 GLY A CA 1
ATOM 3667 C C . GLY A 1 468 ? -24.856 13.917 -0.832 1.00 42.09 468 GLY A C 1
ATOM 3668 O O . GLY A 1 468 ? -23.655 13.669 -0.892 1.00 42.09 468 GLY A O 1
ATOM 3669 N N . ARG A 1 469 ? -25.634 13.862 -1.915 1.00 41.66 469 ARG A N 1
ATOM 3670 C CA . ARG A 1 469 ? -25.094 14.231 -3.227 1.00 41.66 469 ARG A CA 1
ATOM 3671 C C . ARG A 1 469 ? -24.681 15.703 -3.155 1.00 41.66 469 ARG A C 1
ATOM 3673 O O . ARG A 1 469 ? -25.355 16.568 -3.718 1.00 41.66 469 ARG A O 1
ATOM 3680 N N . GLY A 1 470 ? -23.627 15.998 -2.396 1.00 41.38 470 GLY A N 1
ATOM 3681 C CA . GLY A 1 470 ? -22.959 17.283 -2.444 1.00 41.38 470 GLY A CA 1
ATOM 3682 C C . GLY A 1 470 ? -22.641 17.566 -3.905 1.00 41.38 470 GLY A C 1
ATOM 3683 O O . GLY A 1 470 ? -22.215 16.677 -4.647 1.00 41.38 470 GLY A O 1
ATOM 3684 N N . VAL A 1 471 ? -22.953 18.775 -4.363 1.00 35.78 471 VAL A N 1
ATOM 3685 C CA . VAL A 1 471 ? -22.651 19.182 -5.735 1.00 35.78 471 VAL A CA 1
ATOM 3686 C C . VAL A 1 471 ? -21.152 18.982 -5.940 1.00 35.78 471 VAL A C 1
ATOM 3688 O O . VAL A 1 471 ? -20.362 19.525 -5.172 1.00 35.78 471 VAL A O 1
ATOM 3691 N N . ILE A 1 472 ? -20.768 18.195 -6.952 1.00 39.88 472 ILE A N 1
ATOM 3692 C CA . ILE A 1 472 ? -19.365 18.005 -7.341 1.00 39.88 472 ILE A CA 1
ATOM 3693 C C . ILE A 1 472 ? -18.719 19.397 -7.416 1.00 39.88 472 ILE A C 1
ATOM 3695 O O . ILE A 1 472 ? -19.236 20.239 -8.161 1.00 39.88 472 ILE A O 1
ATOM 3699 N N . PRO A 1 473 ? -17.626 19.674 -6.686 1.00 35.38 473 PRO A N 1
ATOM 3700 C CA . PRO A 1 473 ? -16.902 20.929 -6.831 1.00 35.38 473 PRO A CA 1
ATOM 3701 C C . PRO A 1 473 ? -16.557 21.155 -8.313 1.00 35.38 473 PRO A C 1
ATOM 3703 O O . PRO A 1 473 ? -15.850 20.358 -8.922 1.00 35.38 473 PRO A O 1
ATOM 3706 N N . GLY A 1 474 ? -17.134 22.197 -8.925 1.00 38.66 474 GLY A N 1
ATOM 3707 C CA . GLY A 1 474 ? -16.985 22.505 -10.357 1.00 38.66 474 GLY A CA 1
ATOM 3708 C C . GLY A 1 474 ? -18.187 22.174 -11.254 1.00 38.66 474 GLY A C 1
ATOM 3709 O O . GLY A 1 474 ? -18.233 22.644 -12.393 1.00 38.66 474 GLY A O 1
ATOM 3710 N N . ALA A 1 475 ? -19.208 21.461 -10.766 1.00 36.09 475 ALA A N 1
ATOM 3711 C CA . ALA A 1 475 ? -20.476 21.331 -11.482 1.00 36.09 475 ALA A CA 1
ATOM 3712 C C . ALA A 1 475 ? -21.253 22.653 -11.379 1.00 36.09 475 ALA A C 1
ATOM 3714 O O . ALA A 1 475 ? -21.999 22.905 -10.431 1.00 36.09 475 ALA A O 1
ATOM 3715 N N . THR A 1 476 ? -21.060 23.536 -12.360 1.00 34.75 476 THR A N 1
ATOM 3716 C CA . THR A 1 476 ? -21.903 24.723 -12.497 1.00 34.75 476 THR A CA 1
ATOM 3717 C C . THR A 1 476 ? -23.339 24.269 -12.711 1.00 34.75 476 THR A C 1
ATOM 3719 O O . THR A 1 476 ? -23.678 23.610 -13.692 1.00 34.75 476 THR A O 1
ATOM 3722 N N . ARG A 1 477 ? -24.196 24.612 -11.747 1.00 37.94 477 ARG A N 1
ATOM 3723 C CA . ARG A 1 477 ? -25.639 24.414 -11.835 1.00 37.94 477 ARG A CA 1
ATOM 3724 C C . ARG A 1 477 ? -26.105 25.056 -13.141 1.00 37.94 477 ARG A C 1
ATOM 3726 O O . ARG A 1 477 ? -25.947 26.267 -13.318 1.00 37.94 477 ARG A O 1
ATOM 3733 N N . SER A 1 478 ? -26.643 24.258 -14.062 1.00 36.81 478 SER A N 1
ATOM 3734 C CA . SER A 1 478 ? -27.312 24.803 -15.236 1.00 36.81 478 SER A CA 1
ATOM 3735 C C . SER A 1 478 ? -28.369 25.783 -14.731 1.00 36.81 478 SER A C 1
ATOM 3737 O O . SER A 1 478 ? -29.179 25.460 -13.860 1.00 36.81 478 SER A O 1
ATOM 3739 N N . LYS A 1 479 ? -28.296 27.030 -15.204 1.00 41.25 479 LYS A N 1
ATOM 3740 C CA . LYS A 1 479 ? -29.268 28.083 -14.899 1.00 41.25 479 LYS A CA 1
ATOM 3741 C C . LYS A 1 479 ? -30.605 27.733 -15.563 1.00 41.25 479 LYS A C 1
ATOM 3743 O O . LYS A 1 479 ? -30.970 28.318 -16.573 1.00 41.25 479 LYS A O 1
ATOM 3748 N N . GLY A 1 480 ? -31.309 26.752 -15.016 1.00 36.00 480 GLY A N 1
ATOM 3749 C CA . GLY A 1 480 ? -32.738 26.545 -15.198 1.00 36.00 480 GLY A CA 1
ATOM 3750 C C . GLY A 1 480 ? -33.389 26.901 -13.872 1.00 36.00 480 GLY A C 1
ATOM 3751 O O . GLY A 1 480 ? -33.119 26.244 -12.869 1.00 36.00 480 GLY A O 1
ATOM 3752 N N . GLY A 1 481 ? -34.115 28.016 -13.842 1.00 42.84 481 GLY A N 1
ATOM 3753 C CA . GLY A 1 481 ? -34.733 28.539 -12.631 1.00 42.84 481 GLY A CA 1
ATOM 3754 C C . GLY A 1 481 ? -35.710 27.549 -12.008 1.00 42.84 481 GLY A C 1
ATOM 3755 O O . GLY A 1 481 ? -36.357 26.800 -12.721 1.00 42.84 481 GLY A O 1
ATOM 3756 N N . ASP A 1 482 ? -35.787 27.574 -10.679 1.00 35.81 482 ASP A N 1
ATOM 3757 C CA . ASP A 1 482 ? -37.069 27.566 -9.980 1.00 35.81 482 ASP A CA 1
ATOM 3758 C C . ASP A 1 482 ? -36.879 28.025 -8.529 1.00 35.81 482 ASP A C 1
ATOM 3760 O O . ASP A 1 482 ? -36.357 27.342 -7.647 1.00 35.81 482 ASP A O 1
ATOM 3764 N N . THR A 1 483 ? -37.286 29.271 -8.315 1.00 40.16 483 THR A N 1
ATOM 3765 C CA . THR A 1 483 ? -37.851 29.801 -7.079 1.00 40.16 483 THR A CA 1
ATOM 3766 C C . THR A 1 483 ? -39.068 28.977 -6.673 1.00 40.16 483 THR A C 1
ATOM 3768 O O . THR A 1 483 ? -40.065 29.098 -7.356 1.00 40.16 483 THR A O 1
ATOM 3771 N N . TYR A 1 484 ? -38.992 28.198 -5.589 1.00 33.38 484 TYR A N 1
ATOM 3772 C CA . TYR A 1 484 ? -40.059 27.780 -4.646 1.00 33.38 484 TYR A CA 1
ATOM 3773 C C . TYR A 1 484 ? -39.390 26.755 -3.703 1.00 33.38 484 TYR A C 1
ATOM 3775 O O . TYR A 1 484 ? -38.764 25.820 -4.172 1.00 33.38 484 TYR A O 1
ATOM 3783 N N . GLY A 1 485 ? -39.394 26.800 -2.375 1.00 30.89 485 GLY A N 1
ATOM 3784 C CA . GLY A 1 485 ? -40.082 27.598 -1.375 1.00 30.89 485 GLY A CA 1
ATOM 3785 C C . GLY A 1 485 ? -40.119 26.734 -0.106 1.00 30.89 485 GLY A C 1
ATOM 3786 O O . GLY A 1 485 ? -40.710 25.660 -0.112 1.00 30.89 485 GLY A O 1
ATOM 3787 N N . ARG A 1 486 ? -39.463 27.173 0.978 1.00 33.75 486 ARG A N 1
ATOM 3788 C CA . ARG A 1 486 ? -39.709 26.658 2.336 1.00 33.75 486 ARG A CA 1
ATOM 3789 C C . ARG A 1 486 ? -41.158 26.974 2.703 1.00 33.75 486 ARG A C 1
ATOM 3791 O O . ARG A 1 486 ? -41.527 28.142 2.603 1.00 33.75 486 ARG A O 1
ATOM 3798 N N . THR A 1 487 ? -41.941 26.025 3.221 1.00 31.23 487 THR A N 1
ATOM 3799 C CA . THR A 1 487 ? -42.946 26.353 4.254 1.00 31.23 487 THR A CA 1
ATOM 3800 C C . THR A 1 487 ? -43.504 25.136 4.985 1.00 31.23 487 THR A C 1
ATOM 3802 O O . THR A 1 487 ? -43.894 24.139 4.387 1.00 31.23 487 THR A O 1
ATOM 3805 N N . ALA A 1 488 ? -43.598 25.292 6.305 1.00 31.02 488 ALA A N 1
ATOM 3806 C CA . ALA A 1 488 ? -44.442 24.516 7.193 1.00 31.02 488 ALA A CA 1
ATOM 3807 C C . ALA A 1 488 ? -45.927 24.928 7.064 1.00 31.02 488 ALA A C 1
ATOM 3809 O O . ALA A 1 488 ? -46.239 26.099 6.864 1.00 31.02 488 ALA A O 1
ATOM 3810 N N . GLY A 1 489 ? -46.804 23.932 7.226 1.00 34.19 489 GLY A N 1
ATOM 3811 C CA . GLY A 1 489 ? -48.184 23.958 7.734 1.00 34.19 489 GLY A CA 1
ATOM 3812 C C . GLY A 1 489 ? -49.149 25.103 7.390 1.00 34.19 489 GLY A C 1
ATOM 3813 O O . GLY A 1 489 ? -49.125 26.149 8.032 1.00 34.19 489 GLY A O 1
ATOM 3814 N N . ARG A 1 490 ? -50.176 24.801 6.576 1.00 26.05 490 ARG A N 1
ATOM 3815 C CA . ARG A 1 490 ? -51.564 25.226 6.857 1.00 26.05 490 ARG A CA 1
ATOM 3816 C C . ARG A 1 490 ? -52.609 24.370 6.126 1.00 26.05 490 ARG A C 1
ATOM 3818 O O . ARG A 1 490 ? -52.384 23.871 5.032 1.00 26.05 490 ARG A O 1
ATOM 3825 N N . THR A 1 491 ? -53.742 24.194 6.792 1.00 30.83 491 THR A N 1
ATOM 3826 C CA . THR A 1 491 ? -54.877 23.300 6.525 1.00 30.83 491 THR A CA 1
ATOM 3827 C C . THR A 1 491 ? -55.793 23.732 5.359 1.00 30.83 491 THR A C 1
ATOM 3829 O O . THR A 1 491 ? -56.189 24.888 5.296 1.00 30.83 491 THR A O 1
ATOM 3832 N N . MET A 1 492 ? -56.136 22.747 4.506 1.00 30.97 492 MET A N 1
ATOM 3833 C CA . MET A 1 492 ? -57.341 22.454 3.674 1.00 30.97 492 MET A CA 1
ATOM 3834 C C . MET A 1 492 ? -58.412 23.544 3.384 1.00 30.97 492 MET A C 1
ATOM 3836 O O . MET A 1 492 ? -58.824 24.262 4.292 1.00 30.97 492 MET A O 1
ATOM 3840 N N . PRO A 1 493 ? -59.014 23.552 2.164 1.00 31.28 493 PRO A N 1
ATOM 3841 C CA . PRO A 1 493 ? -60.205 22.714 1.919 1.00 31.28 493 PRO A CA 1
ATOM 3842 C C . PRO A 1 493 ? -60.277 21.964 0.563 1.00 31.28 493 PRO A C 1
ATOM 3844 O O . PRO A 1 493 ? -59.510 22.178 -0.366 1.00 31.28 493 PRO A O 1
ATOM 3847 N N . ARG A 1 494 ? -61.240 21.033 0.537 1.00 29.05 494 ARG A N 1
ATOM 3848 C CA . ARG A 1 494 ? -61.538 19.892 -0.357 1.00 29.05 494 ARG A CA 1
ATOM 3849 C C . ARG A 1 494 ? -62.184 20.209 -1.737 1.00 29.05 494 ARG A C 1
ATOM 3851 O O . ARG A 1 494 ? -63.119 20.996 -1.762 1.00 29.05 494 ARG A O 1
ATOM 3858 N N . ILE A 1 495 ? -61.851 19.345 -2.732 1.00 25.41 495 ILE A N 1
ATOM 3859 C CA . ILE A 1 495 ? -62.708 18.655 -3.768 1.00 25.41 495 ILE A CA 1
ATOM 3860 C C . ILE A 1 495 ? -63.253 19.514 -4.954 1.00 25.41 495 ILE A C 1
ATOM 3862 O O . ILE A 1 495 ? -63.504 20.688 -4.707 1.00 25.41 495 ILE A O 1
ATOM 3866 N N . PRO A 1 496 ? -63.525 18.997 -6.203 1.00 39.12 496 PRO A N 1
ATOM 3867 C CA . PRO A 1 496 ? -63.552 17.599 -6.720 1.00 39.12 496 PRO A CA 1
ATOM 3868 C C . PRO A 1 496 ? -62.812 17.259 -8.053 1.00 39.12 496 PRO A C 1
ATOM 3870 O O . PRO A 1 496 ? -62.748 18.056 -8.976 1.00 39.12 496 PRO A O 1
ATOM 3873 N N . VAL A 1 497 ? -62.410 15.977 -8.146 1.00 31.08 497 VAL A N 1
ATOM 3874 C CA . VAL A 1 497 ? -62.682 14.944 -9.192 1.00 31.08 497 VAL A CA 1
ATOM 3875 C C . VAL A 1 497 ? -62.539 15.276 -10.693 1.00 31.08 497 VAL A C 1
ATOM 3877 O O . VAL A 1 497 ? -63.342 16.022 -11.240 1.00 31.08 497 VAL A O 1
ATOM 3880 N N . LEU A 1 498 ? -61.699 14.493 -11.397 1.00 29.61 498 LEU A N 1
ATOM 3881 C CA . LEU A 1 498 ? -62.100 13.767 -12.621 1.00 29.61 498 LEU A CA 1
ATOM 3882 C C . LEU A 1 498 ? -61.166 12.583 -12.944 1.00 29.61 498 LEU A C 1
ATOM 3884 O O . LEU A 1 498 ? -59.946 12.703 -12.952 1.00 29.61 498 LEU A O 1
ATOM 3888 N N . ASN A 1 499 ? -61.800 11.431 -13.174 1.00 30.75 499 ASN A N 1
ATOM 3889 C CA . ASN A 1 499 ? -61.227 10.132 -13.527 1.00 30.75 499 ASN A CA 1
ATOM 3890 C C . ASN A 1 499 ? -60.697 10.103 -14.969 1.00 30.75 499 ASN A C 1
ATOM 3892 O O . ASN A 1 499 ? -61.336 10.656 -15.860 1.00 30.75 499 ASN A O 1
ATOM 3896 N N . SER A 1 500 ? -59.667 9.294 -15.232 1.00 29.73 500 SER A N 1
ATOM 3897 C CA . SER A 1 500 ? -59.607 8.531 -16.485 1.00 29.73 500 SER A CA 1
ATOM 3898 C C . SER A 1 500 ? -58.838 7.226 -16.304 1.00 29.73 500 SER A C 1
ATOM 3900 O O . SER A 1 500 ? -57.703 7.194 -15.842 1.00 29.73 500 SER A O 1
ATOM 3902 N N . ILE A 1 501 ? -59.529 6.158 -16.678 1.00 32.78 501 ILE A N 1
ATOM 3903 C CA . ILE A 1 501 ? -59.149 4.749 -16.680 1.00 32.78 501 ILE A CA 1
ATOM 3904 C C . ILE A 1 501 ? -58.364 4.469 -17.967 1.00 32.78 501 ILE A C 1
ATOM 3906 O O . ILE A 1 501 ? -58.782 4.932 -19.026 1.00 32.78 501 ILE A O 1
ATOM 3910 N N . TYR A 1 502 ? -57.302 3.661 -17.911 1.00 29.92 502 TYR A N 1
ATOM 3911 C CA . TYR A 1 502 ? -56.916 2.842 -19.064 1.00 29.92 502 TYR A CA 1
ATOM 3912 C C . TYR A 1 502 ? -56.329 1.498 -18.617 1.00 29.92 502 TYR A C 1
ATOM 3914 O O . TYR A 1 502 ? -55.384 1.423 -17.834 1.00 29.92 502 TYR A O 1
ATOM 3922 N N . THR A 1 503 ? -56.975 0.446 -19.102 1.00 33.88 503 THR A N 1
ATOM 3923 C CA . THR A 1 503 ? -56.714 -0.988 -18.944 1.00 33.88 503 THR A CA 1
ATOM 3924 C C . THR A 1 503 ? -55.603 -1.471 -19.892 1.00 33.88 503 THR A C 1
ATOM 3926 O O . THR A 1 503 ? -55.461 -0.911 -20.980 1.00 33.88 503 THR A O 1
ATOM 3929 N N . PRO A 1 504 ? -54.855 -2.541 -19.553 1.00 39.59 504 PRO A N 1
ATOM 3930 C CA . PRO A 1 504 ? -53.941 -3.210 -20.478 1.00 39.59 504 PRO A CA 1
ATOM 3931 C C . PRO A 1 504 ? -54.611 -4.424 -21.154 1.00 39.59 504 PRO A C 1
ATOM 3933 O O . PRO A 1 504 ? -55.518 -5.016 -20.563 1.00 39.59 504 PRO A O 1
ATOM 3936 N N . PRO A 1 505 ? -54.148 -4.867 -22.338 1.00 43.47 505 PRO A N 1
ATOM 3937 C CA . PRO A 1 505 ? -54.532 -6.162 -22.876 1.00 43.47 505 PRO A CA 1
ATOM 3938 C C . PRO A 1 505 ? -53.445 -7.226 -22.650 1.00 43.47 505 PRO A C 1
ATOM 3940 O O . PRO A 1 505 ? -52.276 -7.055 -22.995 1.00 43.47 505 PRO A O 1
ATOM 3943 N N . SER A 1 506 ? -53.886 -8.356 -22.107 1.00 34.97 506 SER A N 1
ATOM 3944 C CA . SER A 1 506 ? -53.368 -9.703 -22.351 1.00 34.97 506 SER A CA 1
ATOM 3945 C C . SER A 1 506 ? -53.805 -10.177 -23.748 1.00 34.97 506 SER A C 1
ATOM 3947 O O . SER A 1 506 ? -54.914 -9.856 -24.165 1.00 34.97 506 SER A O 1
ATOM 3949 N N . ASP A 1 507 ? -53.017 -10.980 -24.470 1.00 33.03 507 ASP A N 1
ATOM 3950 C CA . ASP A 1 507 ? -53.048 -12.448 -24.343 1.00 33.03 507 ASP A CA 1
ATOM 3951 C C . ASP A 1 507 ? -52.356 -13.189 -25.518 1.00 33.03 507 ASP A C 1
ATOM 3953 O O . ASP A 1 507 ? -52.481 -12.823 -26.683 1.00 33.03 507 ASP A O 1
ATOM 3957 N N . SER A 1 508 ? -51.728 -14.313 -25.159 1.00 33.16 508 SER A N 1
ATOM 3958 C CA . SER A 1 508 ? -51.621 -15.603 -25.870 1.00 33.16 508 SER A CA 1
ATOM 3959 C C . SER A 1 508 ? -50.930 -15.801 -27.250 1.00 33.16 508 SER A C 1
ATOM 3961 O O . SER A 1 508 ? -51.326 -15.284 -28.286 1.00 33.16 508 SER A O 1
ATOM 3963 N N . SER A 1 509 ? -50.031 -16.807 -27.237 1.00 31.20 509 SER A N 1
ATOM 3964 C CA . SER A 1 509 ? -50.041 -18.012 -28.103 1.00 31.20 509 SER A CA 1
ATOM 3965 C C . SER A 1 509 ? -49.474 -17.962 -29.537 1.00 31.20 509 SER A C 1
ATOM 3967 O O . SER A 1 509 ? -50.156 -17.567 -30.473 1.00 31.20 509 SER A O 1
ATOM 3969 N N . THR A 1 510 ? -48.306 -18.582 -29.773 1.00 32.12 510 THR A N 1
ATOM 3970 C CA . THR A 1 510 ? -48.162 -19.933 -30.391 1.00 32.12 510 THR A CA 1
ATOM 3971 C C . THR A 1 510 ? -46.703 -20.248 -30.772 1.00 32.12 510 THR A C 1
ATOM 3973 O O . THR A 1 510 ? -45.954 -19.410 -31.257 1.00 32.12 510 THR A O 1
ATOM 3976 N N . ARG A 1 511 ? -46.319 -21.513 -30.565 1.00 34.00 511 ARG A N 1
ATOM 3977 C CA . ARG A 1 511 ? -45.128 -22.195 -31.114 1.00 34.00 511 ARG A CA 1
ATOM 3978 C C . ARG A 1 511 ? -45.442 -22.650 -32.556 1.00 34.00 511 ARG A C 1
ATOM 3980 O O . ARG A 1 511 ? -46.611 -22.933 -32.821 1.00 34.00 511 ARG A O 1
ATOM 3987 N N . PRO A 1 512 ? -44.448 -22.844 -33.446 1.00 44.94 512 PRO A N 1
ATOM 3988 C CA . PRO A 1 512 ? -43.927 -24.209 -33.594 1.00 44.94 512 PRO A CA 1
ATOM 3989 C C . PRO A 1 512 ? -42.426 -24.330 -33.942 1.00 44.94 512 PRO A C 1
ATOM 3991 O O . PRO A 1 512 ? -41.711 -23.374 -34.215 1.00 44.94 512 PRO A O 1
ATOM 3994 N N . SER A 1 513 ? -41.987 -25.583 -33.877 1.00 35.66 513 SER A N 1
ATOM 3995 C CA . SER A 1 513 ? -40.683 -26.197 -34.151 1.00 35.66 513 SER A CA 1
ATOM 3996 C C . SER A 1 513 ? -40.315 -26.354 -35.636 1.00 35.66 513 SER A C 1
ATOM 3998 O O . SER A 1 513 ? -41.208 -26.609 -36.438 1.00 35.66 513 SER A O 1
ATOM 4000 N N . SER A 1 514 ? -39.008 -26.377 -35.949 1.00 32.56 514 SER A N 1
ATOM 4001 C CA . SER A 1 514 ? -38.265 -27.292 -36.870 1.00 32.56 514 SER A CA 1
ATOM 4002 C C . SER A 1 514 ? -37.002 -26.576 -37.408 1.00 32.56 514 SER A C 1
ATOM 4004 O O . SER A 1 514 ? -37.057 -25.409 -37.764 1.00 32.56 514 SER A O 1
ATOM 4006 N N . SER A 1 515 ? -35.794 -27.075 -37.119 1.00 32.44 515 SER A N 1
ATOM 4007 C CA . SER A 1 515 ? -34.955 -28.016 -37.895 1.00 32.44 515 SER A CA 1
ATOM 4008 C C . SER A 1 515 ? -33.888 -27.338 -38.776 1.00 32.44 515 SER A C 1
ATOM 4010 O O . SER A 1 515 ? -34.213 -26.647 -39.730 1.00 32.44 515 SER A O 1
ATOM 4012 N N . ALA A 1 516 ? -32.625 -27.610 -38.421 1.00 32.59 516 ALA A N 1
ATOM 4013 C CA . ALA A 1 516 ? -31.406 -27.775 -39.228 1.00 32.59 516 ALA A CA 1
ATOM 4014 C C . ALA A 1 516 ? -31.327 -27.182 -40.650 1.00 32.59 516 ALA A C 1
ATOM 4016 O O . ALA A 1 516 ? -32.088 -27.593 -41.515 1.00 32.59 516 ALA A O 1
ATOM 4017 N N . THR A 1 517 ? -30.252 -26.439 -40.960 1.00 32.62 517 THR A N 1
ATOM 4018 C CA . THR A 1 517 ? -29.180 -26.896 -41.882 1.00 32.62 517 THR A CA 1
ATOM 4019 C C . THR A 1 517 ? -28.014 -25.903 -42.000 1.00 32.62 517 THR A C 1
ATOM 4021 O O . THR A 1 517 ? -28.214 -24.699 -42.041 1.00 32.62 517 THR A O 1
ATOM 4024 N N . ALA A 1 518 ? -26.814 -26.493 -42.053 1.00 31.50 518 ALA A N 1
ATOM 4025 C CA . ALA A 1 518 ? -25.649 -26.214 -42.902 1.00 31.50 518 ALA A CA 1
ATOM 4026 C C . ALA A 1 518 ? -25.194 -24.772 -43.203 1.00 31.50 518 ALA A C 1
ATOM 4028 O O . ALA A 1 518 ? -25.936 -23.912 -43.662 1.00 31.50 518 ALA A O 1
ATOM 4029 N N . GLY A 1 519 ? -23.884 -24.582 -43.023 1.00 31.81 519 GLY A N 1
ATOM 4030 C CA . GLY A 1 519 ? -23.167 -23.344 -43.270 1.00 31.81 519 GLY A CA 1
ATOM 4031 C C . GLY A 1 519 ? -22.968 -22.991 -44.736 1.00 31.81 519 GLY A C 1
ATOM 4032 O O . GLY A 1 519 ? -23.062 -23.833 -45.624 1.00 31.81 519 GLY A O 1
ATOM 4033 N N . VAL A 1 520 ? -22.590 -21.733 -44.942 1.00 31.91 520 VAL A N 1
ATOM 4034 C CA . VAL A 1 520 ? -21.889 -21.257 -46.131 1.00 31.91 520 VAL A CA 1
ATOM 4035 C C . VAL A 1 520 ? -20.919 -20.163 -45.682 1.00 31.91 520 VAL A C 1
ATOM 4037 O O . VAL A 1 520 ? -21.311 -19.112 -45.183 1.00 31.91 520 VAL A O 1
ATOM 4040 N N . THR A 1 521 ? -19.636 -20.459 -45.837 1.00 35.59 521 THR A N 1
ATOM 4041 C CA . THR A 1 521 ? -18.495 -19.545 -45.813 1.00 35.59 521 THR A CA 1
ATOM 4042 C C . THR A 1 521 ? -18.483 -18.702 -47.089 1.00 35.59 521 THR A C 1
ATOM 4044 O O . THR A 1 521 ? -18.536 -19.265 -48.178 1.00 35.59 521 THR A O 1
ATOM 4047 N N . VAL A 1 522 ? -18.335 -17.377 -46.978 1.00 33.53 522 VAL A N 1
ATOM 4048 C CA . VAL A 1 522 ? -17.922 -16.483 -48.083 1.00 33.53 522 VAL A CA 1
ATOM 4049 C C . VAL A 1 522 ? -17.010 -15.384 -47.504 1.00 33.53 522 VAL A C 1
ATOM 4051 O O . VAL A 1 522 ? -17.265 -14.936 -46.384 1.00 33.53 522 VAL A O 1
ATOM 4054 N N . PRO A 1 523 ? -15.913 -14.999 -48.189 1.00 41.53 523 PRO A N 1
ATOM 4055 C CA . PRO A 1 523 ? -14.777 -14.321 -47.571 1.00 41.53 523 PRO A CA 1
ATOM 4056 C C . PRO A 1 523 ? -14.915 -12.794 -47.511 1.00 41.53 523 PRO A C 1
ATOM 4058 O O . PRO A 1 523 ? -15.589 -12.167 -48.324 1.00 41.53 523 PRO A O 1
ATOM 4061 N N . LEU A 1 524 ? -14.186 -12.210 -46.558 1.00 33.38 524 LEU A N 1
ATOM 4062 C CA . LEU A 1 524 ? -13.906 -10.781 -46.442 1.00 33.38 524 LEU A CA 1
ATOM 4063 C C . LEU A 1 524 ? -13.024 -10.310 -47.607 1.00 33.38 524 LEU A C 1
ATOM 4065 O O . LEU A 1 524 ? -11.933 -10.841 -47.815 1.00 33.38 524 LEU A O 1
ATOM 4069 N N . THR A 1 525 ? -13.452 -9.258 -48.304 1.00 39.84 525 THR A N 1
ATOM 4070 C CA . THR A 1 525 ? -12.590 -8.472 -49.196 1.00 39.84 525 THR A CA 1
ATOM 4071 C C . THR A 1 525 ? -12.583 -7.006 -48.786 1.00 39.84 525 THR A C 1
ATOM 4073 O O . THR A 1 525 ? -13.629 -6.375 -48.650 1.00 39.84 525 THR A O 1
ATOM 4076 N N . HIS A 1 526 ? -11.366 -6.487 -48.625 1.00 34.94 526 HIS A N 1
ATOM 4077 C CA . HIS A 1 526 ? -11.002 -5.082 -48.483 1.00 34.94 526 HIS A CA 1
ATOM 4078 C C . HIS A 1 526 ? -11.416 -4.273 -49.722 1.00 34.94 526 HIS A C 1
ATOM 4080 O O . HIS A 1 526 ? -10.900 -4.534 -50.805 1.00 34.94 526 HIS A O 1
ATOM 4086 N N . ALA A 1 527 ? -12.257 -3.251 -49.552 1.00 30.58 527 ALA A N 1
ATOM 4087 C CA . ALA A 1 527 ? -12.289 -2.069 -50.418 1.00 30.58 527 ALA A CA 1
ATOM 4088 C C . ALA A 1 527 ? -13.180 -0.985 -49.792 1.00 30.58 527 ALA A C 1
ATOM 4090 O O . ALA A 1 527 ? -14.389 -1.172 -49.694 1.00 30.58 527 ALA A O 1
ATOM 4091 N N . ASN A 1 528 ? -12.570 0.122 -49.351 1.00 31.23 528 ASN A N 1
ATOM 4092 C CA . ASN A 1 528 ? -12.985 1.510 -49.627 1.00 31.23 528 ASN A CA 1
ATOM 4093 C C . ASN A 1 528 ? -12.360 2.475 -48.609 1.00 31.23 528 ASN A C 1
ATOM 4095 O O . ASN A 1 528 ? -12.971 2.888 -47.628 1.00 31.23 528 ASN A O 1
ATOM 4099 N N . LEU A 1 529 ? -11.116 2.856 -48.904 1.00 28.84 529 LEU A N 1
ATOM 4100 C CA . LEU A 1 529 ? -10.567 4.163 -48.564 1.00 28.84 529 LEU A CA 1
ATOM 4101 C C . LEU A 1 529 ? -10.796 5.094 -49.765 1.00 28.84 529 LEU A C 1
ATOM 4103 O O . LEU A 1 529 ? -10.704 4.650 -50.907 1.00 28.84 529 LEU A O 1
ATOM 4107 N N . ALA A 1 530 ? -10.993 6.377 -49.458 1.00 29.89 530 ALA A N 1
ATOM 4108 C CA . ALA A 1 530 ? -11.074 7.550 -50.336 1.00 29.89 530 ALA A CA 1
ATOM 4109 C C . ALA A 1 530 ? -12.478 8.000 -50.779 1.00 29.89 530 ALA A C 1
ATOM 4111 O O . ALA A 1 530 ? -13.027 7.543 -51.776 1.00 29.89 530 ALA A O 1
ATOM 4112 N N . SER A 1 531 ? -12.993 9.004 -50.062 1.00 29.95 531 SER A N 1
ATOM 4113 C CA . SER A 1 531 ? -13.589 10.258 -50.569 1.00 29.95 531 SER A CA 1
ATOM 4114 C C . SER A 1 531 ? -13.949 11.085 -49.325 1.00 29.95 531 SER A C 1
ATOM 4116 O O . SER A 1 531 ? -14.700 10.608 -48.487 1.00 29.95 531 SER A O 1
ATOM 4118 N N . ILE A 1 532 ? -13.347 12.246 -49.053 1.00 30.94 532 ILE A N 1
ATOM 4119 C CA . ILE A 1 532 ? -13.754 13.548 -49.605 1.00 30.94 532 ILE A CA 1
ATOM 4120 C C . ILE A 1 532 ? -12.569 14.545 -49.500 1.00 30.94 532 ILE A C 1
ATOM 4122 O O . ILE A 1 532 ? -11.998 14.742 -48.430 1.00 30.94 532 ILE A O 1
ATOM 4126 N N . ARG A 1 533 ? -12.221 15.163 -50.642 1.00 29.62 533 ARG A N 1
ATOM 4127 C CA . ARG A 1 533 ? -11.406 16.391 -50.819 1.00 29.62 533 ARG A CA 1
ATOM 4128 C C . ARG A 1 533 ? -12.132 17.597 -50.185 1.00 29.62 533 ARG A C 1
ATOM 4130 O O . ARG A 1 533 ? -13.351 17.646 -50.267 1.00 29.62 533 ARG A O 1
ATOM 4137 N N . ALA A 1 534 ? -11.458 18.497 -49.453 1.00 30.73 534 ALA A N 1
ATOM 4138 C CA . ALA A 1 534 ? -10.841 19.769 -49.913 1.00 30.73 534 ALA A CA 1
ATOM 4139 C C . ALA A 1 534 ? -11.811 20.644 -50.753 1.00 30.73 534 ALA A C 1
ATOM 4141 O O . ALA A 1 534 ? -12.448 20.113 -51.654 1.00 30.73 534 ALA A O 1
ATOM 4142 N N . VAL A 1 535 ? -12.017 21.958 -50.567 1.00 33.56 535 VAL A N 1
ATOM 4143 C CA . VAL A 1 535 ? -11.157 23.176 -50.437 1.00 33.56 535 VAL A CA 1
ATOM 4144 C C . VAL A 1 535 ? -12.147 24.372 -50.135 1.00 33.56 535 VAL A C 1
ATOM 4146 O O . VAL A 1 535 ? -13.334 24.065 -49.996 1.00 33.56 535 VAL A O 1
ATOM 4149 N N . PRO A 1 536 ? -11.872 25.705 -50.247 1.00 50.56 536 PRO A N 1
ATOM 4150 C CA . PRO A 1 536 ? -10.721 26.612 -49.982 1.00 50.56 536 PRO A CA 1
ATOM 4151 C C . PRO A 1 536 ? -11.036 27.806 -49.030 1.00 50.56 536 PRO A C 1
ATOM 4153 O O . PRO A 1 536 ? -12.195 28.091 -48.764 1.00 50.56 536 PRO A O 1
ATOM 4156 N N . VAL A 1 537 ? -10.050 28.440 -48.368 1.00 33.59 537 VAL A N 1
ATOM 4157 C CA . VAL A 1 537 ? -9.115 29.545 -48.768 1.00 33.59 537 VAL A CA 1
ATOM 4158 C C . VAL A 1 537 ? -9.746 30.942 -48.939 1.00 33.59 537 VAL A C 1
ATOM 4160 O O . VAL A 1 537 ? -10.608 31.141 -49.786 1.00 33.59 537 VAL A O 1
ATOM 4163 N N . GLY A 1 538 ? -9.174 31.910 -48.202 1.00 28.89 538 GLY A N 1
ATOM 4164 C CA . GLY A 1 538 ? -9.157 33.362 -48.460 1.00 28.89 538 GLY A CA 1
ATOM 4165 C C . GLY A 1 538 ? -8.752 34.141 -47.192 1.00 28.89 538 GLY A C 1
ATOM 4166 O O . GLY A 1 538 ? -9.576 34.244 -46.295 1.00 28.89 538 GLY A O 1
ATOM 4167 N N . THR A 1 539 ? -7.456 34.429 -46.952 1.00 31.97 539 THR A N 1
ATOM 4168 C CA . THR A 1 539 ? -6.732 35.715 -47.220 1.00 31.97 539 THR A CA 1
ATOM 4169 C C . THR A 1 539 ? -7.235 36.884 -46.348 1.00 31.97 539 THR A C 1
ATOM 4171 O O . THR A 1 539 ? -8.435 37.099 -46.311 1.00 31.97 539 THR A O 1
ATOM 4174 N N . GLN A 1 540 ? -6.440 37.722 -45.666 1.00 32.38 540 GLN A N 1
ATOM 4175 C CA . GLN A 1 540 ? -5.022 38.102 -45.778 1.00 32.38 540 GLN A CA 1
ATOM 4176 C C . GLN A 1 540 ? -4.637 39.056 -44.605 1.00 32.38 540 GLN A C 1
ATOM 4178 O O . GLN A 1 540 ? -5.537 39.510 -43.899 1.00 32.38 540 GLN A O 1
ATOM 4183 N N . THR A 1 541 ? -3.333 39.393 -44.526 1.00 31.78 541 THR A N 1
ATOM 4184 C CA . THR A 1 541 ? -2.676 40.628 -43.994 1.00 31.78 541 THR A CA 1
ATOM 4185 C C . THR A 1 541 ? -2.607 40.843 -42.472 1.00 31.78 541 THR A C 1
ATOM 4187 O O . THR A 1 541 ? -3.611 40.650 -41.799 1.00 31.78 541 THR A O 1
ATOM 4190 N N . ASP A 1 542 ? -1.509 41.273 -41.837 1.00 31.09 542 ASP A N 1
ATOM 4191 C CA . ASP A 1 542 ? -0.142 41.670 -42.240 1.00 31.09 542 ASP A CA 1
ATOM 4192 C C . ASP A 1 542 ? 0.772 41.663 -40.984 1.00 31.09 542 ASP A C 1
ATOM 4194 O O . ASP A 1 542 ? 0.240 41.722 -39.879 1.00 31.09 542 ASP A O 1
ATOM 4198 N N . GLU A 1 543 ? 2.098 41.595 -41.216 1.00 36.06 543 GLU A N 1
ATOM 4199 C CA . GLU A 1 543 ? 3.218 42.277 -40.505 1.00 36.06 543 GLU A CA 1
ATOM 4200 C C . GLU A 1 543 ? 3.356 42.094 -38.964 1.00 36.06 543 GLU A C 1
ATOM 4202 O O . GLU A 1 543 ? 2.394 42.148 -38.214 1.00 36.06 543 GLU A O 1
ATOM 4207 N N . GLU A 1 544 ? 4.514 41.816 -38.353 1.00 35.56 544 GLU A N 1
ATOM 4208 C CA . GLU A 1 544 ? 5.845 42.420 -38.505 1.00 35.56 544 GLU A CA 1
ATOM 4209 C C . GLU A 1 544 ? 6.892 41.584 -37.710 1.00 35.56 544 GLU A C 1
ATOM 4211 O O . GLU A 1 544 ? 6.583 41.039 -36.648 1.00 35.56 544 GLU A O 1
ATOM 4216 N N . ASP A 1 545 ? 8.091 41.461 -38.286 1.00 36.12 545 ASP A N 1
ATOM 4217 C CA . ASP A 1 545 ? 9.452 41.374 -37.722 1.00 36.12 545 ASP A CA 1
ATOM 4218 C C . ASP A 1 545 ? 9.712 40.903 -36.270 1.00 36.12 545 ASP A C 1
ATOM 4220 O O . ASP A 1 545 ? 9.295 41.525 -35.299 1.00 36.12 545 ASP A O 1
ATOM 4224 N N . ASP A 1 546 ? 10.596 39.902 -36.122 1.00 36.34 546 ASP A N 1
ATOM 4225 C CA . ASP A 1 546 ? 11.899 40.180 -35.493 1.00 36.34 546 ASP A CA 1
ATOM 4226 C C . ASP A 1 546 ? 12.957 39.113 -35.839 1.00 36.34 546 ASP A C 1
ATOM 4228 O O . ASP A 1 546 ? 12.800 37.905 -35.624 1.00 36.34 546 ASP A O 1
ATOM 4232 N N . ASP A 1 547 ? 14.059 39.609 -36.393 1.00 37.16 547 ASP A N 1
ATOM 4233 C CA . ASP A 1 547 ? 15.303 38.911 -36.676 1.00 37.16 547 ASP A CA 1
ATOM 4234 C C . ASP A 1 547 ? 16.034 38.541 -35.373 1.00 37.16 547 ASP A C 1
ATOM 4236 O O . ASP A 1 547 ? 16.303 39.405 -34.544 1.00 37.16 547 ASP A O 1
ATOM 4240 N N . ASN A 1 548 ? 16.548 37.309 -35.261 1.00 35.94 548 ASN A N 1
ATOM 4241 C CA . ASN A 1 548 ? 17.995 37.180 -35.057 1.00 35.94 548 ASN A CA 1
ATOM 4242 C C . ASN A 1 548 ? 18.545 35.787 -35.386 1.00 35.94 548 ASN A C 1
ATOM 4244 O O . ASN A 1 548 ? 18.265 34.782 -34.733 1.00 35.94 548 ASN A O 1
ATOM 4248 N N . ARG A 1 549 ? 19.426 35.794 -36.388 1.00 34.06 549 ARG A N 1
ATOM 4249 C CA . ARG A 1 549 ? 20.489 34.816 -36.649 1.00 34.06 549 ARG A CA 1
ATOM 4250 C C . ARG A 1 549 ? 21.373 34.696 -35.390 1.00 34.06 549 ARG A C 1
ATOM 4252 O O . ARG A 1 549 ? 21.583 35.682 -34.700 1.00 34.06 549 ARG A O 1
ATOM 4259 N N . THR A 1 550 ? 21.938 33.537 -35.067 1.00 34.84 550 THR A N 1
ATOM 4260 C CA . THR A 1 550 ? 23.219 33.143 -35.663 1.00 34.84 550 THR A CA 1
ATOM 4261 C C . THR A 1 550 ? 23.434 31.634 -35.769 1.00 34.84 550 THR A C 1
ATOM 4263 O O . THR A 1 550 ? 23.123 30.830 -34.900 1.00 34.84 550 THR A O 1
ATOM 4266 N N . ASP A 1 551 ? 24.035 31.332 -36.910 1.00 34.12 551 ASP A N 1
ATOM 4267 C CA . ASP A 1 551 ? 24.650 30.115 -37.406 1.00 34.12 551 ASP A CA 1
ATOM 4268 C C . ASP A 1 551 ? 25.944 29.768 -36.634 1.00 34.12 551 ASP A C 1
ATOM 4270 O O . ASP A 1 551 ? 26.673 30.670 -36.217 1.00 34.12 551 ASP A O 1
ATOM 4274 N N . THR A 1 552 ? 26.243 28.476 -36.457 1.00 33.72 552 THR A N 1
ATOM 4275 C CA . THR A 1 552 ? 27.608 27.909 -36.570 1.00 33.72 552 THR A CA 1
ATOM 4276 C C . THR A 1 552 ? 27.583 26.372 -36.546 1.00 33.72 552 THR A C 1
ATOM 4278 O O . THR A 1 552 ? 27.473 25.720 -35.515 1.00 33.72 552 THR A O 1
ATOM 4281 N N . THR A 1 553 ? 27.668 25.810 -37.750 1.00 34.62 553 THR A N 1
ATOM 4282 C CA . THR A 1 553 ? 28.499 24.675 -38.207 1.00 34.62 553 THR A CA 1
ATOM 4283 C C . THR A 1 553 ? 29.053 23.613 -37.231 1.00 34.62 553 THR A C 1
ATOM 4285 O O . THR A 1 553 ? 29.827 23.886 -36.320 1.00 34.62 553 THR A O 1
ATOM 4288 N N . ALA A 1 554 ? 28.785 22.365 -37.630 1.00 32.00 554 ALA A N 1
ATOM 4289 C CA . ALA A 1 554 ? 29.495 21.093 -37.443 1.00 32.00 554 ALA A CA 1
ATOM 4290 C C . ALA A 1 554 ? 31.000 21.099 -37.063 1.00 32.00 554 ALA A C 1
ATOM 4292 O O . ALA A 1 554 ? 31.796 21.771 -37.714 1.00 32.00 554 ALA A O 1
ATOM 4293 N N . SER A 1 555 ? 31.411 20.190 -36.155 1.00 31.05 555 SER A N 1
ATOM 4294 C CA . SER A 1 555 ? 32.270 18.993 -36.406 1.00 31.05 555 SER A CA 1
ATOM 4295 C C . SER A 1 555 ? 33.075 18.490 -35.174 1.00 31.05 555 SER A C 1
ATOM 4297 O O . SER A 1 555 ? 33.484 19.276 -34.331 1.00 31.05 555 SER A O 1
ATOM 4299 N N . SER A 1 556 ? 33.347 17.166 -35.157 1.00 30.44 556 SER A N 1
ATOM 4300 C CA . SER A 1 556 ? 34.279 16.373 -34.302 1.00 30.44 556 SER A CA 1
ATOM 4301 C C . SER A 1 556 ? 33.814 16.068 -32.862 1.00 30.44 556 SER A C 1
ATOM 4303 O O . SER A 1 556 ? 33.548 16.979 -32.097 1.00 30.44 556 SER A O 1
ATOM 4305 N N . VAL A 1 557 ? 33.573 14.832 -32.397 1.00 35.25 557 VAL A N 1
ATOM 4306 C CA . VAL A 1 557 ? 34.319 13.546 -32.402 1.00 35.25 557 VAL A CA 1
ATOM 4307 C C . VAL A 1 557 ? 35.665 13.610 -31.656 1.00 35.25 557 VAL A C 1
ATOM 4309 O O . VAL A 1 557 ? 36.584 14.296 -32.095 1.00 35.25 557 VAL A O 1
ATOM 4312 N N . ASN A 1 558 ? 35.741 12.783 -30.599 1.00 32.28 558 ASN A N 1
ATOM 4313 C CA . ASN A 1 558 ? 36.848 12.398 -29.700 1.00 32.28 558 ASN A CA 1
ATOM 4314 C C . ASN A 1 558 ? 37.111 13.257 -28.451 1.00 32.28 558 ASN A C 1
ATOM 4316 O O . ASN A 1 558 ? 37.541 14.400 -28.551 1.00 32.28 558 ASN A O 1
ATOM 4320 N N . GLY A 1 559 ? 36.990 12.624 -27.273 1.00 28.86 559 GLY A N 1
ATOM 4321 C CA . GLY A 1 559 ? 37.647 13.089 -26.049 1.00 28.86 559 GLY A CA 1
ATOM 4322 C C . GLY A 1 559 ? 36.944 12.759 -24.733 1.00 28.86 559 GLY A C 1
ATOM 4323 O O . GLY A 1 559 ? 36.694 13.673 -23.960 1.00 28.86 559 GLY A O 1
ATOM 4324 N N . ASP A 1 560 ? 36.645 11.483 -24.457 1.00 40.19 560 ASP A N 1
ATOM 4325 C CA . ASP A 1 560 ? 36.431 11.025 -23.075 1.00 40.19 560 ASP A CA 1
ATOM 4326 C C . ASP A 1 560 ? 37.758 11.195 -22.314 1.00 40.19 560 ASP A C 1
ATOM 4328 O O . ASP A 1 560 ? 38.719 10.473 -22.586 1.00 40.19 560 ASP A O 1
ATOM 4332 N N . ASN A 1 561 ? 37.811 12.135 -21.370 1.00 34.53 561 ASN A N 1
ATOM 4333 C CA . ASN A 1 561 ? 38.818 12.160 -20.315 1.00 34.53 561 ASN A CA 1
ATOM 4334 C C . ASN A 1 561 ? 38.122 12.305 -18.957 1.00 34.53 561 ASN A C 1
ATOM 4336 O O . ASN A 1 561 ? 37.242 13.139 -18.758 1.00 34.53 561 ASN A O 1
ATOM 4340 N N . ASP A 1 562 ? 38.503 11.411 -18.050 1.00 44.91 562 ASP A N 1
ATOM 4341 C CA . ASP A 1 562 ? 37.983 11.255 -16.699 1.00 44.91 562 ASP A CA 1
ATOM 4342 C C . ASP A 1 562 ? 38.428 12.417 -15.782 1.00 44.91 562 ASP A C 1
ATOM 4344 O O . ASP A 1 562 ? 39.522 12.388 -15.219 1.00 44.91 562 ASP A O 1
ATOM 4348 N N . ASP A 1 563 ? 37.552 13.399 -15.549 1.00 43.00 563 ASP A N 1
ATOM 4349 C CA . ASP A 1 563 ? 37.814 14.549 -14.656 1.00 43.00 563 ASP A CA 1
ATOM 4350 C C . ASP A 1 563 ? 37.525 14.291 -13.162 1.00 43.00 563 ASP A C 1
ATOM 4352 O O . ASP A 1 563 ? 37.557 15.198 -12.332 1.00 43.00 563 ASP A O 1
ATOM 4356 N N . ALA A 1 564 ? 37.313 13.038 -12.750 1.00 41.00 564 ALA A N 1
ATOM 4357 C CA . ALA A 1 564 ? 37.023 12.718 -11.347 1.00 41.00 564 ALA A CA 1
ATOM 4358 C C . ALA A 1 564 ? 38.245 12.818 -10.399 1.00 41.00 564 ALA A C 1
ATOM 4360 O O . ALA A 1 564 ? 38.089 12.657 -9.191 1.00 41.00 564 ALA A O 1
ATOM 4361 N N . VAL A 1 565 ? 39.456 13.077 -10.915 1.00 42.97 565 VAL A N 1
ATOM 4362 C CA . VAL A 1 565 ? 40.702 13.105 -10.117 1.00 42.97 565 VAL A CA 1
ATOM 4363 C C . VAL A 1 565 ? 41.215 14.532 -9.846 1.00 42.97 565 VAL A C 1
ATOM 4365 O O . VAL A 1 565 ? 41.949 14.736 -8.879 1.00 42.97 565 VAL A O 1
ATOM 4368 N N . GLN A 1 566 ? 40.803 15.548 -10.618 1.00 36.81 566 GLN A N 1
ATOM 4369 C CA . GLN A 1 566 ? 41.324 16.919 -10.455 1.00 36.81 566 GLN A CA 1
ATOM 4370 C C . GLN A 1 566 ? 40.606 17.764 -9.386 1.00 36.81 566 GLN A C 1
ATOM 4372 O O . GLN A 1 566 ? 41.249 18.613 -8.768 1.00 36.81 566 GLN A O 1
ATOM 4377 N N . GLU A 1 567 ? 39.335 17.499 -9.068 1.00 40.94 567 GLU A N 1
ATOM 4378 C CA . GLU A 1 567 ? 38.612 18.262 -8.030 1.00 40.94 567 GLU A CA 1
ATOM 4379 C C . GLU A 1 567 ? 39.043 17.921 -6.589 1.00 40.94 567 GLU A C 1
ATOM 4381 O O . GLU A 1 567 ? 38.885 18.738 -5.683 1.00 40.94 567 GLU A O 1
ATOM 4386 N N . ALA A 1 568 ? 39.671 16.763 -6.355 1.00 40.97 568 ALA A N 1
ATOM 4387 C CA . ALA A 1 568 ? 40.105 16.353 -5.016 1.00 40.97 568 ALA A CA 1
ATOM 4388 C C . ALA A 1 568 ? 41.424 17.011 -4.553 1.00 40.97 568 ALA A C 1
ATOM 4390 O O . ALA A 1 568 ? 41.729 17.006 -3.360 1.00 40.97 568 ALA A O 1
ATOM 4391 N N . GLN A 1 569 ? 42.215 17.597 -5.462 1.00 40.09 569 GLN A N 1
ATOM 4392 C CA . GLN A 1 569 ? 43.552 18.119 -5.136 1.00 40.09 569 GLN A CA 1
ATOM 4393 C C . GLN A 1 569 ? 43.606 19.637 -4.897 1.00 40.09 569 GLN A C 1
ATOM 4395 O O . GLN A 1 569 ? 44.570 20.120 -4.302 1.00 40.09 569 GLN A O 1
ATOM 4400 N N . GLN A 1 570 ? 42.576 20.406 -5.267 1.00 36.81 570 GLN A N 1
ATOM 4401 C CA . GLN A 1 570 ? 42.573 21.866 -5.067 1.00 36.81 570 GLN A CA 1
ATOM 4402 C C . GLN A 1 570 ? 42.160 22.319 -3.654 1.00 36.81 570 GLN A C 1
ATOM 4404 O O . GLN A 1 570 ? 42.453 23.451 -3.269 1.00 36.81 570 GLN A O 1
ATOM 4409 N N . ALA A 1 571 ? 41.580 21.444 -2.826 1.00 39.72 571 ALA A N 1
ATOM 4410 C CA . ALA A 1 571 ? 41.167 21.795 -1.461 1.00 39.72 571 ALA A CA 1
ATOM 4411 C C . ALA A 1 571 ? 42.308 21.773 -0.415 1.00 39.72 571 ALA A C 1
ATOM 4413 O O . ALA A 1 571 ? 42.105 22.208 0.717 1.00 39.72 571 ALA A O 1
ATOM 4414 N N . ALA A 1 572 ? 43.513 21.302 -0.765 1.00 37.97 572 ALA A N 1
ATOM 4415 C CA . ALA A 1 572 ? 44.612 21.100 0.192 1.00 37.97 572 ALA A CA 1
ATOM 4416 C C . ALA A 1 572 ? 45.693 22.206 0.206 1.00 37.97 572 ALA A C 1
ATOM 4418 O O . ALA A 1 572 ? 46.655 22.101 0.966 1.00 37.97 572 ALA A O 1
ATOM 4419 N N . ALA A 1 573 ? 45.571 23.266 -0.603 1.00 36.91 573 ALA A N 1
ATOM 4420 C CA . ALA A 1 573 ? 46.683 24.201 -0.832 1.00 36.91 573 ALA A CA 1
ATOM 4421 C C . ALA A 1 573 ? 46.670 25.510 -0.012 1.00 36.91 573 ALA A C 1
ATOM 4423 O O . ALA A 1 573 ? 47.663 26.233 -0.040 1.00 36.91 573 ALA A O 1
ATOM 4424 N N . ASN A 1 574 ? 45.623 25.827 0.758 1.00 39.66 574 ASN A N 1
ATOM 4425 C CA . ASN A 1 574 ? 45.541 27.115 1.465 1.00 39.66 574 ASN A CA 1
ATOM 4426 C C . ASN A 1 574 ? 45.455 26.942 2.986 1.00 39.66 574 ASN A C 1
ATOM 4428 O O . ASN A 1 574 ? 44.369 26.890 3.556 1.00 39.66 574 ASN A O 1
ATOM 4432 N N . GLY A 1 575 ? 46.608 26.886 3.664 1.00 34.66 575 GLY A N 1
ATOM 4433 C CA . GLY A 1 575 ? 46.623 26.825 5.127 1.00 34.66 575 GLY A CA 1
ATOM 4434 C C . GLY A 1 575 ? 47.991 26.803 5.807 1.00 34.66 575 GLY A C 1
ATOM 4435 O O . GLY A 1 575 ? 48.183 26.029 6.738 1.00 34.66 575 GLY A O 1
ATOM 4436 N N . THR A 1 576 ? 48.946 27.647 5.403 1.00 38.53 576 THR A N 1
ATOM 4437 C CA . THR A 1 576 ? 50.179 27.859 6.188 1.00 38.53 576 THR A CA 1
ATOM 4438 C C . THR A 1 576 ? 50.494 29.338 6.355 1.00 38.53 576 THR A C 1
ATOM 4440 O O . THR A 1 576 ? 51.058 29.965 5.466 1.00 38.53 576 THR A O 1
ATOM 4443 N N . ALA A 1 577 ? 50.212 29.870 7.545 1.00 34.41 577 ALA A N 1
ATOM 4444 C CA . ALA A 1 577 ? 50.882 31.052 8.078 1.00 34.41 577 ALA A CA 1
ATOM 4445 C C . ALA A 1 577 ? 51.170 30.838 9.576 1.00 34.41 577 ALA A C 1
ATOM 4447 O O . ALA A 1 577 ? 50.281 30.859 10.422 1.00 34.41 577 ALA A O 1
ATOM 4448 N N . ARG A 1 578 ? 52.448 30.577 9.877 1.00 39.50 578 ARG A N 1
ATOM 4449 C CA . ARG A 1 578 ? 53.069 30.546 11.213 1.00 39.50 578 ARG A CA 1
ATOM 4450 C C . ARG A 1 578 ? 53.354 31.974 11.684 1.00 39.50 578 ARG A C 1
ATOM 4452 O O . ARG A 1 578 ? 53.946 32.677 10.882 1.00 39.50 578 ARG A O 1
ATOM 4459 N N . ILE A 1 579 ? 53.149 32.316 12.967 1.00 33.12 579 ILE A N 1
ATOM 4460 C CA . ILE A 1 579 ? 54.095 33.095 13.821 1.00 33.12 579 ILE A CA 1
ATOM 4461 C C . ILE A 1 579 ? 53.819 32.767 15.334 1.00 33.12 579 ILE A C 1
ATOM 4463 O O . ILE A 1 579 ? 52.857 32.050 15.597 1.00 33.12 579 ILE A O 1
ATOM 4467 N N . PRO A 1 580 ? 54.656 33.118 16.345 1.00 43.50 580 PRO A N 1
ATOM 4468 C CA . PRO A 1 580 ? 55.522 32.160 17.036 1.00 43.50 580 PRO A CA 1
ATOM 4469 C C . PRO A 1 580 ? 55.349 32.094 18.574 1.00 43.50 580 PRO A C 1
ATOM 4471 O O . PRO A 1 580 ? 54.704 32.913 19.221 1.00 43.50 580 PRO A O 1
ATOM 4474 N N . VAL A 1 581 ? 56.041 31.116 19.160 1.00 41.81 581 VAL A N 1
ATOM 4475 C CA . VAL A 1 581 ? 56.157 30.824 20.595 1.00 41.81 581 VAL A CA 1
ATOM 4476 C C . VAL A 1 581 ? 57.110 31.789 21.329 1.00 41.81 581 VAL A C 1
ATOM 4478 O O . VAL A 1 581 ? 58.251 31.989 20.917 1.00 41.81 581 VAL A O 1
ATOM 4481 N N . ARG A 1 582 ? 56.676 32.276 22.499 1.00 32.03 582 ARG A N 1
ATOM 4482 C CA . ARG A 1 582 ? 57.465 32.640 23.703 1.00 32.03 582 ARG A CA 1
ATOM 4483 C C . ARG A 1 582 ? 56.560 32.280 24.892 1.00 32.03 582 ARG A C 1
ATOM 4485 O O . ARG A 1 582 ? 55.387 32.607 24.848 1.00 32.03 582 ARG A O 1
ATOM 4492 N N . GLY A 1 583 ? 56.932 31.605 25.972 1.00 32.72 583 GLY A N 1
ATOM 4493 C CA . GLY A 1 583 ? 58.218 31.303 26.578 1.00 32.72 583 GLY A CA 1
ATOM 4494 C C . GLY A 1 583 ? 58.073 31.534 28.091 1.00 32.72 583 GLY A C 1
ATOM 4495 O O . GLY A 1 583 ? 57.946 32.676 28.510 1.00 32.72 583 GLY A O 1
ATOM 4496 N N . SER A 1 584 ? 58.136 30.451 28.876 1.00 33.81 584 SER A N 1
ATOM 4497 C CA . SER A 1 584 ? 58.503 30.402 30.308 1.00 33.81 584 SER A CA 1
ATOM 4498 C C . SER A 1 584 ? 57.579 31.037 31.366 1.00 33.81 584 SER A C 1
ATOM 4500 O O . SER A 1 584 ? 57.572 32.249 31.534 1.00 33.81 584 SER A O 1
ATOM 4502 N N . ARG A 1 585 ? 57.041 30.221 32.291 1.00 30.58 585 ARG A N 1
ATOM 4503 C CA . ARG A 1 585 ? 57.573 30.125 33.672 1.00 30.58 585 ARG A CA 1
ATOM 4504 C C . ARG A 1 585 ? 56.852 29.084 34.538 1.00 30.58 585 ARG A C 1
ATOM 4506 O O . ARG A 1 585 ? 55.674 28.799 34.411 1.00 30.58 585 ARG A O 1
ATOM 4513 N N . ARG A 1 586 ? 57.671 28.543 35.430 1.00 38.22 586 ARG A N 1
ATOM 4514 C CA . ARG A 1 586 ? 57.526 27.458 36.402 1.00 38.22 586 ARG A CA 1
ATOM 4515 C C . ARG A 1 586 ? 57.173 28.049 37.775 1.00 38.22 586 ARG A C 1
ATOM 4517 O O . ARG A 1 586 ? 57.807 29.038 38.115 1.00 38.22 586 ARG A O 1
ATOM 4524 N N . MET A 1 587 ? 56.306 27.415 38.574 1.00 30.58 587 MET A N 1
ATOM 4525 C CA . MET A 1 587 ? 56.361 27.286 40.057 1.00 30.58 587 MET A CA 1
ATOM 4526 C C . MET A 1 587 ? 55.186 26.387 40.516 1.00 30.58 587 MET A C 1
ATOM 4528 O O . MET A 1 587 ? 54.075 26.594 40.055 1.00 30.58 587 MET A O 1
ATOM 4532 N N . ARG A 1 588 ? 55.444 25.220 41.148 1.00 32.03 588 ARG A N 1
ATOM 4533 C CA . ARG A 1 588 ? 55.423 24.929 42.618 1.00 32.03 588 ARG A CA 1
ATOM 4534 C C . ARG A 1 588 ? 54.025 25.146 43.243 1.00 32.03 588 ARG A C 1
ATOM 4536 O O . ARG A 1 588 ? 53.444 26.179 42.985 1.00 32.03 588 ARG A O 1
ATOM 4543 N N . ARG A 1 589 ? 53.447 24.318 44.126 1.00 32.28 589 ARG A N 1
ATOM 4544 C CA . ARG A 1 589 ? 53.893 23.233 45.033 1.00 32.28 589 ARG A CA 1
ATOM 4545 C C . ARG A 1 589 ? 52.603 22.620 45.658 1.00 32.28 589 ARG A C 1
ATOM 4547 O O . ARG A 1 589 ? 51.687 23.379 45.926 1.00 32.28 589 ARG A O 1
ATOM 4554 N N . THR A 1 590 ? 52.456 21.289 45.715 1.00 32.78 590 THR A N 1
ATOM 4555 C CA . THR A 1 590 ? 52.367 20.407 46.921 1.00 32.78 590 THR A CA 1
ATOM 4556 C C . THR A 1 590 ? 51.258 20.637 47.963 1.00 32.78 590 THR A C 1
ATOM 4558 O O . THR A 1 590 ? 51.207 21.725 48.524 1.00 32.78 590 THR A O 1
ATOM 4561 N N . ALA A 1 591 ? 50.563 19.535 48.320 1.00 31.67 591 ALA A N 1
ATOM 4562 C CA . ALA A 1 591 ? 50.150 19.044 49.666 1.00 31.67 591 ALA A CA 1
ATOM 4563 C C . ALA A 1 591 ? 48.749 18.376 49.582 1.00 31.67 591 ALA A C 1
ATOM 4565 O O . ALA A 1 591 ? 47.798 19.043 49.198 1.00 31.67 591 ALA A O 1
ATOM 4566 N N . SER A 1 592 ? 48.623 17.036 49.651 1.00 32.59 592 SER A N 1
ATOM 4567 C CA . SER A 1 592 ? 48.346 16.195 50.854 1.00 32.59 592 SER A CA 1
ATOM 4568 C C . SER A 1 592 ? 47.032 16.580 51.562 1.00 32.59 592 SER A C 1
ATOM 4570 O O . SER A 1 592 ? 46.872 17.746 51.889 1.00 32.59 592 SER A O 1
ATOM 4572 N N . TRP A 1 593 ? 46.068 15.690 51.818 1.00 31.98 593 TRP A N 1
ATOM 4573 C CA . TRP A 1 593 ? 46.120 14.607 52.812 1.00 31.98 593 TRP A CA 1
ATOM 4574 C C . TRP A 1 593 ? 45.037 13.543 52.556 1.00 31.98 593 TRP A C 1
ATOM 4576 O O . TRP A 1 593 ? 43.956 13.852 52.060 1.00 31.98 593 TRP A O 1
ATOM 4586 N N . ALA A 1 594 ? 45.357 12.311 52.948 1.00 38.12 594 ALA A N 1
ATOM 4587 C CA . ALA A 1 594 ? 44.452 11.187 53.145 1.00 38.12 594 ALA A CA 1
ATOM 4588 C C . ALA A 1 594 ? 44.129 11.037 54.643 1.00 38.12 594 ALA A C 1
ATOM 4590 O O . ALA A 1 594 ? 44.975 11.385 55.466 1.00 38.12 594 ALA A O 1
ATOM 4591 N N . SER A 1 595 ? 42.949 10.493 54.948 1.00 33.03 595 SER A N 1
ATOM 4592 C CA . SER A 1 595 ? 42.579 9.724 56.157 1.00 33.03 595 SER A CA 1
ATOM 4593 C C . SER A 1 595 ? 41.063 9.489 56.071 1.00 33.03 595 SER A C 1
ATOM 4595 O O . SER A 1 595 ? 40.310 10.454 55.955 1.00 33.03 595 SER A O 1
ATOM 4597 N N . ASP A 1 596 ? 40.611 8.270 55.801 1.00 34.81 596 ASP A N 1
ATOM 4598 C CA . ASP A 1 596 ? 40.382 7.178 56.764 1.00 34.81 596 ASP A CA 1
ATOM 4599 C C . ASP A 1 596 ? 39.059 7.329 57.536 1.00 34.81 596 ASP A C 1
ATOM 4601 O O . ASP A 1 596 ? 38.913 8.160 58.423 1.00 34.81 596 ASP A O 1
ATOM 4605 N N . ASP A 1 597 ? 38.121 6.481 57.113 1.00 39.88 597 ASP A N 1
ATOM 4606 C CA . ASP A 1 597 ? 37.506 5.406 57.897 1.00 39.88 597 ASP A CA 1
ATOM 4607 C C . ASP A 1 597 ? 36.481 5.671 59.028 1.00 39.88 597 ASP A C 1
ATOM 4609 O O . ASP A 1 597 ? 36.671 6.469 59.941 1.00 39.88 597 ASP A O 1
ATOM 4613 N N . HIS A 1 598 ? 35.466 4.792 58.987 1.00 35.66 598 HIS A N 1
ATOM 4614 C CA . HIS A 1 598 ? 34.669 4.196 60.073 1.00 35.66 598 HIS A CA 1
ATOM 4615 C C . HIS A 1 598 ? 33.266 4.698 60.487 1.00 35.66 598 HIS A C 1
ATOM 4617 O O . HIS A 1 598 ? 33.000 5.870 60.732 1.00 35.66 598 HIS A O 1
ATOM 4623 N N . SER A 1 599 ? 32.444 3.659 60.742 1.00 39.62 599 SER A N 1
ATOM 4624 C CA . SER A 1 599 ? 31.119 3.533 61.393 1.00 39.62 599 SER A CA 1
ATOM 4625 C C . SER A 1 599 ? 29.888 3.882 60.536 1.00 39.62 599 SER A C 1
ATOM 4627 O O . SER A 1 599 ? 29.865 4.916 59.889 1.00 39.62 599 SER A O 1
ATOM 4629 N N . GLY A 1 600 ? 28.830 3.069 60.411 1.00 40.72 600 GLY A N 1
ATOM 4630 C CA . GLY A 1 600 ? 28.374 1.892 61.167 1.00 40.72 600 GLY A CA 1
ATOM 4631 C C . GLY A 1 600 ? 27.117 2.226 61.992 1.00 40.72 600 GLY A C 1
ATOM 4632 O O . GLY A 1 600 ? 27.212 3.103 62.842 1.00 40.72 600 GLY A O 1
ATOM 4633 N N . TYR A 1 601 ? 26.029 1.457 61.786 1.00 42.34 601 TYR A N 1
ATOM 4634 C CA . TYR A 1 601 ? 24.659 1.536 62.365 1.00 42.34 601 TYR A CA 1
ATOM 4635 C C . TYR A 1 601 ? 23.774 2.649 61.760 1.00 42.34 601 TYR A C 1
ATOM 4637 O O . TYR A 1 601 ? 24.234 3.775 61.627 1.00 42.34 601 TYR A O 1
ATOM 4645 N N . GLU A 1 602 ? 22.533 2.441 61.300 1.00 44.38 602 GLU A N 1
ATOM 4646 C CA . GLU A 1 602 ? 21.464 1.430 61.490 1.00 44.38 602 GLU A CA 1
ATOM 4647 C C . GLU A 1 602 ? 20.873 0.947 60.153 1.00 44.38 602 GLU A C 1
ATOM 4649 O O . GLU A 1 602 ? 20.921 1.722 59.167 1.00 44.38 602 GLU A O 1
#

pLDDT: mean 70.5, std 25.55, range [25.41, 98.5]

Organism: NCBI:txid86838

Secondary structure (DSSP, 8-state):
-----------PPPTTHHHHHHHHT-TTSS--EEEE-TT-HHHHHHHHHHTT-HHHHBSS--SSSPPBPTTEEEEE-GGGSS-BTTTB-TTSS----HHHHHHHHHHHH----STTT--EEES-GGGGTTSTTSEEE-PPP-TT-TT--HHHHHHHHHHHHTT-S-HHHHHHHHTGGG-S-GGGHHHHHHHHHHHHHHTT-------SS--HHHHHHHHHH------S---PPPPPHHHHHHHTSPP-B---SS-EEEE--BTTTBPPPPTT----------SSEEEE-SS-HHHHHHHHHHTT-SSEEEEEETTEEEE-STTEEEEE-GGGGT--HHHHHTT------HHHHHHHHHHTTS----TTTEEEEES-GGGGTTSGGGEEEPPP----SSSSHHHHHHTT--HHHHHHHHHHHHTTBS-HHHHHHHHTTTSPPPTTTTHHHHHHHHHHHHHTT--------PPPTT-PPP------------------------PPPP--------------------------------------------------------GGGTTTTGGGS-----------------------------

Solvent-accessible surface area (backbone atoms only — not comparable to full-atom values): 37768 Å² total; per-residue (Å²): 142,83,83,81,82,77,84,76,85,78,85,64,51,60,40,16,49,73,36,40,53,51,51,48,48,30,88,92,40,98,49,70,42,68,47,81,31,80,79,24,40,49,52,43,51,51,50,38,39,74,68,66,43,34,82,78,44,34,76,46,88,49,60,87,72,49,47,59,30,83,40,44,79,46,72,35,16,38,92,62,38,79,35,48,100,74,72,45,46,103,80,64,71,73,47,52,48,58,67,64,48,24,58,53,46,22,71,75,69,71,50,84,60,44,58,42,77,39,72,46,79,40,64,49,62,67,34,26,60,81,43,60,44,26,25,37,25,40,81,79,86,53,97,88,50,88,87,46,55,58,47,41,15,45,48,22,53,47,60,60,47,73,75,46,86,37,34,22,64,50,27,57,75,68,43,21,48,80,17,78,55,74,93,47,42,66,59,22,35,53,46,19,51,54,52,28,57,75,71,71,46,74,86,43,53,70,68,62,56,78,58,66,67,61,50,54,51,45,67,74,72,56,82,90,88,77,83,89,64,85,79,65,66,68,53,46,70,64,57,56,55,61,34,62,43,80,47,46,87,38,87,53,77,69,63,38,42,32,34,31,42,75,18,48,74,43,49,62,59,62,102,80,61,86,91,85,64,81,59,80,86,90,62,49,29,33,39,49,34,85,49,50,56,68,57,53,35,43,53,44,32,63,32,62,41,62,44,40,39,83,55,67,57,96,86,36,77,41,69,63,29,94,38,53,78,48,80,42,21,38,78,70,67,73,55,51,77,62,49,58,74,64,69,57,90,65,66,62,55,60,69,59,54,31,52,50,36,40,75,71,69,76,45,83,57,52,52,41,38,28,40,32,41,30,44,47,59,72,31,28,51,45,50,46,38,26,27,40,25,35,61,65,40,56,64,56,95,60,98,46,75,59,25,58,48,42,76,61,63,48,60,75,39,14,45,48,29,54,50,61,67,40,56,43,24,53,12,27,8,25,44,30,48,72,72,45,34,44,42,63,60,52,76,77,73,39,50,61,36,21,56,46,14,53,48,52,35,53,74,73,68,44,82,80,69,84,74,72,84,64,77,58,92,84,68,74,76,74,93,67,86,75,94,81,79,92,79,82,88,85,86,85,89,83,88,83,89,86,89,85,89,85,84,85,86,86,83,85,90,85,86,89,90,85,81,88,82,85,90,82,91,83,84,91,76,94,83,86,85,90,86,82,81,89,88,83,93,81,89,83,89,80,89,81,88,84,90,78,88,83,88,82,82,90,83,85,87,89,78,94,74,85,69,85,66,64,74,73,64,70,80,76,76,85,85,86,85,87,86,88,92,83,80,89,90,87,82,90,81,92,81,88,86,89,82,83,88,87,85,83,90,135

Mean predicted aligned error: 20.2 Å

Sequence (602 aa):
MLHASRAHRFLAQRPYLKTFIKYIMHPDTPYQLAIWTFSGRMYGIAHLRQVGMGKYLFDSNDLTNPKFKPGLVACWGYEDSGFETYGRMASGKAVKDLELMWDMLNVTTGSNWSALNSLIQDDQVDNGRAQPDSIVNCPVFTAKCPDDDFLLAQIGVLDELAHDSNFAASIQKRGLERGPPVYKLEAYVKHAREVCSRLGIKVSRGAPYPDPEVIDHLHRNASPVGPAHDAAEEPLALYTQEAAVPSRLDKVRKPLVIFDLDGTLYTRPPQHLEHIPDGEPSGPMAIWTGSQKATAVQCLYELDLGLVGPQLVDGEAELLHPKLLALWAREDLGLTKKDFVSYVSIVKDLDKMWSHLAKKKLGNFDPSNTVMVDDTPSKLRAQPSTLIAAPTYDYPLGPSIQTNRAQMDSFLLALVDMLDLVAPQSNFAAFVAHKRWNVVPTRDEIADERNEGVRILKRDGVPVEAEGRGVIPGATRSKGGDTYGRTAGRTMPRIPVLNSIYTPPSDSSTRPSSSATAGVTVPLTHANLASIRAVPVGTQTDEEDDDNRTDTTASSVNGDNDDAVQEAQQAAANGTARIPVRGSRRMRRTASWASDDHSGYE